Protein AF-A0A3M7MPQ2-F1 (afdb_monomer_lite)

Sequence (494 aa):
MGSVERPVRVAILECDTPLPNTQAKFGGYGGVFQALLRSGAEQLGRPDPEHGFTFSVHQIQVDPDNYPPLEGLDAILITGSKYDSFADIPWVNKLVEYTTKALDSGRVKVVGVCFGHQIVGRALGVKVGRNEAWEASAIHQMHRDIVFAYPEGVEALGSSPVCQVQGMYASGRLFTIQGHPEFNKEITTEILSSRHDAGTPGQKKGPLIVAAARFPPASISMRLTADLINASLSYLNPLKERELDLRANRLRHSIPLQWELGKRNWVTGHKIPIIENLGVAGACDAIDFTDNDLGLLTNFPLSPRLNTLLCARNRVQGVDRRLGDTLPNLTTLVLTSNLVKELGDLEGLRGCRRLTHLSLVENPVQKREHYRSYMIWLCPSLRFLDFQRIKDAERERAAELFGTHSEPTELAAKIGGVKTKTFDSSANPPINGTRVVGSSGKAIRTKLTDTETARLKELLNSKTLTLDDFARIEKDLAEGRIPRGIADADRSVT

Radius of gyration: 29.33 Å; chains: 1; bounding box: 66×72×74 Å

pLDDT: mean 76.42, std 21.71, range [24.02, 98.62]

Foldseek 3Di:
DPDPDAAAEEEEEAQAFADDVCCVVQVGVQSLVLVVVLVVCVVVVDDHSPRNHDYDYFDCNVPLVRDDDLVRHQEYAYDDDPDALPDPDDSSVSLLVVLLVQLVVLRYEYEAEQSGQQSNLVNLVFDKDFFPAWEQAPQGATDGIAGQDARPQWDAQWDWPGHGHQWIDHPSHYTYGNGDNSDDPVSSVVVVVVDVVVDDDDDPHDDHDHIHIPRCHVDPLQAPDLVVLVPFDWDQDPVRWTETELFQDPPPPDDDDDDDDDDDDPRRRNQHQDDEPCVNNPQTQEYAHHQHAHAEADHAAQHANHAEYHNANYAHQAYDLCCCVSHVRHAYDEHHQYAHAAPLRHLSCLSNQNHAYYEPHNYNLVPDPCSPLLVCQSHVNYQDYNNDGDDVVSPVVSCVQFPHPVDGDPVNVVRNVDGDPDDDPPDDDDDDDDDDDDDDDDPDLDDQDPQLVVVVVVVVPDPPDDPVNVVQCVVCNVSSHRPPPSDDPVPPPD

Structure (mmCIF, N/CA/C/O backbone):
data_AF-A0A3M7MPQ2-F1
#
_entry.id   AF-A0A3M7MPQ2-F1
#
loop_
_atom_site.group_PDB
_atom_site.id
_atom_site.type_symbol
_atom_site.label_atom_id
_atom_site.label_alt_id
_atom_site.label_comp_id
_atom_site.label_asym_id
_atom_site.label_entity_id
_atom_site.label_seq_id
_atom_site.pdbx_PDB_ins_code
_atom_site.Cartn_x
_atom_site.Cartn_y
_atom_site.Cartn_z
_atom_site.occupancy
_atom_site.B_iso_or_equiv
_atom_site.auth_seq_id
_atom_site.auth_comp_id
_atom_site.auth_asym_id
_atom_site.auth_atom_id
_atom_site.pdbx_PDB_model_num
ATOM 1 N N . MET A 1 1 ? -35.698 18.943 3.048 1.00 36.34 1 MET A N 1
ATOM 2 C CA . MET A 1 1 ? -34.824 19.254 4.198 1.00 36.34 1 MET A CA 1
ATOM 3 C C . MET A 1 1 ? -33.969 18.026 4.447 1.00 36.34 1 MET A C 1
ATOM 5 O O . MET A 1 1 ? -34.527 16.993 4.788 1.00 36.34 1 MET A O 1
ATOM 9 N N . GLY A 1 2 ? -32.670 18.081 4.138 1.00 42.97 2 GLY A N 1
ATOM 10 C CA . GLY A 1 2 ? -31.760 16.968 4.430 1.00 42.97 2 GLY A CA 1
ATOM 11 C C . GLY A 1 2 ? -31.648 16.795 5.943 1.00 42.97 2 GLY A C 1
ATOM 12 O O . GLY A 1 2 ? -31.521 17.790 6.652 1.00 42.97 2 GLY A O 1
ATOM 13 N N . SER A 1 3 ? -31.775 15.566 6.438 1.00 46.94 3 SER A N 1
ATOM 14 C CA . SER A 1 3 ? -31.642 15.253 7.861 1.00 46.94 3 SER A CA 1
ATOM 15 C C . SER A 1 3 ? -30.266 15.697 8.358 1.00 46.94 3 SER A C 1
ATOM 17 O O . SER A 1 3 ? -29.256 15.171 7.895 1.00 46.94 3 SER A O 1
ATOM 19 N N . VAL A 1 4 ? -30.223 16.661 9.279 1.00 55.41 4 VAL A N 1
ATOM 20 C CA . VAL A 1 4 ? -28.990 17.025 9.986 1.00 55.41 4 VAL A CA 1
ATOM 21 C C . VAL A 1 4 ? -28.578 15.807 10.813 1.00 55.41 4 VAL A C 1
ATOM 23 O O . VAL A 1 4 ? -29.318 15.370 11.694 1.00 55.41 4 VAL A O 1
ATOM 26 N N . GLU A 1 5 ? -27.453 15.193 10.458 1.00 67.69 5 GLU A N 1
ATOM 27 C CA . GLU A 1 5 ? -26.940 14.001 11.131 1.00 67.69 5 GLU A CA 1
ATOM 28 C C . GLU A 1 5 ? -26.542 14.384 12.567 1.00 67.69 5 GLU A C 1
ATOM 30 O O . GLU A 1 5 ? -25.842 15.375 12.779 1.00 67.69 5 GLU A O 1
ATOM 35 N N . ARG A 1 6 ? -27.045 13.655 13.573 1.00 87.94 6 ARG A N 1
ATOM 36 C CA . ARG A 1 6 ? -26.757 13.978 14.980 1.00 87.94 6 ARG A CA 1
ATOM 37 C C . ARG A 1 6 ? -25.256 13.792 15.276 1.00 87.94 6 ARG A C 1
ATOM 39 O O . ARG A 1 6 ? -24.689 12.809 14.791 1.00 87.94 6 ARG A O 1
ATOM 46 N N . PRO A 1 7 ? -24.629 14.646 16.107 1.00 91.25 7 PRO A N 1
ATOM 47 C CA . PRO A 1 7 ? -23.220 14.494 16.463 1.00 91.25 7 PRO A CA 1
ATOM 48 C C . PRO A 1 7 ? -22.927 13.142 17.126 1.00 91.25 7 PRO A C 1
ATOM 50 O O . PRO A 1 7 ? -23.743 12.615 17.892 1.00 91.25 7 PRO A O 1
ATOM 53 N N . VAL A 1 8 ? -21.745 12.589 16.856 1.00 92.94 8 VAL A N 1
ATOM 54 C CA . VAL A 1 8 ? -21.256 11.354 17.481 1.00 92.94 8 VAL A CA 1
ATOM 55 C C . VAL A 1 8 ? -20.748 11.674 18.885 1.00 92.94 8 VAL A C 1
ATOM 57 O O . VAL A 1 8 ? -19.822 12.468 19.048 1.00 92.94 8 VAL A O 1
ATOM 60 N N . ARG A 1 9 ? -21.333 11.045 19.907 1.00 96.12 9 ARG A N 1
ATOM 61 C CA . ARG A 1 9 ? -20.966 11.263 21.315 1.00 96.12 9 ARG A CA 1
ATOM 62 C C . ARG A 1 9 ? -19.817 10.338 21.703 1.00 96.12 9 ARG A C 1
ATOM 64 O O . ARG A 1 9 ? -20.006 9.121 21.772 1.00 96.12 9 ARG A O 1
ATOM 71 N N . VAL A 1 10 ? -18.639 10.909 21.933 1.00 96.94 10 VAL A N 1
ATOM 72 C CA . VAL A 1 10 ? -17.396 10.180 22.208 1.00 96.94 10 VAL A CA 1
ATOM 73 C C . VAL A 1 10 ? -16.873 10.555 23.592 1.00 96.94 10 VAL A C 1
ATOM 75 O O . VAL A 1 10 ? -16.545 11.715 23.831 1.00 96.94 10 VAL A O 1
ATOM 78 N N . ALA A 1 11 ? -16.747 9.573 24.484 1.00 97.62 11 ALA A N 1
ATOM 79 C CA . ALA A 1 11 ? -16.043 9.760 25.752 1.00 97.62 11 ALA A CA 1
ATOM 80 C C . ALA A 1 11 ? -14.570 9.365 25.607 1.00 97.62 11 ALA A C 1
ATOM 82 O O . ALA A 1 11 ? -14.263 8.247 25.196 1.00 97.62 11 ALA A O 1
ATOM 83 N N . ILE A 1 12 ? -13.659 10.268 25.961 1.00 97.25 12 ILE A N 1
ATOM 84 C CA . ILE A 1 12 ? -12.217 10.024 26.002 1.00 97.25 12 ILE A CA 1
ATOM 85 C C . ILE A 1 12 ? -11.824 9.744 27.453 1.00 97.25 12 ILE A C 1
ATOM 87 O O . ILE A 1 12 ? -11.975 10.605 28.319 1.00 97.25 12 ILE A O 1
ATOM 91 N N . LEU A 1 13 ? -11.334 8.533 27.707 1.00 97.12 13 LEU A N 1
ATOM 92 C CA . LEU A 1 13 ? -10.912 8.047 29.017 1.00 97.12 13 LEU A CA 1
ATOM 93 C C . LEU A 1 13 ? -9.388 8.169 29.131 1.00 97.12 13 LEU A C 1
ATOM 95 O O . LEU A 1 13 ? -8.643 7.348 28.586 1.00 97.12 13 LEU A O 1
ATOM 99 N N . GLU A 1 14 ? -8.926 9.214 29.811 1.00 94.44 14 GLU A N 1
ATOM 100 C CA . GLU A 1 14 ? -7.507 9.506 29.984 1.00 94.44 14 GLU A CA 1
ATOM 101 C C . GLU A 1 14 ? -6.893 8.621 31.074 1.00 94.44 14 GLU A C 1
ATOM 103 O O . GLU A 1 14 ? -7.280 8.654 32.243 1.00 94.44 14 GLU A O 1
ATOM 108 N N . CYS A 1 15 ? -5.918 7.818 30.658 1.00 92.12 15 CYS A N 1
ATOM 109 C CA . CYS A 1 15 ? -5.240 6.826 31.489 1.00 92.12 15 CYS A CA 1
ATOM 110 C C . CYS A 1 15 ? -3.859 7.295 31.990 1.00 92.12 15 CYS A C 1
ATOM 112 O O . CYS A 1 15 ? -3.142 6.515 32.620 1.00 92.12 15 CYS A O 1
ATOM 114 N N . ASP A 1 16 ? -3.450 8.525 31.670 1.00 87.44 16 ASP A N 1
ATOM 115 C CA . ASP A 1 16 ? -2.204 9.166 32.113 1.00 87.44 16 ASP A CA 1
ATOM 116 C C . ASP A 1 16 ? -2.272 10.678 31.827 1.00 87.44 16 ASP A C 1
ATOM 118 O O . ASP A 1 16 ? -3.228 11.170 31.218 1.00 87.44 16 ASP A O 1
ATOM 122 N N . THR A 1 17 ? -1.222 11.400 32.211 1.00 84.56 17 THR A N 1
ATOM 123 C CA . THR A 1 17 ? -1.051 12.832 31.934 1.00 84.56 17 THR A CA 1
ATOM 124 C C . THR A 1 17 ? 0.134 13.032 30.985 1.00 84.56 17 THR A C 1
ATOM 126 O O . THR A 1 17 ? 1.210 12.481 31.242 1.00 84.56 17 THR A O 1
ATOM 129 N N . PRO A 1 18 ? -0.014 13.802 29.890 1.00 80.69 18 PRO A N 1
ATOM 130 C CA . PRO A 1 18 ? 1.077 14.025 28.949 1.00 80.69 18 PRO A CA 1
ATOM 131 C C . PRO A 1 18 ? 2.187 14.911 29.542 1.00 80.69 18 PRO A C 1
ATOM 133 O O . PRO A 1 18 ? 2.021 15.564 30.573 1.00 80.69 18 PRO A O 1
ATOM 136 N N . LEU A 1 19 ? 3.338 14.948 28.862 1.00 76.12 19 LEU A N 1
ATOM 137 C CA . LEU A 1 19 ? 4.466 15.810 29.234 1.00 76.12 19 LEU A CA 1
ATOM 138 C C . LEU A 1 19 ? 4.104 17.308 29.138 1.00 76.12 19 LEU A C 1
ATOM 140 O O . LEU A 1 19 ? 3.176 17.662 28.404 1.00 76.12 19 LEU A O 1
ATOM 144 N N . PRO A 1 20 ? 4.823 18.203 29.847 1.00 79.25 20 PRO A N 1
ATOM 145 C CA . PRO A 1 20 ? 4.420 19.599 30.013 1.00 79.25 20 PRO A CA 1
ATOM 146 C C . PRO A 1 20 ? 4.157 20.379 28.720 1.00 79.25 20 PRO A C 1
ATOM 148 O O . PRO A 1 20 ? 3.192 21.140 28.680 1.00 79.25 20 PRO A O 1
ATOM 151 N N . ASN A 1 21 ? 4.947 20.202 27.652 1.00 75.06 21 ASN A N 1
ATOM 152 C CA . ASN A 1 21 ? 4.715 20.956 26.413 1.00 75.06 21 ASN A CA 1
ATOM 153 C C . ASN A 1 21 ? 3.495 20.420 25.659 1.00 75.06 21 ASN A C 1
ATOM 155 O O . ASN A 1 21 ? 2.688 21.197 25.146 1.00 75.06 21 ASN A O 1
ATOM 159 N N . THR A 1 22 ? 3.318 19.098 25.633 1.00 72.88 22 THR A N 1
ATOM 160 C CA . THR A 1 22 ? 2.113 18.462 25.086 1.00 72.88 22 THR A CA 1
ATOM 161 C C . THR A 1 22 ? 0.862 18.873 25.877 1.00 72.88 22 THR A C 1
ATOM 163 O O . THR A 1 22 ? -0.150 19.235 25.274 1.00 72.88 22 THR A O 1
ATOM 166 N N . GLN A 1 23 ? 0.943 18.914 27.212 1.00 83.62 23 GLN A N 1
ATOM 167 C CA . GLN A 1 23 ? -0.123 19.406 28.090 1.00 83.62 23 GLN A CA 1
ATOM 168 C C . GLN A 1 23 ? -0.444 20.880 27.817 1.00 83.62 23 GLN A C 1
ATOM 170 O O . GLN A 1 23 ? -1.612 21.233 27.694 1.00 83.62 23 GLN A O 1
ATOM 175 N N . ALA A 1 24 ? 0.567 21.741 27.681 1.00 81.31 24 ALA A N 1
ATOM 176 C CA . ALA A 1 24 ? 0.369 23.164 27.411 1.00 81.31 24 ALA A CA 1
ATOM 177 C C . ALA A 1 24 ? -0.293 23.419 26.047 1.00 81.31 24 ALA A C 1
ATOM 179 O O . ALA A 1 24 ? -1.100 24.336 25.914 1.00 81.31 24 ALA A O 1
ATOM 180 N N . LYS A 1 25 ? 0.029 22.603 25.036 1.00 79.00 25 LYS A N 1
ATOM 181 C CA . LYS A 1 25 ? -0.489 22.762 23.671 1.00 79.00 25 LYS A CA 1
ATOM 182 C C . LYS A 1 25 ? -1.894 22.193 23.484 1.00 79.00 25 LYS A C 1
ATOM 184 O O . LYS A 1 25 ? -2.696 22.795 22.777 1.00 79.00 25 LYS A O 1
ATOM 189 N N . PHE A 1 26 ? -2.176 21.029 24.062 1.00 80.88 26 PHE A N 1
ATOM 190 C CA . PHE A 1 26 ? -3.416 20.290 23.804 1.00 80.88 26 PHE A CA 1
ATOM 191 C C . PHE A 1 26 ? -4.342 20.191 25.021 1.00 80.88 26 PHE A C 1
ATOM 193 O O . PHE A 1 26 ? -5.457 19.704 24.891 1.00 80.88 26 PHE A O 1
ATOM 200 N N . GLY A 1 27 ? -3.921 20.640 26.204 1.00 84.44 27 GLY A N 1
ATOM 201 C CA . GLY A 1 27 ? -4.734 20.583 27.423 1.00 84.44 27 GLY A CA 1
ATOM 202 C C . GLY A 1 27 ? -4.935 19.175 27.998 1.00 84.44 27 GLY A C 1
ATOM 203 O O . GLY A 1 27 ? -5.757 19.011 28.892 1.00 84.44 27 GLY A O 1
ATOM 204 N N . GLY A 1 28 ? -4.210 18.168 27.501 1.00 87.56 28 GLY A N 1
ATOM 205 C CA . GLY A 1 28 ? -4.349 16.760 27.889 1.00 87.56 28 GLY A CA 1
ATOM 206 C C . GLY A 1 28 ? -4.344 15.823 26.683 1.00 87.56 28 GLY A C 1
ATOM 207 O O . GLY A 1 28 ? -4.361 16.269 25.531 1.00 87.56 28 GLY A O 1
ATOM 208 N N . TYR A 1 29 ? -4.368 14.513 26.930 1.00 86.38 29 TYR A N 1
ATOM 209 C CA . TYR A 1 29 ? -4.600 13.519 25.877 1.00 86.38 29 TYR A CA 1
ATOM 210 C C . TYR A 1 29 ? -5.986 13.682 25.240 1.00 86.38 29 TYR A C 1
ATOM 212 O O . TYR A 1 29 ? -6.144 13.435 24.047 1.00 86.38 29 TYR A O 1
ATOM 220 N N . GLY A 1 30 ? -6.973 14.171 25.990 1.00 89.38 30 GLY A N 1
ATOM 221 C CA . GLY A 1 30 ? -8.298 14.523 25.502 1.00 89.38 30 GLY A CA 1
ATOM 222 C C . GLY A 1 30 ? -8.229 15.473 24.312 1.00 89.38 30 GLY A C 1
ATOM 223 O O . GLY A 1 30 ? -8.804 15.181 23.266 1.00 89.38 30 GLY A O 1
ATOM 224 N N . GLY A 1 31 ? -7.479 16.572 24.418 1.00 88.56 31 GLY A N 1
ATOM 225 C CA . GLY A 1 31 ? -7.330 17.509 23.303 1.00 88.56 31 GLY A CA 1
ATOM 226 C C . GLY A 1 31 ? -6.492 16.958 22.149 1.00 88.56 31 GLY A C 1
ATOM 227 O O . GLY A 1 31 ? -6.803 17.236 20.991 1.00 88.56 31 GLY A O 1
ATOM 228 N N . VAL A 1 32 ? -5.496 16.111 22.436 1.00 87.62 32 VAL A N 1
ATOM 229 C CA . VAL A 1 32 ? -4.723 15.399 21.403 1.00 87.62 32 VAL A CA 1
ATOM 230 C C . VAL A 1 32 ? -5.648 14.519 20.549 1.00 87.62 32 VAL A C 1
ATOM 232 O O . VAL A 1 32 ? -5.644 14.617 19.321 1.00 87.62 32 VAL A O 1
ATOM 235 N N . PHE A 1 33 ? -6.489 13.695 21.180 1.00 91.69 33 PHE A N 1
ATOM 236 C CA . PHE A 1 33 ? -7.404 12.802 20.466 1.00 91.69 33 PHE A CA 1
ATOM 237 C C . PHE A 1 33 ? -8.565 13.538 19.798 1.00 91.69 33 PHE A C 1
ATOM 239 O O . PHE A 1 33 ? -8.989 13.133 18.718 1.00 91.69 33 PHE A O 1
ATOM 246 N N . GLN A 1 34 ? -9.044 14.645 20.371 1.00 92.81 34 GLN A N 1
ATOM 247 C CA . GLN A 1 34 ? -9.992 15.518 19.679 1.00 92.81 34 GLN A CA 1
ATOM 248 C C . GLN A 1 34 ? -9.389 16.063 18.381 1.00 92.81 34 GLN A C 1
ATOM 250 O O . GLN A 1 34 ? -10.016 15.950 17.331 1.00 92.81 34 GLN A O 1
ATOM 255 N N . ALA A 1 35 ? -8.165 16.600 18.422 1.00 88.31 35 ALA A N 1
ATOM 256 C CA . ALA A 1 35 ? -7.483 17.094 17.227 1.00 88.31 35 ALA A CA 1
ATOM 257 C C . ALA A 1 35 ? -7.286 15.984 16.179 1.00 88.31 35 ALA A C 1
ATOM 259 O O . ALA A 1 35 ? -7.548 16.203 14.995 1.00 88.31 35 ALA A O 1
ATOM 260 N N . LEU A 1 36 ? -6.903 14.779 16.617 1.00 87.38 36 LEU A N 1
ATOM 261 C CA . LEU A 1 36 ? -6.755 13.614 15.742 1.00 87.38 36 LEU A CA 1
ATOM 262 C C . LEU A 1 36 ? -8.076 13.240 15.052 1.00 87.38 36 LEU A C 1
ATOM 264 O O . LEU A 1 36 ? -8.108 13.061 13.835 1.00 87.38 36 LEU A O 1
ATOM 268 N N . LEU A 1 37 ? -9.172 13.144 15.809 1.00 89.75 37 LEU A N 1
ATOM 269 C CA . LEU A 1 37 ? -10.483 12.766 15.275 1.00 89.75 37 LEU A CA 1
ATOM 270 C C . LEU A 1 37 ? -11.054 13.834 14.337 1.00 89.75 37 LEU A C 1
ATOM 272 O O . LEU A 1 37 ? -11.596 13.480 13.290 1.00 89.75 37 LEU A O 1
ATOM 276 N N . ARG A 1 38 ? -10.881 15.123 14.658 1.00 89.88 38 ARG A N 1
ATOM 277 C CA . ARG A 1 38 ? -11.277 16.231 13.773 1.00 89.88 38 ARG A CA 1
ATOM 278 C C . ARG A 1 38 ? -10.491 16.219 12.466 1.00 89.88 38 ARG A C 1
ATOM 280 O O . ARG A 1 38 ? -11.095 16.293 11.402 1.00 89.88 38 ARG A O 1
ATOM 287 N N . SER A 1 39 ? -9.170 16.038 12.529 1.00 83.94 39 SER A N 1
ATOM 288 C CA . SER A 1 39 ? -8.336 15.934 11.325 1.00 83.94 39 SER A CA 1
ATOM 289 C C . SER A 1 39 ? -8.723 14.728 10.463 1.00 83.94 39 SER A C 1
ATOM 291 O O . SER A 1 39 ? -8.817 14.840 9.242 1.00 83.94 39 SER A O 1
ATOM 293 N N . GLY A 1 40 ? -9.013 13.580 11.085 1.00 78.44 40 GLY A N 1
ATOM 294 C CA . GLY A 1 40 ? -9.530 12.411 10.374 1.00 78.44 40 GLY A CA 1
ATOM 295 C C . GLY A 1 40 ? -10.875 12.689 9.697 1.00 78.44 40 GLY A C 1
ATOM 296 O O . GLY A 1 40 ? -11.073 12.320 8.543 1.00 78.44 40 GLY A O 1
ATOM 297 N N . ALA A 1 41 ? -11.783 13.383 10.380 1.00 81.62 41 ALA A N 1
ATOM 298 C CA . ALA A 1 41 ? -13.085 13.754 9.837 1.00 81.62 41 ALA A CA 1
ATOM 299 C C . ALA A 1 41 ? -12.980 14.735 8.659 1.00 81.62 41 ALA A C 1
ATOM 301 O O . ALA A 1 41 ? -13.678 14.560 7.658 1.00 81.62 41 ALA A O 1
ATOM 302 N N . GLU A 1 42 ? -12.060 15.701 8.733 1.00 82.06 42 GLU A N 1
ATOM 303 C CA . GLU A 1 42 ? -11.765 16.645 7.650 1.00 82.06 42 GLU A CA 1
ATOM 304 C C . GLU A 1 42 ? -11.274 15.902 6.404 1.00 82.06 42 GLU A C 1
ATOM 306 O O . GLU A 1 42 ? -11.811 16.085 5.311 1.00 82.06 42 GLU A O 1
ATOM 311 N N . GLN A 1 43 ? -10.325 14.979 6.578 1.00 71.12 43 GLN A N 1
ATOM 312 C CA . GLN A 1 43 ? -9.799 14.154 5.489 1.00 71.12 43 GLN A CA 1
ATOM 313 C C . GLN A 1 43 ? -10.865 13.239 4.872 1.00 71.12 43 GLN A C 1
ATOM 315 O O . GLN A 1 43 ? -10.879 13.026 3.660 1.00 71.12 43 GLN A O 1
ATOM 320 N N . LEU A 1 44 ? -11.769 12.696 5.691 1.00 72.44 44 LEU A N 1
ATOM 321 C CA . LEU A 1 44 ? -12.862 11.832 5.239 1.00 72.44 44 LEU A CA 1
ATOM 322 C C . LEU A 1 44 ? -14.043 12.615 4.641 1.00 72.44 44 LEU A C 1
ATOM 324 O O . LEU A 1 44 ? -14.907 12.005 4.002 1.00 72.44 44 LEU A O 1
ATOM 328 N N . GLY A 1 45 ? -14.102 13.933 4.857 1.00 78.88 45 GLY A N 1
ATOM 329 C CA . GLY A 1 45 ? -15.251 14.787 4.550 1.00 78.88 45 GLY A CA 1
ATOM 330 C C . GLY A 1 45 ? -16.511 14.446 5.356 1.00 78.88 45 GLY A C 1
ATOM 331 O O . GLY A 1 45 ? -17.605 14.843 4.956 1.00 78.88 45 GLY A O 1
ATOM 332 N N . ARG A 1 46 ? -16.377 13.647 6.426 1.00 79.88 46 ARG A N 1
ATOM 333 C CA . ARG A 1 46 ? -17.446 13.267 7.360 1.00 79.88 46 ARG A CA 1
ATOM 334 C C . ARG A 1 46 ? -16.882 12.623 8.645 1.00 79.88 46 ARG A C 1
ATOM 336 O O . ARG A 1 46 ? -15.884 11.903 8.567 1.00 79.88 46 ARG A O 1
ATOM 343 N N . PRO A 1 47 ? -17.582 12.743 9.787 1.00 83.25 47 PRO A N 1
ATOM 344 C CA . PRO A 1 47 ? -18.657 13.711 10.021 1.00 83.25 47 PRO A CA 1
ATOM 345 C C . PRO A 1 47 ? -18.100 15.149 9.945 1.00 83.25 47 PRO A C 1
ATOM 347 O O . PRO A 1 47 ? -16.923 15.331 9.648 1.00 83.25 47 PRO A O 1
ATOM 350 N N . ASP A 1 48 ? -18.928 16.176 10.131 1.00 88.50 48 ASP A N 1
ATOM 351 C CA . ASP A 1 48 ? -18.415 17.554 10.161 1.00 88.50 48 ASP A CA 1
ATOM 352 C C . ASP A 1 48 ? -17.305 17.680 11.232 1.00 88.50 48 ASP A C 1
ATOM 354 O O . ASP A 1 48 ? -17.530 17.261 12.370 1.00 88.50 48 ASP A O 1
ATOM 358 N N . PRO A 1 49 ? -16.104 18.196 10.919 1.00 86.44 49 PRO A N 1
ATOM 359 C CA . PRO A 1 49 ? -15.008 18.236 11.891 1.00 86.44 49 PRO A CA 1
ATOM 360 C C . PRO A 1 49 ? -15.322 19.077 13.134 1.00 86.44 49 PRO A C 1
ATOM 362 O O . PRO A 1 49 ? -14.841 18.769 14.223 1.00 86.44 49 PRO A O 1
ATOM 365 N N . GLU A 1 50 ? -16.151 20.111 12.998 1.00 86.69 50 GLU A N 1
ATOM 366 C CA . GLU A 1 50 ? -16.461 21.040 14.087 1.00 86.69 50 GLU A CA 1
ATOM 367 C C . GLU A 1 50 ? -17.692 20.598 14.887 1.00 86.69 50 GLU A C 1
ATOM 369 O O . GLU A 1 50 ? -17.663 20.569 16.118 1.00 86.69 50 GLU A O 1
ATOM 374 N N . HIS A 1 51 ? -18.758 20.189 14.199 1.00 89.88 51 HIS A N 1
ATOM 375 C CA . HIS A 1 51 ? -20.072 19.912 14.790 1.00 89.88 51 HIS A CA 1
ATOM 376 C C . HIS A 1 51 ? -20.461 18.432 14.752 1.00 89.88 51 HIS A C 1
ATOM 378 O O . HIS A 1 51 ? -21.480 18.041 15.316 1.00 89.88 51 HIS A O 1
ATOM 384 N N . GLY A 1 52 ? -19.674 17.587 14.090 1.00 89.69 52 GLY A N 1
ATOM 385 C CA . GLY A 1 52 ? -19.950 16.162 13.917 1.00 89.69 52 GLY A CA 1
ATOM 386 C C . GLY A 1 52 ? -19.642 15.307 15.142 1.00 89.69 52 GLY A C 1
ATOM 387 O O . GLY A 1 52 ? -20.005 14.130 15.170 1.00 89.69 52 GLY A O 1
ATOM 388 N N . PHE A 1 53 ? -19.015 15.887 16.166 1.00 93.19 53 PHE A N 1
ATOM 389 C CA . PHE A 1 53 ? -18.665 15.207 17.405 1.00 93.19 53 PHE A CA 1
ATOM 390 C C . PHE A 1 53 ? -19.138 15.979 18.632 1.00 93.19 53 PHE A C 1
ATOM 392 O O . PHE A 1 53 ? -19.127 17.206 18.677 1.00 93.19 53 PHE A O 1
ATOM 399 N N . THR A 1 54 ? -19.483 15.237 19.675 1.00 95.88 54 THR A N 1
ATOM 400 C CA . THR A 1 54 ? -19.615 15.751 21.037 1.00 95.88 54 THR A CA 1
ATOM 401 C C . THR A 1 54 ? -18.656 14.965 21.913 1.00 95.88 54 THR A C 1
ATOM 403 O O . THR A 1 54 ? -18.823 13.758 22.081 1.00 95.88 54 THR A O 1
ATOM 406 N N . PHE A 1 55 ? -17.640 15.642 22.442 1.00 95.81 55 PHE A N 1
ATOM 407 C CA . PHE A 1 55 ? -16.604 15.017 23.256 1.00 95.81 55 PHE A CA 1
ATOM 408 C C . PHE A 1 55 ? -16.854 15.247 24.745 1.00 95.81 55 PHE A C 1
ATOM 410 O O . PHE A 1 55 ? -17.151 16.367 25.157 1.00 95.81 55 PHE A O 1
ATOM 417 N N . SER A 1 56 ? -16.660 14.207 25.550 1.00 96.06 56 SER A N 1
ATOM 418 C CA . SER A 1 56 ? -16.439 14.327 26.993 1.00 96.06 56 SER A CA 1
ATOM 419 C C . SER A 1 56 ? -15.076 13.731 27.339 1.00 96.06 56 SER A C 1
ATOM 421 O O . SER A 1 56 ? -14.650 12.756 26.722 1.00 96.06 56 SER A O 1
ATOM 423 N N . VAL A 1 57 ? -14.353 14.336 28.280 1.00 95.50 57 VAL A N 1
ATOM 424 C CA . VAL A 1 57 ? -13.005 13.902 28.678 1.00 95.50 57 VAL A CA 1
ATOM 425 C C . VAL A 1 57 ? -13.029 13.554 30.159 1.00 95.50 57 VAL A C 1
ATOM 427 O O . VAL A 1 57 ? -13.539 14.331 30.964 1.00 95.50 57 VAL A O 1
ATOM 430 N N . HIS A 1 58 ? -12.497 12.386 30.502 1.00 95.12 58 HIS A N 1
ATOM 431 C CA . HIS A 1 58 ? -12.568 11.817 31.841 1.00 95.12 58 HIS A CA 1
ATOM 432 C C . HIS A 1 58 ? -11.189 11.323 32.286 1.00 95.12 58 HIS A C 1
ATOM 434 O O . HIS A 1 58 ? -10.646 10.382 31.707 1.00 95.12 58 HIS A O 1
ATOM 440 N N . GLN A 1 59 ? -10.632 11.948 33.326 1.00 91.62 59 GLN A N 1
ATOM 441 C CA . GLN A 1 59 ? -9.340 11.593 33.925 1.00 91.62 59 GLN A CA 1
ATOM 442 C C . GLN A 1 59 ? -9.479 10.408 34.883 1.00 91.62 59 GLN A C 1
ATOM 444 O O . GLN A 1 59 ? -9.454 10.564 36.100 1.00 91.62 59 GLN A O 1
ATOM 449 N N . ILE A 1 60 ? -9.640 9.209 34.326 1.00 91.94 60 ILE A N 1
ATOM 450 C CA . ILE A 1 60 ? -9.937 7.995 35.100 1.00 91.94 60 ILE A CA 1
ATOM 451 C C . ILE A 1 60 ? -8.744 7.474 35.910 1.00 91.94 60 ILE A C 1
ATOM 453 O O . ILE A 1 60 ? -8.923 6.718 36.862 1.00 91.94 60 ILE A O 1
ATOM 457 N N . GLN A 1 61 ? -7.520 7.864 35.540 1.00 90.25 61 GLN A N 1
ATOM 458 C CA . GLN A 1 61 ? -6.324 7.523 36.310 1.00 90.25 61 GLN A CA 1
ATOM 459 C C . GLN A 1 61 ? -6.241 8.334 37.614 1.00 90.25 61 GLN A C 1
ATOM 461 O O . GLN A 1 61 ? -5.801 7.799 38.632 1.00 90.25 61 GLN A O 1
ATOM 466 N N . VAL A 1 62 ? -6.684 9.597 37.589 1.00 89.00 62 VAL A N 1
ATOM 467 C CA . VAL A 1 62 ? -6.692 10.500 38.753 1.00 89.00 62 VAL A CA 1
ATOM 468 C C . VAL A 1 62 ? -7.970 10.335 39.576 1.00 89.00 62 VAL A C 1
ATOM 470 O O . VAL A 1 62 ? -7.909 10.326 40.803 1.00 89.00 62 VAL A O 1
ATOM 473 N N . ASP A 1 63 ? -9.112 10.177 38.905 1.00 90.94 63 ASP A N 1
ATOM 474 C CA . ASP A 1 63 ? -10.431 9.969 39.502 1.00 90.94 63 ASP A CA 1
ATOM 475 C C . ASP A 1 63 ? -11.060 8.664 38.968 1.00 90.94 63 ASP A C 1
ATOM 477 O O . ASP A 1 63 ? -11.776 8.674 37.960 1.00 90.94 63 ASP A O 1
ATOM 481 N N . PRO A 1 64 ? -10.798 7.518 39.630 1.00 88.56 64 PRO A N 1
ATOM 482 C CA . PRO A 1 64 ? -11.256 6.197 39.198 1.00 88.56 64 PRO A CA 1
ATOM 483 C C . PRO A 1 64 ? -12.769 5.970 39.224 1.00 88.56 64 PRO A C 1
ATOM 485 O O . PRO A 1 64 ? -13.196 4.849 38.950 1.00 88.56 64 PRO A O 1
ATOM 488 N N . ASP A 1 65 ? -13.571 6.964 39.598 1.00 90.81 65 ASP A N 1
ATOM 489 C CA . ASP A 1 65 ? -15.035 6.899 39.585 1.00 90.81 65 ASP A CA 1
ATOM 490 C C . ASP A 1 65 ? -15.655 7.834 38.530 1.00 90.81 65 ASP A C 1
ATOM 492 O O . ASP A 1 65 ? -16.865 7.802 38.300 1.00 90.81 65 ASP A O 1
ATOM 496 N N . ASN A 1 66 ? -14.833 8.602 37.809 1.00 92.25 66 ASN A N 1
ATOM 497 C CA . ASN A 1 66 ? -15.254 9.543 36.773 1.00 92.25 66 ASN A CA 1
ATOM 498 C C . ASN A 1 66 ? -15.591 8.851 35.440 1.00 92.25 66 ASN A C 1
ATOM 500 O O . ASN A 1 66 ? -14.981 9.122 34.408 1.00 92.25 66 ASN A O 1
ATOM 504 N N . TYR A 1 67 ? -16.567 7.944 35.445 1.00 94.00 67 TYR A N 1
ATOM 505 C CA . TYR A 1 67 ? -17.052 7.284 34.233 1.00 94.00 67 TYR A CA 1
ATOM 506 C C . TYR A 1 67 ? -18.411 7.845 33.798 1.00 94.00 67 TYR A C 1
ATOM 508 O O . TYR A 1 67 ? -19.346 7.891 34.601 1.00 94.00 67 TYR A O 1
ATOM 516 N N . PRO A 1 68 ? -18.579 8.228 32.521 1.00 94.19 68 PRO A N 1
ATOM 517 C CA . PRO A 1 68 ? -19.883 8.616 32.001 1.00 94.19 68 PRO A CA 1
ATOM 518 C C . PRO A 1 68 ? -20.818 7.397 31.873 1.00 94.19 68 PRO A C 1
ATOM 520 O O . PRO A 1 68 ? -20.354 6.284 31.602 1.00 94.19 68 PRO A O 1
ATOM 523 N N . PRO A 1 69 ? -22.144 7.578 31.998 1.00 94.12 69 PRO A N 1
ATOM 524 C CA . PRO A 1 69 ? -23.107 6.513 31.733 1.00 94.12 69 PRO A CA 1
ATOM 525 C C . PRO A 1 69 ? -23.055 6.095 30.258 1.00 94.12 69 PRO A C 1
ATOM 527 O O . PRO A 1 69 ? -23.034 6.942 29.359 1.00 94.12 69 PRO A O 1
ATOM 530 N N . LEU A 1 70 ? -23.042 4.784 29.995 1.00 93.81 70 LEU A N 1
ATOM 531 C CA . LEU A 1 70 ? -22.856 4.252 28.644 1.00 93.81 70 LEU A CA 1
ATOM 532 C C . LEU A 1 70 ? -23.994 4.663 27.708 1.00 93.81 70 LEU A C 1
ATOM 534 O O . LEU A 1 70 ? -23.743 4.928 26.535 1.00 93.81 70 LEU A O 1
ATOM 538 N N . GLU A 1 71 ? -25.232 4.756 28.199 1.00 91.00 71 GLU A N 1
ATOM 539 C CA . GLU A 1 71 ? -26.458 5.063 27.444 1.00 91.00 71 GLU A CA 1
ATOM 540 C C . GLU A 1 71 ? -26.313 6.348 26.615 1.00 91.00 71 GLU A C 1
ATOM 542 O O . GLU A 1 71 ? -26.759 6.422 25.460 1.00 91.00 71 GLU A O 1
ATOM 547 N N . GLY A 1 72 ? -25.607 7.330 27.181 1.00 90.69 72 GLY A N 1
ATOM 548 C CA . GLY A 1 72 ? -25.327 8.632 26.586 1.00 90.69 72 GLY A CA 1
ATOM 549 C C . GLY A 1 72 ? -24.249 8.638 25.501 1.00 90.69 72 GLY A C 1
ATOM 550 O O . GLY A 1 72 ? -24.021 9.689 24.911 1.00 90.69 72 GLY A O 1
ATOM 551 N N . LEU A 1 73 ? -23.600 7.510 25.209 1.00 95.38 73 LEU A N 1
ATOM 552 C CA . LEU A 1 73 ? -22.398 7.455 24.370 1.00 95.38 73 LEU A CA 1
ATOM 553 C C . LEU A 1 73 ? -22.609 6.634 23.105 1.00 95.38 73 LEU A C 1
ATOM 555 O O . LEU A 1 73 ? -23.283 5.606 23.121 1.00 95.38 73 LEU A O 1
ATOM 559 N N . ASP A 1 74 ? -21.994 7.066 22.009 1.00 95.06 74 ASP A N 1
ATOM 560 C CA . ASP A 1 74 ? -21.906 6.291 20.770 1.00 95.06 74 ASP A CA 1
ATOM 561 C C . ASP A 1 74 ? -20.547 5.572 20.663 1.00 95.06 74 ASP A C 1
ATOM 563 O O . ASP A 1 74 ? -20.458 4.499 20.061 1.00 95.06 74 ASP A O 1
ATOM 567 N N . ALA A 1 75 ? -19.497 6.130 21.278 1.00 95.44 75 ALA A N 1
ATOM 568 C CA . ALA A 1 75 ? -18.183 5.505 21.368 1.00 95.44 75 ALA A CA 1
ATOM 569 C C . ALA A 1 75 ? -17.419 5.891 22.647 1.00 95.44 75 ALA A C 1
ATOM 571 O O . ALA A 1 75 ? -17.643 6.957 23.223 1.00 95.44 75 ALA A O 1
ATOM 572 N N . ILE A 1 76 ? -16.468 5.042 23.038 1.00 97.69 76 ILE A N 1
ATOM 573 C CA . ILE A 1 76 ? -15.431 5.339 24.032 1.00 97.69 76 ILE A CA 1
ATOM 574 C C . ILE A 1 76 ? -14.046 5.238 23.385 1.00 97.69 76 ILE A C 1
ATOM 576 O O . ILE A 1 76 ? -13.820 4.383 22.526 1.00 97.69 76 ILE A O 1
ATOM 580 N N . LEU A 1 77 ? -13.119 6.098 23.800 1.00 97.44 77 LEU A N 1
ATOM 581 C CA . LEU A 1 77 ? -11.714 6.085 23.403 1.00 97.44 77 LEU A CA 1
ATOM 582 C C . LEU A 1 77 ? -10.842 5.978 24.653 1.00 97.44 77 LEU A C 1
ATOM 584 O O . LEU A 1 77 ? -10.881 6.856 25.509 1.00 97.44 77 LEU A O 1
ATOM 588 N N . ILE A 1 78 ? -10.044 4.919 24.740 1.00 96.94 78 ILE A N 1
ATOM 589 C CA . ILE A 1 78 ? -9.147 4.637 25.863 1.00 96.94 78 ILE A CA 1
ATOM 590 C C . ILE A 1 78 ? -7.718 4.992 25.446 1.00 96.94 78 ILE A C 1
ATOM 592 O O . ILE A 1 78 ? -7.189 4.418 24.486 1.00 96.94 78 ILE A O 1
ATOM 596 N N . THR A 1 79 ? -7.106 5.949 26.146 1.00 92.06 79 THR A N 1
ATOM 597 C CA . THR A 1 79 ? -5.782 6.478 25.789 1.00 92.06 79 THR A CA 1
ATOM 598 C C . THR A 1 79 ? -4.645 5.518 26.153 1.00 92.06 79 THR A C 1
ATOM 600 O O . THR A 1 79 ? -4.821 4.533 26.874 1.00 92.06 79 THR A O 1
ATOM 603 N N . GLY A 1 80 ? -3.438 5.844 25.683 1.00 86.38 80 GLY A N 1
ATOM 604 C CA . GLY A 1 80 ? -2.207 5.236 26.181 1.00 86.38 80 GLY A CA 1
ATOM 605 C C . GLY A 1 80 ? -1.920 5.590 27.645 1.00 86.38 80 GLY A C 1
ATOM 606 O O . GLY A 1 80 ? -2.525 6.505 28.207 1.00 86.38 80 GLY A O 1
ATOM 607 N N . SER A 1 81 ? -0.986 4.854 28.251 1.00 85.94 81 SER A N 1
ATOM 608 C CA . SER A 1 81 ? -0.536 5.055 29.629 1.00 85.94 81 SER A CA 1
ATOM 609 C C . SER A 1 81 ? 0.841 4.435 29.862 1.00 85.94 81 SER A C 1
ATOM 611 O O . SER A 1 81 ? 1.205 3.475 29.182 1.00 85.94 81 SER A O 1
ATOM 613 N N . LYS A 1 82 ? 1.599 4.955 30.835 1.00 75.88 82 LYS A N 1
ATOM 614 C CA . LYS A 1 82 ? 2.843 4.336 31.331 1.00 75.88 82 LYS A CA 1
ATOM 615 C C . LYS A 1 82 ? 2.620 3.182 32.319 1.00 75.88 82 LYS A C 1
ATOM 617 O O . LYS A 1 82 ? 3.590 2.524 32.686 1.00 75.88 82 LYS A O 1
ATOM 622 N N . TYR A 1 83 ? 1.393 2.996 32.809 1.00 82.00 83 TYR A N 1
ATOM 623 C CA . TYR A 1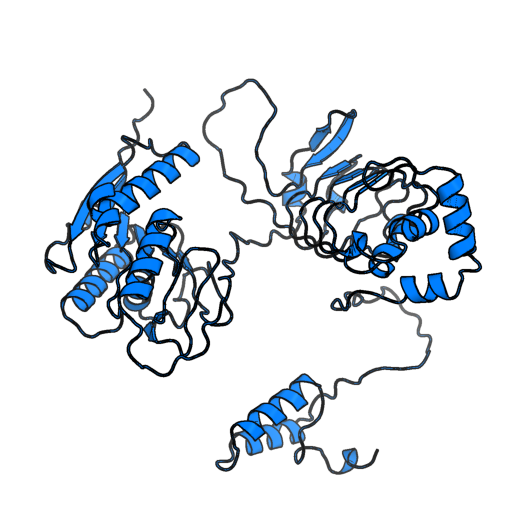 83 ? 1.053 1.951 33.777 1.00 82.00 83 TYR A CA 1
ATOM 624 C C . TYR A 1 83 ? 0.941 0.569 33.114 1.00 82.00 83 TYR A C 1
ATOM 626 O O . TYR A 1 83 ? 0.576 0.463 31.946 1.00 82.00 83 TYR A O 1
ATOM 634 N N . ASP A 1 84 ? 1.205 -0.492 33.883 1.00 81.19 84 ASP A N 1
ATOM 635 C CA . ASP A 1 84 ? 1.029 -1.878 33.431 1.00 81.19 84 ASP A CA 1
ATOM 636 C C . ASP A 1 84 ? -0.485 -2.220 33.382 1.00 81.19 84 ASP A C 1
ATOM 638 O O . ASP A 1 84 ? -1.174 -2.207 34.406 1.00 81.19 84 ASP A O 1
ATOM 642 N N . SER A 1 85 ? -1.026 -2.566 32.211 1.00 87.31 85 SER A N 1
ATOM 643 C CA . SER A 1 85 ? -2.468 -2.859 32.002 1.00 87.31 85 SER A CA 1
ATOM 644 C C . SER A 1 85 ? -2.951 -4.188 32.603 1.00 87.31 85 SER A C 1
ATOM 646 O O . SER A 1 85 ? -4.149 -4.409 32.815 1.00 87.31 85 SER A O 1
ATOM 648 N N . PHE A 1 86 ? -2.013 -5.083 32.904 1.00 84.69 86 PHE A N 1
ATOM 649 C CA . PHE A 1 86 ? -2.254 -6.369 33.558 1.00 84.69 86 PHE A CA 1
ATOM 650 C C . PHE A 1 86 ? -2.063 -6.307 35.079 1.00 84.69 86 PHE A C 1
ATOM 652 O O . PHE A 1 86 ? -2.238 -7.324 35.750 1.00 84.69 86 PHE A O 1
ATOM 659 N N . ALA A 1 87 ? -1.698 -5.144 35.631 1.00 83.19 87 ALA A N 1
ATOM 660 C CA . ALA A 1 87 ? -1.594 -4.978 37.071 1.00 83.19 87 ALA A CA 1
ATOM 661 C C . ALA A 1 87 ? -2.968 -5.138 37.735 1.00 83.19 87 ALA A C 1
ATOM 663 O O . ALA A 1 87 ? -3.992 -4.653 37.238 1.00 83.19 87 ALA A O 1
ATOM 664 N N . ASP A 1 88 ? -2.969 -5.805 38.886 1.00 88.88 88 ASP A N 1
ATOM 665 C CA . ASP A 1 88 ? -4.143 -5.938 39.740 1.00 88.88 88 ASP A CA 1
ATOM 666 C C . ASP A 1 88 ? -4.258 -4.710 40.651 1.00 88.88 88 ASP A C 1
ATOM 668 O O . ASP A 1 88 ? -3.930 -4.745 41.836 1.00 88.88 88 ASP A O 1
ATOM 672 N N . ILE A 1 89 ? -4.629 -3.574 40.054 1.00 90.69 89 ILE A N 1
ATOM 673 C CA . ILE A 1 89 ? -4.821 -2.307 40.767 1.00 90.69 89 ILE A CA 1
ATOM 674 C C . ILE A 1 89 ? -6.243 -1.773 40.551 1.00 90.69 89 ILE A C 1
ATOM 676 O O . ILE A 1 89 ? -6.784 -1.906 39.448 1.00 90.69 89 ILE A O 1
ATOM 680 N N . PRO A 1 90 ? -6.864 -1.142 41.571 1.00 91.31 90 PRO A N 1
ATOM 681 C CA . PRO A 1 90 ? -8.306 -0.885 41.573 1.00 91.31 90 PRO A CA 1
ATOM 682 C C . PRO A 1 90 ? -8.828 -0.118 40.355 1.00 91.31 90 PRO A C 1
ATOM 684 O O . PRO A 1 90 ? -9.832 -0.511 39.769 1.00 91.31 90 PRO A O 1
ATOM 687 N N . TRP A 1 91 ? -8.142 0.949 39.940 1.00 93.44 91 TRP A N 1
ATOM 688 C CA . TRP A 1 91 ? -8.596 1.776 38.818 1.00 93.44 91 TRP A CA 1
ATOM 689 C C . TRP A 1 91 ? -8.493 1.049 37.468 1.00 93.44 91 TRP A C 1
ATOM 691 O O . TRP A 1 91 ? -9.376 1.202 36.627 1.00 93.44 91 TRP A O 1
ATOM 701 N N . VAL A 1 92 ? -7.470 0.202 37.281 1.00 92.69 92 VAL A N 1
ATOM 702 C CA . VAL A 1 92 ? -7.316 -0.625 36.072 1.00 92.69 92 VAL A CA 1
ATOM 703 C C . VAL A 1 92 ? -8.415 -1.677 36.019 1.00 92.69 92 VAL A C 1
ATOM 705 O O . VAL A 1 92 ? -9.029 -1.869 34.975 1.00 92.69 92 VAL A O 1
ATOM 708 N N . ASN A 1 93 ? -8.716 -2.326 37.145 1.00 93.06 93 ASN A N 1
ATOM 709 C CA . ASN A 1 93 ? -9.795 -3.310 37.215 1.00 93.06 93 ASN A CA 1
ATOM 710 C C . ASN A 1 93 ? -11.161 -2.675 36.919 1.00 93.06 93 ASN A C 1
ATOM 712 O O . ASN A 1 93 ? -11.929 -3.234 36.137 1.00 93.06 93 ASN A O 1
ATOM 716 N N . LYS A 1 94 ? -11.433 -1.480 37.463 1.00 95.25 94 LYS A N 1
ATOM 717 C CA . LYS A 1 94 ? -12.642 -0.705 37.140 1.00 95.25 94 LYS A CA 1
ATOM 718 C C . LYS A 1 94 ? -12.721 -0.359 35.652 1.00 95.25 94 LYS A C 1
ATOM 720 O O . LYS A 1 94 ? -13.782 -0.500 35.049 1.00 95.25 94 LYS A O 1
ATOM 725 N N . LEU A 1 95 ? -11.605 0.047 35.044 1.00 97.00 95 LEU A N 1
ATOM 726 C CA . LEU A 1 95 ? -11.546 0.338 33.613 1.00 97.00 95 LEU A CA 1
ATOM 727 C C . LEU A 1 95 ? -11.839 -0.907 32.764 1.00 97.00 95 LEU A C 1
ATOM 729 O O . LEU A 1 95 ? -12.592 -0.822 31.793 1.00 97.00 95 LEU A O 1
ATOM 733 N N . VAL A 1 96 ? -11.279 -2.064 33.128 1.00 96.25 96 VAL A N 1
ATOM 734 C CA . VAL A 1 96 ? -11.568 -3.343 32.459 1.00 96.25 96 VAL A CA 1
ATOM 735 C C . VAL A 1 96 ? -13.055 -3.673 32.575 1.00 96.25 96 VAL A C 1
ATOM 737 O O . VAL A 1 96 ? -13.683 -3.940 31.557 1.00 96.25 96 VAL A O 1
ATOM 740 N N . GLU A 1 97 ? -13.642 -3.567 33.770 1.00 96.06 97 GLU A N 1
ATOM 741 C CA . GLU A 1 97 ? -15.070 -3.825 33.994 1.00 96.06 97 GLU A CA 1
ATOM 742 C C . GLU A 1 97 ? -15.967 -2.893 33.162 1.00 96.06 97 GLU A C 1
ATOM 744 O O . GLU A 1 97 ? -16.904 -3.346 32.500 1.00 96.06 97 GLU A O 1
ATOM 749 N N . TYR A 1 98 ? -15.671 -1.591 33.148 1.00 97.06 98 TYR A N 1
ATOM 750 C CA . TYR A 1 98 ? -16.399 -0.613 32.339 1.00 97.06 98 TYR A CA 1
ATOM 751 C C . TYR A 1 98 ? -16.270 -0.907 30.835 1.00 97.06 98 TYR A C 1
ATOM 753 O O . TYR A 1 98 ? -17.252 -0.831 30.094 1.00 97.06 98 TYR A O 1
ATOM 761 N N . THR A 1 99 ? -15.077 -1.304 30.387 1.00 96.69 99 THR A N 1
ATOM 762 C CA . THR A 1 99 ? -14.811 -1.678 28.990 1.00 96.69 99 THR A CA 1
ATOM 763 C C . THR A 1 99 ? -15.576 -2.941 28.595 1.00 96.69 99 THR A C 1
ATOM 765 O O . THR A 1 99 ? -16.175 -2.971 27.521 1.00 96.69 99 THR A O 1
ATOM 768 N N . THR A 1 100 ? -15.629 -3.953 29.466 1.00 95.69 100 THR A N 1
ATOM 769 C CA . THR A 1 100 ? -16.448 -5.157 29.265 1.00 95.69 100 THR A CA 1
ATOM 770 C C . THR A 1 100 ? -17.924 -4.784 29.115 1.00 95.69 100 THR A C 1
ATOM 772 O O . THR A 1 100 ? -18.534 -5.146 28.114 1.00 95.69 100 THR A O 1
ATOM 775 N N . LYS A 1 101 ? -18.476 -3.943 30.005 1.00 95.69 101 LYS A N 1
ATOM 776 C CA . LYS A 1 101 ? -19.867 -3.452 29.892 1.00 95.69 101 LYS A CA 1
ATOM 777 C C . LYS A 1 101 ? -20.131 -2.728 28.566 1.00 95.69 101 LYS A C 1
ATOM 779 O O . LYS A 1 101 ? -21.178 -2.931 27.950 1.00 95.69 101 LYS A O 1
ATOM 784 N N . ALA A 1 102 ? -19.193 -1.900 28.101 1.00 94.75 102 ALA A N 1
ATOM 785 C CA . ALA A 1 102 ? -19.310 -1.218 26.813 1.00 94.75 102 ALA A CA 1
ATOM 786 C C . ALA A 1 102 ? -19.342 -2.214 25.640 1.00 94.75 102 ALA A C 1
ATOM 788 O O . ALA A 1 102 ? -20.224 -2.120 24.782 1.00 94.75 102 ALA A O 1
ATOM 789 N N . LEU A 1 103 ? -18.430 -3.191 25.632 1.00 91.31 103 LEU A N 1
ATOM 790 C CA . LEU A 1 103 ? -18.324 -4.226 24.597 1.00 91.31 103 LEU A CA 1
ATOM 791 C C . LEU A 1 103 ? -19.523 -5.179 24.571 1.00 91.31 103 LEU A C 1
ATOM 793 O O . LEU A 1 103 ? -19.912 -5.616 23.483 1.00 91.31 103 LEU A O 1
ATOM 797 N N . ASP A 1 104 ? -20.087 -5.494 25.736 1.00 91.56 104 ASP A N 1
ATOM 798 C CA . ASP A 1 104 ? -21.249 -6.374 25.896 1.00 91.56 104 ASP A CA 1
ATOM 799 C C . ASP A 1 104 ? -22.551 -5.677 25.502 1.00 91.56 104 ASP A C 1
ATOM 801 O O . ASP A 1 104 ? -23.479 -6.320 25.017 1.00 91.56 104 ASP A O 1
ATOM 805 N N . SER A 1 105 ? -22.612 -4.345 25.625 1.00 90.19 105 SER A N 1
ATOM 806 C CA . SER A 1 105 ? -23.779 -3.569 25.188 1.00 90.19 105 SER A CA 1
ATOM 807 C C . SER A 1 105 ? -24.068 -3.700 23.688 1.00 90.19 105 SER A C 1
ATOM 809 O O . SER A 1 105 ? -25.183 -3.414 23.254 1.00 90.19 105 SER A O 1
ATOM 811 N N . GLY A 1 106 ? -23.052 -4.027 22.875 1.00 83.50 106 GLY A N 1
ATOM 812 C CA . GLY A 1 106 ? -23.118 -4.090 21.408 1.00 83.50 106 GLY A CA 1
ATOM 813 C C . GLY A 1 106 ? -23.394 -2.752 20.701 1.00 83.50 106 GLY A C 1
ATOM 814 O O . GLY A 1 106 ? -23.285 -2.671 19.479 1.00 83.50 106 GLY A O 1
ATOM 815 N N . ARG A 1 107 ? -23.739 -1.697 21.449 1.00 90.75 107 ARG A N 1
ATOM 816 C CA . ARG A 1 107 ? -24.105 -0.369 20.937 1.00 90.75 107 ARG A CA 1
ATOM 817 C C . ARG A 1 107 ? -22.936 0.608 20.982 1.00 90.75 107 ARG A C 1
ATOM 819 O O . ARG A 1 107 ? -22.784 1.417 20.068 1.00 90.75 107 ARG A O 1
ATOM 826 N N . VAL A 1 108 ? -22.149 0.570 22.057 1.00 94.50 108 VAL A N 1
ATOM 827 C CA . VAL A 1 108 ? -21.022 1.488 22.255 1.00 94.50 108 VAL A CA 1
ATOM 828 C C . VAL A 1 108 ? -19.799 0.950 21.526 1.00 94.50 108 VAL A C 1
ATOM 830 O O . VAL A 1 108 ? -19.345 -0.161 21.787 1.00 94.50 108 VAL A O 1
ATOM 833 N N . LYS A 1 109 ? -19.248 1.756 20.619 1.00 93.62 109 LYS A N 1
ATOM 834 C CA . LYS A 1 109 ? -18.015 1.417 19.901 1.00 93.62 109 LYS A CA 1
ATOM 835 C C . LYS A 1 109 ? -16.804 1.685 20.784 1.00 93.62 109 LYS A C 1
ATOM 837 O O . LYS A 1 109 ? -16.741 2.726 21.432 1.00 93.62 109 LYS A O 1
ATOM 842 N N . VAL A 1 110 ? -15.824 0.790 20.776 1.00 95.88 110 VAL A N 1
ATOM 843 C CA . VAL A 1 110 ? -14.630 0.923 21.623 1.00 95.88 110 VAL A CA 1
ATOM 844 C C . VAL A 1 110 ? -13.386 1.168 20.779 1.00 95.88 110 VAL A C 1
ATOM 846 O O . VAL A 1 110 ? -13.060 0.380 19.891 1.00 95.88 110 VAL A O 1
ATOM 849 N N . VAL A 1 111 ? -12.676 2.254 21.079 1.00 94.94 111 VAL A N 1
ATOM 850 C CA . VAL A 1 111 ? -11.360 2.572 20.523 1.00 94.94 111 VAL A CA 1
ATOM 851 C C . VAL A 1 111 ? -10.308 2.465 21.621 1.00 94.94 111 VAL A C 1
ATOM 853 O O . VAL A 1 111 ? -10.483 3.031 22.695 1.00 94.94 111 VAL A O 1
ATOM 856 N N . GLY A 1 112 ? -9.212 1.749 21.370 1.00 91.94 112 GLY A N 1
ATOM 857 C CA . GLY A 1 112 ? -8.139 1.553 22.352 1.00 91.94 112 GLY A CA 1
ATOM 858 C C . GLY A 1 112 ? -6.754 1.774 21.754 1.00 91.94 112 GLY A C 1
ATOM 859 O O . GLY A 1 112 ? -6.441 1.199 20.711 1.00 91.94 112 GLY A O 1
ATOM 860 N N . VAL A 1 113 ? -5.926 2.579 22.424 1.00 88.50 113 VAL A N 1
ATOM 861 C CA . VAL A 1 113 ? -4.572 2.937 21.970 1.00 88.50 113 VAL A CA 1
ATOM 862 C C . VAL A 1 113 ? -3.527 2.507 22.995 1.00 88.50 113 VAL A C 1
ATOM 864 O O . VAL A 1 113 ? -3.615 2.893 24.158 1.00 88.50 113 VAL A O 1
ATOM 867 N N . CYS A 1 114 ? -2.526 1.727 22.574 1.00 87.56 114 CYS A N 1
ATOM 868 C CA . CYS A 1 114 ? -1.429 1.231 23.415 1.00 87.56 114 CYS A CA 1
ATOM 869 C C . CYS A 1 114 ? -1.927 0.540 24.703 1.00 87.56 114 CYS A C 1
ATOM 871 O O . CYS A 1 114 ? -2.387 -0.599 24.644 1.00 87.56 114 CYS A O 1
ATOM 873 N N . PHE A 1 115 ? -1.914 1.224 25.852 1.00 89.19 115 PHE A N 1
ATOM 874 C CA . PHE A 1 115 ? -2.544 0.749 27.089 1.00 89.19 115 PHE A CA 1
ATOM 875 C C . PHE A 1 115 ? -4.033 0.428 26.885 1.00 89.19 115 PHE A C 1
ATOM 877 O O . PHE A 1 115 ? -4.491 -0.649 27.255 1.00 89.19 115 PHE A O 1
ATOM 884 N N . GLY A 1 116 ? -4.784 1.298 26.205 1.00 91.25 116 GLY A N 1
ATOM 885 C CA . GLY A 1 116 ? -6.188 1.056 25.879 1.00 91.25 116 GLY A CA 1
ATOM 886 C C . GLY A 1 116 ? -6.410 -0.173 24.991 1.00 91.25 116 GLY A C 1
ATOM 887 O O . GLY A 1 116 ? -7.393 -0.888 25.167 1.00 91.25 116 GLY A O 1
ATOM 888 N N . HIS A 1 117 ? -5.483 -0.479 24.076 1.00 88.31 117 HIS A N 1
ATOM 889 C CA . HIS A 1 117 ? -5.530 -1.712 23.278 1.00 88.31 117 HIS A CA 1
ATOM 890 C C . HIS A 1 117 ? -5.418 -2.957 24.169 1.00 88.31 117 HIS A C 1
ATOM 892 O O . HIS A 1 117 ? -6.174 -3.917 24.006 1.00 88.31 117 HIS A O 1
ATOM 898 N N . GLN A 1 118 ? -4.521 -2.909 25.152 1.00 87.50 118 GLN A N 1
ATOM 899 C CA . GLN A 1 118 ? -4.306 -3.994 26.105 1.00 87.50 118 GLN A CA 1
ATOM 900 C C . GLN A 1 118 ? -5.494 -4.168 27.057 1.00 87.50 118 GLN A C 1
ATOM 902 O O . GLN A 1 118 ? -5.915 -5.295 27.307 1.00 87.50 118 GLN A O 1
ATOM 907 N N . ILE A 1 119 ? -6.091 -3.070 27.529 1.00 95.38 119 ILE A N 1
ATOM 908 C CA . ILE A 1 119 ? -7.327 -3.100 28.323 1.00 95.38 119 ILE A CA 1
ATOM 909 C C . ILE A 1 119 ? -8.451 -3.800 27.562 1.00 95.38 119 ILE A C 1
ATOM 911 O O . ILE A 1 119 ? -9.123 -4.653 28.133 1.00 95.38 119 ILE A O 1
ATOM 915 N N . VAL A 1 120 ? -8.626 -3.501 26.270 1.00 92.62 120 VAL A N 1
ATOM 916 C CA . VAL A 1 120 ? -9.626 -4.185 25.435 1.00 92.62 120 VAL A CA 1
ATOM 917 C C . VAL A 1 120 ? -9.311 -5.676 25.302 1.00 92.62 120 VAL A C 1
ATOM 919 O O . VAL A 1 120 ? -10.219 -6.494 25.422 1.00 92.62 120 VAL A O 1
ATOM 922 N N . GLY A 1 121 ? -8.040 -6.051 25.123 1.00 82.69 121 GLY A N 1
ATOM 923 C CA . GLY A 1 121 ? -7.624 -7.459 25.126 1.00 82.69 121 GLY A CA 1
ATOM 924 C C . GLY A 1 121 ? -7.992 -8.171 26.432 1.00 82.69 121 GLY A C 1
ATOM 925 O O . GLY A 1 121 ? -8.596 -9.243 26.409 1.00 82.69 121 GLY A O 1
ATOM 926 N N . ARG A 1 122 ? -7.713 -7.533 27.574 1.00 90.50 122 ARG A N 1
ATOM 927 C CA . ARG A 1 122 ? -8.051 -8.047 28.908 1.00 90.50 122 ARG A CA 1
ATOM 928 C C . ARG A 1 122 ? -9.565 -8.147 29.129 1.00 90.50 122 ARG A C 1
ATOM 930 O O . ARG A 1 122 ? -10.028 -9.154 29.655 1.00 90.50 122 ARG A O 1
ATOM 937 N N . ALA A 1 123 ? -10.332 -7.149 28.692 1.00 92.38 123 ALA A N 1
ATOM 938 C CA . ALA A 1 123 ? -11.795 -7.127 28.773 1.00 92.38 123 ALA A CA 1
ATOM 939 C C . ALA A 1 123 ? -12.459 -8.233 27.933 1.00 92.38 123 ALA A C 1
ATOM 941 O O . ALA A 1 123 ? -13.534 -8.707 28.289 1.00 92.38 123 ALA A O 1
ATOM 942 N N . LEU A 1 124 ? -11.802 -8.671 26.852 1.00 88.56 124 LEU A N 1
ATOM 943 C CA . LEU A 1 124 ? -12.210 -9.801 26.008 1.00 88.56 124 LEU A CA 1
ATOM 944 C C . LEU A 1 124 ? -11.679 -11.160 26.504 1.00 88.56 124 LEU A C 1
ATOM 946 O O . LEU A 1 124 ? -11.803 -12.162 25.803 1.00 88.56 124 LEU A O 1
ATOM 950 N N . GLY A 1 125 ? -11.074 -11.211 27.694 1.00 86.56 125 GLY A N 1
ATOM 951 C CA . GLY A 1 125 ? -10.591 -12.450 28.308 1.00 86.56 125 GLY A CA 1
ATOM 952 C C . GLY A 1 125 ? -9.237 -12.940 27.791 1.00 86.56 125 GLY A C 1
ATOM 953 O O . GLY A 1 125 ? -8.835 -14.061 28.103 1.00 86.56 125 GLY A O 1
ATOM 954 N N . VAL A 1 126 ? -8.504 -12.128 27.023 1.00 86.81 126 VAL A N 1
ATOM 955 C CA . VAL A 1 126 ? -7.166 -12.488 26.540 1.00 86.81 126 VAL A CA 1
ATOM 956 C C . VAL A 1 126 ? -6.099 -12.111 27.564 1.00 86.81 126 VAL A C 1
ATOM 958 O O . VAL A 1 126 ? -6.148 -11.058 28.203 1.00 86.81 126 VAL A O 1
ATOM 961 N N . LYS A 1 127 ? -5.083 -12.972 27.694 1.00 80.56 127 LYS A N 1
ATOM 962 C CA . LYS A 1 127 ? -3.904 -12.697 28.518 1.00 80.56 127 LYS A CA 1
ATOM 963 C C . LYS A 1 127 ? -3.155 -11.466 27.997 1.00 80.56 127 LYS A C 1
ATOM 965 O O . LYS A 1 127 ? -2.835 -11.370 26.812 1.00 80.56 127 LYS A O 1
ATOM 970 N N . VAL A 1 128 ? -2.790 -10.589 28.925 1.00 81.88 128 VAL A N 1
ATOM 971 C CA . VAL A 1 128 ? -1.937 -9.418 28.702 1.00 81.88 128 VAL A CA 1
ATOM 972 C C . VAL A 1 128 ? -0.717 -9.525 29.611 1.00 81.88 128 VAL A C 1
ATOM 974 O O . VAL A 1 128 ? -0.822 -10.024 30.732 1.00 81.88 128 VAL A O 1
ATOM 977 N N . GLY A 1 129 ? 0.454 -9.110 29.137 1.00 82.38 129 GLY A N 1
ATOM 978 C CA . GLY A 1 129 ? 1.676 -9.146 29.940 1.00 82.38 129 GLY A CA 1
ATOM 979 C C . GLY A 1 129 ? 2.891 -8.583 29.216 1.00 82.38 129 GLY A C 1
ATOM 980 O O . GLY A 1 129 ? 2.783 -8.081 28.101 1.00 82.38 129 GLY A O 1
ATOM 981 N N . ARG A 1 130 ? 4.059 -8.685 29.859 1.00 77.31 130 ARG A N 1
ATOM 982 C CA . ARG A 1 130 ? 5.330 -8.180 29.324 1.00 77.31 130 ARG A CA 1
ATOM 983 C C . ARG A 1 130 ? 5.932 -9.096 28.266 1.00 77.31 130 ARG A C 1
ATOM 985 O O . ARG A 1 130 ? 5.994 -10.309 28.441 1.00 77.31 130 ARG A O 1
ATOM 992 N N . ASN A 1 131 ? 6.464 -8.470 27.229 1.00 64.38 131 ASN A N 1
ATOM 993 C CA . ASN A 1 131 ? 7.299 -9.058 26.200 1.00 64.38 131 ASN A CA 1
ATOM 994 C C . ASN A 1 131 ? 8.777 -9.107 26.630 1.00 64.38 131 ASN A C 1
ATOM 996 O O . ASN A 1 131 ? 9.247 -8.307 27.454 1.00 64.38 131 ASN A O 1
ATOM 1000 N N . GLU A 1 132 ? 9.533 -10.033 26.041 1.00 59.88 132 GLU A N 1
ATOM 1001 C CA . GLU A 1 132 ? 10.954 -10.237 26.337 1.00 59.88 132 GLU A CA 1
ATOM 1002 C C . GLU A 1 132 ? 11.814 -9.054 25.860 1.00 59.88 132 GLU A C 1
ATOM 1004 O O . GLU A 1 132 ? 12.734 -8.636 26.573 1.00 59.88 132 GLU A O 1
ATOM 1009 N N . ALA A 1 133 ? 11.454 -8.448 24.721 1.00 50.91 133 ALA A N 1
ATOM 1010 C CA . ALA A 1 133 ? 12.163 -7.333 24.090 1.00 50.91 133 ALA A CA 1
ATOM 1011 C C . ALA A 1 133 ? 11.313 -6.052 23.976 1.00 50.91 133 ALA A C 1
ATOM 1013 O O . ALA A 1 133 ? 10.086 -6.081 24.056 1.00 50.91 133 ALA A O 1
ATOM 1014 N N . TRP A 1 134 ? 11.995 -4.918 23.780 1.00 42.44 134 TRP A N 1
ATOM 1015 C CA . TRP A 1 134 ? 11.366 -3.636 23.447 1.00 42.44 134 TRP A CA 1
ATOM 1016 C C . TRP A 1 134 ? 11.074 -3.551 21.953 1.00 42.44 134 TRP A C 1
ATOM 1018 O O . TRP A 1 134 ? 11.908 -3.958 21.141 1.00 42.44 134 TRP A O 1
ATOM 1028 N N . GLU A 1 135 ? 9.941 -2.943 21.607 1.00 37.75 135 GLU A N 1
ATOM 1029 C CA . GLU A 1 135 ? 9.504 -2.775 20.225 1.00 37.75 135 GLU A CA 1
ATOM 1030 C C . GLU A 1 135 ? 9.326 -1.302 19.828 1.00 37.75 135 GLU A C 1
ATOM 1032 O O . GLU A 1 135 ? 8.766 -0.505 20.585 1.00 37.75 135 GLU A O 1
ATOM 1037 N N . ALA A 1 136 ? 9.764 -0.962 18.608 1.00 37.25 136 ALA A N 1
ATOM 1038 C CA . ALA A 1 136 ? 9.531 0.325 17.948 1.00 37.25 136 ALA A CA 1
ATOM 1039 C C . ALA A 1 136 ? 9.193 0.133 16.455 1.00 37.25 136 ALA A C 1
ATOM 1041 O O . ALA A 1 136 ? 9.868 -0.643 15.781 1.00 37.25 136 ALA A O 1
ATOM 1042 N N . SER A 1 137 ? 8.192 0.864 15.941 1.00 44.53 137 SER A N 1
ATOM 1043 C CA . SER A 1 137 ? 7.585 0.701 14.602 1.00 44.53 137 SER A CA 1
ATOM 1044 C C . SER A 1 137 ? 7.431 2.027 13.832 1.00 44.53 137 SER A C 1
ATOM 1046 O O . SER A 1 137 ? 7.726 3.098 14.355 1.00 44.53 137 SER A O 1
ATOM 1048 N N . ALA A 1 138 ? 6.978 1.939 12.572 1.00 38.94 138 ALA A N 1
ATOM 1049 C CA . ALA A 1 138 ? 6.678 3.047 11.662 1.00 38.94 138 ALA A CA 1
ATOM 1050 C C . ALA A 1 138 ? 5.456 3.893 12.079 1.00 38.94 138 ALA A C 1
ATOM 1052 O O . ALA A 1 138 ? 5.400 5.070 11.734 1.00 38.94 138 ALA A O 1
ATOM 1053 N N . ILE A 1 139 ? 4.508 3.325 12.837 1.00 51.59 139 ILE A N 1
ATOM 1054 C CA . ILE A 1 139 ? 3.624 4.122 13.702 1.00 51.59 139 ILE A CA 1
ATOM 1055 C C . ILE A 1 139 ? 4.377 4.316 15.012 1.00 51.59 139 ILE A C 1
ATOM 1057 O O . ILE A 1 139 ? 4.893 3.342 15.565 1.00 51.59 139 ILE A O 1
ATOM 1061 N N . HIS A 1 140 ? 4.457 5.563 15.482 1.00 60.56 140 HIS A N 1
ATOM 1062 C CA . HIS A 1 140 ? 5.174 5.917 16.702 1.00 60.56 140 HIS A CA 1
ATOM 1063 C C . HIS A 1 140 ? 4.736 5.007 17.854 1.00 60.56 140 HIS A C 1
ATOM 1065 O O . HIS A 1 140 ? 3.585 5.032 18.275 1.00 60.56 140 HIS A O 1
ATOM 1071 N N . GLN A 1 141 ? 5.640 4.164 18.350 1.00 64.81 141 GLN A N 1
ATOM 1072 C CA . GLN A 1 141 ? 5.338 3.256 19.451 1.00 64.81 141 GLN A CA 1
ATOM 1073 C C . GLN A 1 141 ? 6.590 2.903 20.232 1.00 64.81 141 GLN A C 1
ATOM 1075 O O . GLN A 1 141 ? 7.672 2.780 19.659 1.00 64.81 141 GLN A O 1
ATOM 1080 N N . MET A 1 142 ? 6.423 2.741 21.542 1.00 62.28 142 MET A N 1
ATOM 1081 C CA . MET A 1 142 ? 7.435 2.215 22.450 1.00 62.28 142 MET A CA 1
ATOM 1082 C C . MET A 1 142 ? 6.711 1.509 23.593 1.00 62.28 142 MET A C 1
ATOM 1084 O O . MET A 1 142 ? 6.246 2.165 24.523 1.00 62.28 142 MET A O 1
ATOM 1088 N N . HIS A 1 143 ? 6.606 0.187 23.526 1.00 63.91 143 HIS A N 1
ATOM 1089 C CA . HIS A 1 143 ? 5.931 -0.610 24.548 1.00 63.91 143 HIS A CA 1
ATOM 1090 C C . HIS A 1 143 ? 6.718 -1.886 24.844 1.00 63.91 143 HIS A C 1
ATOM 1092 O O . HIS A 1 143 ? 7.581 -2.316 24.074 1.00 63.91 143 HIS A O 1
ATOM 1098 N N . ARG A 1 144 ? 6.410 -2.471 25.999 1.00 63.78 144 ARG A N 1
ATOM 1099 C CA . ARG A 1 144 ? 6.846 -3.815 26.379 1.00 63.78 144 ARG A CA 1
ATOM 1100 C C . ARG A 1 144 ? 5.658 -4.727 26.644 1.00 63.78 144 ARG A C 1
ATOM 1102 O O . ARG A 1 144 ? 5.784 -5.932 26.502 1.00 63.78 144 ARG A O 1
ATOM 1109 N N . ASP A 1 145 ? 4.511 -4.161 26.981 1.00 70.75 145 ASP A N 1
ATOM 1110 C CA . ASP A 1 145 ? 3.298 -4.921 27.244 1.00 70.75 145 ASP A CA 1
ATOM 1111 C C . ASP A 1 145 ? 2.592 -5.271 25.932 1.00 70.75 145 ASP A C 1
ATOM 1113 O O . ASP A 1 145 ? 2.561 -4.458 25.000 1.00 70.75 145 ASP A O 1
ATOM 1117 N N . ILE A 1 146 ? 2.057 -6.489 25.853 1.00 78.88 146 ILE A N 1
ATOM 1118 C CA . ILE A 1 146 ? 1.440 -7.056 24.651 1.00 78.88 146 ILE A CA 1
ATOM 1119 C C . ILE A 1 146 ? 0.159 -7.824 24.981 1.00 78.88 146 ILE A C 1
ATOM 1121 O O . ILE A 1 146 ? -0.010 -8.360 26.082 1.00 78.88 146 ILE A O 1
ATOM 1125 N N . VAL A 1 147 ? -0.717 -7.920 23.983 1.00 74.75 147 VAL A N 1
ATOM 1126 C CA . VAL A 1 147 ? -1.822 -8.882 23.943 1.00 74.75 147 VAL A CA 1
ATOM 1127 C C . VAL A 1 147 ? -1.299 -10.176 23.312 1.00 74.75 147 VAL A C 1
ATOM 1129 O O . VAL A 1 147 ? -0.708 -10.150 22.234 1.00 74.75 147 VAL A O 1
ATOM 1132 N N . PHE A 1 148 ? -1.473 -11.316 23.989 1.00 73.44 148 PHE A N 1
ATOM 1133 C CA . PHE A 1 148 ? -0.833 -12.572 23.565 1.00 73.44 148 PHE A CA 1
ATOM 1134 C C . PHE A 1 148 ? -1.519 -13.274 22.382 1.00 73.44 148 PHE A C 1
ATOM 1136 O O . PHE A 1 148 ? -0.873 -14.071 21.705 1.00 73.44 148 PHE A O 1
ATOM 1143 N N . ALA A 1 149 ? -2.808 -13.023 22.138 1.00 76.62 149 ALA A N 1
ATOM 1144 C CA . ALA A 1 149 ? -3.571 -13.691 21.085 1.00 76.62 149 ALA A CA 1
ATOM 1145 C C . ALA A 1 149 ? -4.760 -12.847 20.607 1.00 76.62 149 ALA A C 1
ATOM 1147 O O . ALA A 1 149 ? -5.214 -11.941 21.300 1.00 76.62 149 ALA A O 1
ATOM 1148 N N . TYR A 1 150 ? -5.290 -13.168 19.430 1.00 74.31 150 TYR A N 1
ATOM 1149 C CA . TYR A 1 150 ? -6.534 -12.575 18.949 1.00 74.31 150 TYR A CA 1
ATOM 1150 C C . TYR A 1 150 ? -7.748 -13.203 19.656 1.00 74.31 150 TYR A C 1
ATOM 1152 O O . TYR A 1 150 ? -7.848 -14.432 19.671 1.00 74.31 150 TYR A O 1
ATOM 1160 N N . PRO A 1 151 ? -8.666 -12.401 20.231 1.00 77.94 151 PRO A N 1
ATOM 1161 C CA . PRO A 1 151 ? -9.945 -12.900 20.733 1.00 77.94 151 PRO A CA 1
ATOM 1162 C C . PRO A 1 151 ? -10.814 -13.487 19.609 1.00 77.94 151 PRO A C 1
ATOM 1164 O O . PRO A 1 151 ? -10.675 -13.121 18.441 1.00 77.94 151 PRO A O 1
ATOM 1167 N N . GLU A 1 152 ? -11.757 -14.364 19.957 1.00 73.19 152 GLU A N 1
ATOM 1168 C CA . GLU A 1 152 ? -12.723 -14.894 18.989 1.00 73.19 152 GLU A CA 1
ATOM 1169 C C . GLU A 1 152 ? -13.612 -13.774 18.414 1.00 73.19 152 GLU A C 1
ATOM 1171 O O . GLU A 1 152 ? -14.035 -12.860 19.125 1.00 73.19 152 GLU A O 1
ATOM 1176 N N . GLY A 1 153 ? -13.885 -13.827 17.106 1.00 72.75 153 GLY A N 1
ATOM 1177 C CA . GLY A 1 153 ? -14.697 -12.819 16.413 1.00 72.75 153 GLY A CA 1
ATOM 1178 C C . GLY A 1 153 ? -13.994 -11.475 16.179 1.00 72.75 153 GLY A C 1
ATOM 1179 O O . GLY A 1 153 ? -14.657 -10.503 15.816 1.00 72.75 153 GLY A O 1
ATOM 1180 N N . VAL A 1 154 ? -12.674 -11.411 16.380 1.00 75.56 154 VAL A N 1
ATOM 1181 C CA . VAL A 1 154 ? -11.846 -10.221 16.157 1.00 75.56 154 VAL A CA 1
ATOM 1182 C C . VAL A 1 154 ? -10.877 -10.453 14.998 1.00 75.56 154 VAL A C 1
ATOM 1184 O O . VAL A 1 154 ? -10.131 -11.429 14.959 1.00 75.56 154 VAL A O 1
ATOM 1187 N N . GLU A 1 155 ? -10.872 -9.520 14.053 1.00 73.50 155 GLU A N 1
ATOM 1188 C CA . GLU A 1 155 ? -9.984 -9.489 12.899 1.00 73.50 155 GLU A CA 1
ATOM 1189 C C . GLU A 1 155 ? -8.593 -8.958 13.265 1.00 73.50 155 GLU A C 1
ATOM 1191 O O . GLU A 1 155 ? -8.433 -7.994 14.028 1.00 73.50 155 GLU A O 1
ATOM 1196 N N . ALA A 1 156 ? -7.576 -9.571 12.661 1.00 71.38 156 ALA A N 1
ATOM 1197 C CA . ALA A 1 156 ? -6.191 -9.170 12.826 1.00 71.38 156 ALA A CA 1
ATOM 1198 C C . ALA A 1 156 ? -5.845 -7.945 11.974 1.00 71.38 156 ALA A C 1
ATOM 1200 O O . ALA A 1 156 ? -5.836 -8.018 10.747 1.00 71.38 156 ALA A O 1
ATOM 1201 N N . LEU A 1 157 ? -5.503 -6.830 12.632 1.00 69.81 157 LEU A N 1
ATOM 1202 C CA . LEU A 1 157 ? -5.027 -5.607 11.977 1.00 69.81 157 LEU A CA 1
ATOM 1203 C C . LEU A 1 157 ? -3.510 -5.433 12.025 1.00 69.81 157 LEU A C 1
ATOM 1205 O O . LEU A 1 157 ? -3.026 -4.432 11.501 1.00 69.81 157 LEU A O 1
ATOM 1209 N N . GLY A 1 158 ? -2.748 -6.332 12.664 1.00 64.62 158 GLY A N 1
ATOM 1210 C CA . GLY A 1 158 ? -1.343 -6.058 12.987 1.00 64.62 158 GLY A CA 1
ATOM 1211 C C . GLY A 1 158 ? -0.535 -7.223 13.534 1.00 64.62 158 GLY A C 1
ATOM 1212 O O . GLY A 1 158 ? -0.934 -7.778 14.541 1.00 64.62 158 GLY A O 1
ATOM 1213 N N . SER A 1 159 ? 0.667 -7.485 13.015 1.00 70.38 159 SER A N 1
ATOM 1214 C CA . SER A 1 159 ? 1.687 -8.271 13.723 1.00 70.38 159 SER A CA 1
ATOM 1215 C C . SER A 1 159 ? 3.121 -7.811 13.429 1.00 70.38 159 SER A C 1
ATOM 1217 O O . SER A 1 159 ? 3.415 -7.109 12.461 1.00 70.38 159 SER A O 1
ATOM 1219 N N . SER A 1 160 ? 4.056 -8.198 14.283 1.00 61.94 160 SER A N 1
ATOM 1220 C CA . SER A 1 160 ? 5.493 -8.047 14.093 1.00 61.94 160 SER A CA 1
ATOM 1221 C C . SER A 1 160 ? 6.213 -9.294 14.622 1.00 61.94 160 SER A C 1
ATOM 1223 O O . SER A 1 160 ? 5.605 -10.104 15.324 1.00 61.94 160 SER A O 1
ATOM 1225 N N . PRO A 1 161 ? 7.516 -9.471 14.331 1.00 63.69 161 PRO A N 1
ATOM 1226 C CA . PRO A 1 161 ? 8.289 -10.574 14.899 1.00 63.69 161 PRO A CA 1
ATOM 1227 C C . PRO A 1 161 ? 8.297 -10.609 16.433 1.00 63.69 161 PRO A C 1
ATOM 1229 O O . PRO A 1 161 ? 8.517 -11.670 17.004 1.00 63.69 161 PRO A O 1
ATOM 1232 N N . VAL A 1 162 ? 8.065 -9.468 17.090 1.00 64.06 162 VAL A N 1
ATOM 1233 C CA . VAL A 1 162 ? 8.125 -9.343 18.551 1.00 64.06 162 VAL A CA 1
ATOM 1234 C C . VAL A 1 162 ? 6.744 -9.191 19.198 1.00 64.06 162 VAL A C 1
ATOM 1236 O O . VAL A 1 162 ? 6.595 -9.575 20.349 1.00 64.06 162 VAL A O 1
ATOM 1239 N N . CYS A 1 163 ? 5.715 -8.718 18.492 1.00 67.56 163 CYS A N 1
ATOM 1240 C CA . CYS A 1 163 ? 4.343 -8.634 19.000 1.00 67.56 163 CYS A CA 1
ATOM 1241 C C . CYS A 1 163 ? 3.352 -9.111 17.936 1.00 67.56 163 CYS A C 1
ATOM 1243 O O . CYS A 1 163 ? 3.182 -8.484 16.891 1.00 67.56 163 CYS A O 1
ATOM 1245 N N . GLN A 1 164 ? 2.676 -10.226 18.211 1.00 74.88 164 GLN A N 1
ATOM 1246 C CA . GLN A 1 164 ? 1.779 -10.868 17.245 1.00 74.88 164 GLN A CA 1
ATOM 1247 C C . GLN A 1 164 ? 0.431 -10.152 17.078 1.00 74.88 164 GLN A C 1
ATOM 1249 O O . GLN A 1 164 ? -0.261 -10.412 16.100 1.00 74.88 164 GLN A O 1
ATOM 1254 N N . VAL A 1 165 ? 0.070 -9.256 18.003 1.00 76.38 165 VAL A N 1
ATOM 1255 C CA . VAL A 1 165 ? -1.212 -8.539 18.027 1.00 76.38 165 VAL A CA 1
ATOM 1256 C C . VAL A 1 165 ? -0.938 -7.033 18.099 1.00 76.38 165 VAL A C 1
ATOM 1258 O O . VAL A 1 165 ? -0.899 -6.438 19.167 1.00 76.38 165 VAL A O 1
ATOM 1261 N N . GLN A 1 166 ? -0.712 -6.403 16.947 1.00 78.19 166 GLN A N 1
ATOM 1262 C CA . GLN A 1 166 ? -0.464 -4.954 16.826 1.00 78.19 166 GLN A CA 1
ATOM 1263 C C . GLN A 1 166 ? -1.753 -4.138 16.643 1.00 78.19 166 GLN A C 1
ATOM 1265 O O . GLN A 1 166 ? -1.755 -2.918 16.805 1.00 78.19 166 GLN A O 1
ATOM 1270 N N . GLY A 1 167 ? -2.864 -4.793 16.311 1.00 80.50 167 GLY A N 1
ATOM 1271 C CA . GLY A 1 167 ? -4.170 -4.152 16.246 1.00 80.50 167 GLY A CA 1
ATOM 1272 C C . GLY A 1 167 ? -5.299 -5.160 16.091 1.00 80.50 167 GLY A C 1
ATOM 1273 O O . GLY A 1 167 ? -5.093 -6.239 15.528 1.00 80.50 167 GLY A O 1
ATOM 1274 N N . MET A 1 168 ? -6.477 -4.795 16.590 1.00 81.56 168 MET A N 1
ATOM 1275 C CA . MET A 1 168 ? -7.689 -5.614 16.611 1.00 81.56 168 MET A CA 1
ATOM 1276 C C . MET A 1 168 ? -8.861 -4.836 16.018 1.00 81.56 168 MET A C 1
ATOM 1278 O O . MET A 1 168 ? -9.038 -3.653 16.314 1.00 81.56 168 MET A O 1
ATOM 1282 N N . TYR A 1 169 ? -9.691 -5.504 15.223 1.00 80.69 169 TYR A N 1
ATOM 1283 C CA . TYR A 1 169 ? -10.906 -4.921 14.663 1.00 80.69 169 TYR A CA 1
ATOM 1284 C C . TYR A 1 169 ? -12.082 -5.873 14.792 1.00 80.69 169 TYR A C 1
ATOM 1286 O O . TYR A 1 169 ? -11.953 -7.062 14.538 1.00 80.69 169 TYR A O 1
ATOM 1294 N N . ALA A 1 170 ? -13.248 -5.353 15.144 1.00 74.56 170 ALA A N 1
ATOM 1295 C CA . ALA A 1 170 ? -14.502 -6.055 14.924 1.00 74.56 170 ALA A CA 1
ATOM 1296 C C . ALA A 1 170 ? -15.517 -5.048 14.398 1.00 74.56 170 ALA A C 1
ATOM 1298 O O . ALA A 1 170 ? -15.766 -4.014 15.032 1.00 74.56 170 ALA A O 1
ATOM 1299 N N . SER A 1 171 ? -16.079 -5.339 13.224 1.00 79.12 171 SER A N 1
ATOM 1300 C CA . SER A 1 171 ? -16.944 -4.405 12.506 1.00 79.12 171 SER A CA 1
ATOM 1301 C C . SER A 1 171 ? -18.092 -3.908 13.382 1.00 79.12 171 SER A C 1
ATOM 1303 O O . SER A 1 171 ? -18.804 -4.684 14.013 1.00 79.12 171 SER A O 1
ATOM 1305 N N . GLY A 1 172 ? -18.230 -2.582 13.464 1.00 79.12 172 GLY A N 1
ATOM 1306 C CA . GLY A 1 172 ? -19.260 -1.925 14.269 1.00 79.12 172 GLY A CA 1
ATOM 1307 C C . GLY A 1 172 ? -19.090 -2.029 15.790 1.00 79.12 172 GLY A C 1
ATOM 1308 O O . GLY A 1 172 ? -19.906 -1.444 16.494 1.00 79.12 172 GLY A O 1
ATOM 1309 N N . ARG A 1 173 ? -18.046 -2.702 16.295 1.00 82.81 173 ARG A N 1
ATOM 1310 C CA . ARG A 1 173 ? -17.861 -2.995 17.725 1.00 82.81 173 ARG A CA 1
ATOM 1311 C C . ARG A 1 173 ? -16.580 -2.397 18.302 1.00 82.81 173 ARG A C 1
ATOM 1313 O O . ARG A 1 173 ? -16.653 -1.651 19.275 1.00 82.81 173 ARG A O 1
ATOM 1320 N N . LEU A 1 174 ? -15.416 -2.685 17.714 1.00 83.56 174 LEU A N 1
ATOM 1321 C CA . LEU A 1 174 ? -14.136 -2.195 18.236 1.00 83.56 174 LEU A CA 1
ATOM 1322 C C . LEU A 1 174 ? -13.082 -1.950 17.157 1.00 83.56 174 LEU A C 1
ATOM 1324 O O . LEU A 1 174 ? -13.065 -2.606 16.116 1.00 83.56 174 LEU A O 1
ATOM 1328 N N . PHE A 1 175 ? -12.172 -1.029 17.456 1.00 89.56 175 PHE A N 1
ATOM 1329 C CA . PHE A 1 175 ? -10.932 -0.803 16.722 1.00 89.56 175 PHE A CA 1
ATOM 1330 C C . PHE A 1 175 ? -9.823 -0.462 17.718 1.00 89.56 175 PHE A C 1
ATOM 1332 O O . PHE A 1 175 ? -9.936 0.510 18.459 1.00 89.56 175 PHE A O 1
ATOM 1339 N N . THR A 1 176 ? -8.738 -1.227 17.753 1.00 85.38 176 THR A N 1
ATOM 1340 C CA . THR A 1 176 ? -7.627 -0.949 18.667 1.00 85.38 176 THR A CA 1
ATOM 1341 C C . THR A 1 176 ? -6.279 -1.112 17.988 1.00 85.38 176 THR A C 1
ATOM 1343 O O . THR A 1 176 ? -6.126 -1.898 17.052 1.00 85.38 176 THR A O 1
ATOM 1346 N N . ILE A 1 177 ? -5.287 -0.378 18.483 1.00 85.62 177 ILE A N 1
ATOM 1347 C CA . ILE A 1 177 ? -3.941 -0.340 17.922 1.00 85.62 177 ILE A CA 1
ATOM 1348 C C . ILE A 1 177 ? -2.895 -0.226 19.032 1.00 85.62 177 ILE A C 1
ATOM 1350 O O . ILE A 1 177 ? -3.079 0.501 20.008 1.00 85.62 177 ILE A O 1
ATOM 1354 N N . GLN A 1 178 ? -1.800 -0.965 18.890 1.00 81.50 178 GLN A N 1
ATOM 1355 C CA . GLN A 1 178 ? -0.712 -0.990 19.864 1.00 81.50 178 GLN A CA 1
ATOM 1356 C C . GLN A 1 178 ? 0.197 0.246 19.748 1.00 81.50 178 GLN A C 1
ATOM 1358 O O . GLN A 1 178 ? 0.750 0.695 20.754 1.00 81.50 178 GLN A O 1
ATOM 1363 N N . GLY A 1 179 ? 0.318 0.813 18.544 1.00 77.81 179 GLY A N 1
ATOM 1364 C CA . GLY A 1 179 ? 1.019 2.073 18.303 1.00 77.81 179 GLY A CA 1
ATOM 1365 C C . GLY A 1 179 ? 0.197 3.316 18.648 1.00 77.81 179 GLY A C 1
ATOM 1366 O O . GLY A 1 179 ? -1.005 3.226 18.876 1.00 77.81 179 GLY A O 1
ATOM 1367 N N . HIS A 1 180 ? 0.856 4.475 18.664 1.00 73.88 180 HIS A N 1
ATOM 1368 C CA . HIS A 1 180 ? 0.284 5.776 19.010 1.00 73.88 180 HIS A CA 1
ATOM 1369 C C . HIS A 1 180 ? 0.057 6.633 17.751 1.00 73.88 180 HIS A C 1
ATOM 1371 O O . HIS A 1 180 ? 0.939 7.417 17.378 1.00 73.88 180 HIS A O 1
ATOM 1377 N N . PRO A 1 181 ? -1.090 6.499 17.052 1.00 72.44 181 PRO A N 1
ATOM 1378 C CA . PRO A 1 181 ? -1.410 7.340 15.891 1.00 72.44 181 PRO A CA 1
ATOM 1379 C C . PRO A 1 181 ? -1.508 8.832 16.243 1.00 72.44 181 PRO A C 1
ATOM 1381 O O . PRO A 1 181 ? -1.469 9.684 15.360 1.00 72.44 181 PRO A O 1
ATOM 1384 N N . GLU A 1 182 ? -1.647 9.149 17.525 1.00 71.56 182 GLU A N 1
ATOM 1385 C CA . GLU A 1 182 ? -1.733 10.498 18.056 1.00 71.56 182 GLU A CA 1
ATOM 1386 C C . GLU A 1 182 ? -0.374 11.190 18.230 1.00 71.56 182 GLU A C 1
ATOM 1388 O O . GLU A 1 182 ? -0.321 12.406 18.420 1.00 71.56 182 GLU A O 1
ATOM 1393 N N . PHE A 1 183 ? 0.735 10.449 18.167 1.00 73.94 183 PHE A N 1
ATOM 1394 C CA . PHE A 1 183 ? 2.065 11.042 18.281 1.00 73.94 183 PHE A CA 1
ATOM 1395 C C . PHE A 1 183 ? 2.490 11.666 16.951 1.00 73.94 183 PHE A C 1
ATOM 1397 O O . PHE A 1 183 ? 2.413 11.051 15.891 1.00 73.94 183 PHE A O 1
ATOM 1404 N N . ASN A 1 184 ? 2.993 12.895 17.023 1.00 66.06 184 ASN A N 1
ATOM 1405 C CA . ASN A 1 184 ? 3.645 13.597 15.921 1.00 66.06 184 ASN A CA 1
ATOM 1406 C C . ASN A 1 184 ? 5.135 13.805 16.232 1.00 66.06 184 ASN A C 1
ATOM 1408 O O . ASN A 1 184 ? 5.640 13.383 17.281 1.00 66.06 184 ASN A O 1
ATOM 1412 N N . LYS A 1 185 ? 5.856 14.453 15.310 1.00 64.56 185 LYS A N 1
ATOM 1413 C CA . LYS A 1 185 ? 7.292 14.718 15.448 1.00 64.56 185 LYS A CA 1
ATOM 1414 C C . LYS A 1 185 ? 7.600 15.475 16.740 1.00 64.56 185 LYS A C 1
ATOM 1416 O O . LYS A 1 185 ? 8.577 15.149 17.410 1.00 64.56 185 LYS A O 1
ATOM 1421 N N . GLU A 1 186 ? 6.770 16.445 17.104 1.00 61.34 186 GLU A N 1
ATOM 1422 C CA . GLU A 1 186 ? 6.956 17.303 18.272 1.00 61.34 186 GLU A CA 1
ATOM 1423 C C . GLU A 1 186 ? 6.791 16.512 19.577 1.00 61.34 186 GLU A C 1
ATOM 1425 O O . GLU A 1 186 ? 7.704 16.512 20.400 1.00 61.34 186 GLU A O 1
ATOM 1430 N N . ILE A 1 187 ? 5.690 15.763 19.722 1.00 65.69 187 ILE A N 1
ATOM 1431 C CA . ILE A 1 187 ? 5.424 14.894 20.883 1.00 65.69 187 ILE A CA 1
ATOM 1432 C C . ILE A 1 187 ? 6.526 13.835 21.015 1.00 65.69 187 ILE A C 1
ATOM 1434 O O . ILE A 1 187 ? 7.057 13.599 22.098 1.00 65.69 187 ILE A O 1
ATOM 1438 N N . THR A 1 188 ? 6.922 13.223 19.897 1.00 64.06 188 THR A N 1
ATOM 1439 C CA . THR A 1 188 ? 7.976 12.199 19.885 1.00 64.06 188 THR A CA 1
ATOM 1440 C C . THR A 1 188 ? 9.322 12.779 20.309 1.00 64.06 188 THR A C 1
ATOM 1442 O O . THR A 1 188 ? 10.035 12.161 21.097 1.00 64.06 188 THR A O 1
ATOM 1445 N N . THR A 1 189 ? 9.667 13.973 19.820 1.00 63.44 189 THR A N 1
ATOM 1446 C CA . THR A 1 189 ? 10.902 14.669 20.208 1.00 63.44 189 THR A CA 1
ATOM 1447 C C . THR A 1 189 ? 10.910 14.959 21.705 1.00 63.44 189 THR A C 1
ATOM 1449 O O . THR A 1 189 ? 11.903 14.680 22.368 1.00 63.44 189 THR A O 1
ATOM 1452 N N . GLU A 1 190 ? 9.794 15.440 22.257 1.00 68.44 190 GLU A N 1
ATOM 1453 C CA . GLU A 1 190 ? 9.668 15.729 23.688 1.00 68.44 190 GLU A CA 1
ATOM 1454 C C . GLU A 1 190 ? 9.865 14.473 24.555 1.00 68.44 190 GLU A C 1
ATOM 1456 O O . GLU A 1 190 ? 10.634 14.495 25.518 1.00 68.44 190 GLU A O 1
ATOM 1461 N N . ILE A 1 191 ? 9.232 13.355 24.183 1.00 64.81 191 ILE A N 1
ATOM 1462 C CA . ILE A 1 191 ? 9.368 12.075 24.893 1.00 64.81 191 ILE A CA 1
ATOM 1463 C C . ILE A 1 191 ? 10.815 11.566 24.846 1.00 64.81 191 ILE A C 1
ATOM 1465 O O . ILE A 1 191 ? 11.330 11.074 25.853 1.00 64.81 191 ILE A O 1
ATOM 1469 N N . LEU A 1 192 ? 11.478 11.670 23.690 1.00 62.06 192 LEU A N 1
ATOM 1470 C CA . LEU A 1 192 ? 12.867 11.236 23.526 1.00 62.06 192 LEU A CA 1
ATOM 1471 C C . LEU A 1 192 ? 13.833 12.096 24.347 1.00 62.06 192 LEU A C 1
ATOM 1473 O O . LEU A 1 192 ? 14.685 11.532 25.033 1.00 62.06 192 LEU A O 1
ATOM 1477 N N . SER A 1 193 ? 13.672 13.422 24.328 1.00 59.50 193 SER A N 1
ATOM 1478 C CA . SER A 1 193 ? 14.484 14.343 25.132 1.00 59.50 193 SER A CA 1
ATOM 1479 C C . SER A 1 193 ? 14.296 14.091 26.627 1.00 59.50 193 SER A C 1
ATOM 1481 O O . SER A 1 193 ? 15.271 13.862 27.332 1.00 59.50 193 SER A O 1
ATOM 1483 N N . SER A 1 194 ? 13.049 13.982 27.102 1.00 62.03 194 SER A N 1
ATOM 1484 C CA . SER A 1 194 ? 12.767 13.695 28.516 1.00 62.03 194 SER A CA 1
ATOM 1485 C C . SER A 1 194 ? 13.393 12.373 28.988 1.00 62.03 194 SER A C 1
ATOM 1487 O O . SER A 1 194 ? 13.913 12.293 30.100 1.00 62.03 194 SER A O 1
ATOM 1489 N N . ARG A 1 195 ? 13.404 11.334 28.141 1.00 60.91 195 ARG A N 1
ATOM 1490 C CA . ARG A 1 195 ? 14.055 10.048 28.454 1.00 60.91 195 ARG A CA 1
ATOM 1491 C C . ARG A 1 195 ? 15.579 10.104 28.405 1.00 60.91 195 ARG A C 1
ATOM 1493 O O . ARG A 1 195 ? 16.222 9.341 29.125 1.00 60.91 195 ARG A O 1
ATOM 1500 N N . HIS A 1 196 ? 16.146 10.949 27.548 1.00 51.59 196 HIS A N 1
ATOM 1501 C CA . HIS A 1 196 ? 17.582 11.206 27.522 1.00 51.59 196 HIS A CA 1
ATOM 1502 C C . HIS A 1 196 ? 18.023 11.891 28.822 1.00 51.59 196 HIS A C 1
ATOM 1504 O O . HIS A 1 196 ? 18.948 11.413 29.480 1.00 51.59 196 HIS A O 1
ATOM 1510 N N . ASP A 1 197 ? 17.287 12.924 29.233 1.00 53.88 197 ASP A N 1
ATOM 1511 C CA . ASP A 1 197 ? 17.586 13.748 30.407 1.00 53.88 197 ASP A CA 1
ATOM 1512 C C . ASP A 1 197 ? 17.388 12.996 31.730 1.00 53.88 197 ASP A C 1
ATOM 1514 O O . ASP A 1 197 ? 18.128 13.210 32.688 1.00 53.88 197 ASP A O 1
ATOM 1518 N N . ALA A 1 198 ? 16.425 12.068 31.789 1.00 55.34 198 ALA A N 1
ATOM 1519 C CA . ALA A 1 198 ? 16.150 11.280 32.991 1.00 55.34 198 ALA A CA 1
ATOM 1520 C C . ALA A 1 198 ? 17.263 10.276 33.358 1.00 55.34 198 ALA A C 1
ATOM 1522 O O . ALA A 1 198 ? 17.260 9.769 34.480 1.00 55.34 198 ALA A O 1
ATOM 1523 N N . GLY A 1 199 ? 18.204 9.982 32.446 1.00 40.09 199 GLY A N 1
ATOM 1524 C CA . GLY A 1 199 ? 19.213 8.931 32.611 1.00 40.09 199 GLY A CA 1
ATOM 1525 C C . GLY A 1 199 ? 18.579 7.532 32.672 1.00 40.09 199 GLY A C 1
ATOM 1526 O O . GLY A 1 199 ? 17.538 7.321 33.278 1.00 40.09 199 GLY A O 1
ATOM 1527 N N . THR A 1 200 ? 19.156 6.516 32.025 1.00 39.66 200 THR A N 1
ATOM 1528 C CA . THR A 1 200 ? 18.566 5.162 32.089 1.00 39.66 200 THR A CA 1
ATOM 1529 C C . THR A 1 200 ? 18.925 4.484 33.423 1.00 39.66 200 THR A C 1
ATOM 1531 O O . THR A 1 200 ? 20.112 4.216 33.624 1.00 39.66 200 THR A O 1
ATOM 1534 N N . PRO A 1 201 ? 17.979 4.117 34.315 1.00 35.28 201 PRO A N 1
ATOM 1535 C CA . PRO A 1 201 ? 18.298 3.268 35.459 1.00 35.28 201 PRO A CA 1
ATOM 1536 C C . PRO A 1 201 ? 18.683 1.866 34.971 1.00 35.28 201 PRO A C 1
ATOM 1538 O O . PRO A 1 201 ? 18.060 1.318 34.057 1.00 35.28 201 PRO A O 1
ATOM 1541 N N . GLY A 1 202 ? 19.732 1.297 35.564 1.00 35.00 202 GLY A N 1
ATOM 1542 C CA . GLY A 1 202 ? 20.374 0.044 35.165 1.00 35.00 202 GLY A CA 1
ATOM 1543 C C . GLY A 1 202 ? 19.506 -1.211 35.286 1.00 35.00 202 GLY A C 1
ATOM 1544 O O . GLY A 1 202 ? 19.715 -2.035 36.171 1.00 35.00 202 GLY A O 1
ATOM 1545 N N . GLN A 1 203 ? 18.589 -1.421 34.345 1.00 35.16 203 GLN A N 1
ATOM 1546 C CA . GLN A 1 203 ? 18.002 -2.731 34.073 1.00 35.16 203 GLN A CA 1
ATOM 1547 C C . GLN A 1 203 ? 18.615 -3.297 32.793 1.00 35.16 203 GLN A C 1
ATOM 1549 O O . GLN A 1 203 ? 18.701 -2.597 31.785 1.00 35.16 203 GLN A O 1
ATOM 1554 N N . LYS A 1 204 ? 19.076 -4.556 32.853 1.00 32.44 204 LYS A N 1
ATOM 1555 C CA . LYS A 1 204 ? 19.693 -5.301 31.743 1.00 32.44 204 LYS A CA 1
ATOM 1556 C C . LYS A 1 204 ? 18.918 -5.044 30.443 1.00 32.44 204 LYS A C 1
ATOM 1558 O O . LYS A 1 204 ? 17.797 -5.525 30.281 1.00 32.44 204 LYS A O 1
ATOM 1563 N N . LYS A 1 205 ? 19.502 -4.241 29.548 1.00 37.41 205 LYS A N 1
ATOM 1564 C CA . LYS A 1 205 ? 18.911 -3.886 28.257 1.00 37.41 205 LYS A CA 1
ATOM 1565 C C . LYS A 1 205 ? 18.888 -5.145 27.390 1.00 37.41 205 LYS A C 1
ATOM 1567 O O . LYS A 1 205 ? 19.924 -5.546 26.869 1.00 37.41 205 LYS A O 1
ATOM 1572 N N . GLY A 1 206 ? 17.719 -5.772 27.257 1.00 38.09 206 GLY A N 1
ATOM 1573 C CA . GLY A 1 206 ? 17.450 -6.635 26.106 1.00 38.09 206 GLY A CA 1
ATOM 1574 C C . GLY A 1 206 ? 17.606 -5.821 24.812 1.00 38.09 206 GLY A C 1
ATOM 1575 O O . GLY A 1 206 ? 17.513 -4.588 24.866 1.00 38.09 206 GLY A O 1
ATOM 1576 N N . PRO A 1 207 ? 17.882 -6.458 23.663 1.00 30.17 207 PRO A N 1
ATOM 1577 C CA . PRO A 1 207 ? 18.079 -5.737 22.411 1.00 30.17 207 PRO A CA 1
ATOM 1578 C C . PRO A 1 207 ? 16.850 -4.871 22.097 1.00 30.17 207 PRO A C 1
ATOM 1580 O O . PRO A 1 207 ? 15.712 -5.331 22.199 1.00 30.17 207 PRO A O 1
ATOM 1583 N N . LEU A 1 208 ? 17.079 -3.602 21.744 1.00 33.34 208 LEU A N 1
ATOM 1584 C CA . LEU A 1 208 ? 16.038 -2.738 21.194 1.00 33.34 208 LEU A CA 1
ATOM 1585 C C . LEU A 1 208 ? 15.769 -3.232 19.770 1.00 33.34 208 LEU A C 1
ATOM 1587 O O . LEU A 1 208 ? 16.607 -3.047 18.887 1.00 33.34 208 LEU A O 1
ATOM 1591 N N . ILE A 1 209 ? 14.645 -3.911 19.554 1.00 33.97 209 ILE A N 1
ATOM 1592 C CA . ILE A 1 209 ? 14.301 -4.428 18.233 1.00 33.97 209 ILE A CA 1
ATOM 1593 C C . ILE A 1 209 ? 13.451 -3.366 17.539 1.00 33.97 209 ILE A C 1
ATOM 1595 O O . ILE A 1 209 ? 12.297 -3.124 17.894 1.00 33.97 209 ILE A O 1
ATOM 1599 N N . VAL A 1 210 ? 14.035 -2.721 16.528 1.00 32.81 210 VAL A N 1
ATOM 1600 C CA . VAL A 1 210 ? 13.273 -1.916 15.569 1.00 32.81 210 VAL A CA 1
ATOM 1601 C C . VAL A 1 210 ? 12.529 -2.896 14.667 1.00 32.81 210 VAL A C 1
ATOM 1603 O O . VAL A 1 210 ? 13.063 -3.387 13.673 1.00 32.81 210 VAL A O 1
ATOM 1606 N N . ALA A 1 211 ? 11.307 -3.233 15.059 1.00 32.50 211 ALA A N 1
ATOM 1607 C CA . ALA A 1 211 ? 10.397 -4.046 14.278 1.00 32.50 211 ALA A CA 1
ATOM 1608 C C . ALA A 1 211 ? 9.294 -3.133 13.749 1.00 32.50 211 ALA A C 1
ATOM 1610 O O . ALA A 1 211 ? 8.431 -2.677 14.493 1.00 32.50 211 ALA A O 1
ATOM 1611 N N . ALA A 1 212 ? 9.298 -2.875 12.440 1.00 32.09 212 ALA A N 1
ATOM 1612 C CA . ALA A 1 212 ? 8.128 -2.286 11.810 1.00 32.09 212 ALA A CA 1
ATOM 1613 C C . ALA A 1 212 ? 6.940 -3.223 12.066 1.00 32.09 212 ALA A C 1
ATOM 1615 O O . ALA A 1 212 ? 6.945 -4.366 11.598 1.00 32.09 212 ALA A O 1
ATOM 1616 N N . ALA A 1 213 ? 5.946 -2.744 12.817 1.00 32.88 213 ALA A N 1
ATOM 1617 C CA . ALA A 1 213 ? 4.652 -3.389 12.901 1.00 32.88 213 ALA A CA 1
ATOM 1618 C C . ALA A 1 213 ? 4.160 -3.524 11.466 1.00 32.88 213 ALA A C 1
ATOM 1620 O O . ALA A 1 213 ? 3.909 -2.536 10.768 1.00 32.88 213 ALA A O 1
ATOM 1621 N N . ARG A 1 214 ? 4.067 -4.768 11.008 1.00 34.62 214 ARG A N 1
ATOM 1622 C CA . ARG A 1 214 ? 3.291 -5.080 9.829 1.00 34.62 214 ARG A CA 1
ATOM 1623 C C . ARG A 1 214 ? 1.869 -5.038 10.326 1.00 34.62 214 ARG A C 1
ATOM 1625 O O . ARG A 1 214 ? 1.291 -6.054 10.685 1.00 34.62 214 ARG A O 1
ATOM 1632 N N . PHE A 1 215 ? 1.287 -3.848 10.332 1.00 31.52 215 PHE A N 1
ATOM 1633 C CA . PHE A 1 215 ? -0.126 -3.793 10.029 1.00 31.52 215 PHE A CA 1
ATOM 1634 C C . PHE A 1 215 ? -0.252 -4.650 8.753 1.00 31.52 215 PHE A C 1
ATOM 1636 O O . PHE A 1 215 ? 0.377 -4.262 7.757 1.00 31.52 215 PHE A O 1
ATOM 1643 N N . PRO A 1 216 ? -0.961 -5.815 8.703 1.00 29.06 216 PRO A N 1
ATOM 1644 C CA . PRO A 1 216 ? -1.703 -6.106 7.513 1.00 29.06 216 PRO A CA 1
ATOM 1645 C C . PRO A 1 216 ? -2.252 -4.737 7.168 1.00 29.06 216 PRO A C 1
ATOM 1647 O O . PRO A 1 216 ? -2.810 -4.026 8.022 1.00 29.06 216 PRO A O 1
ATOM 1650 N N . PRO A 1 217 ? -1.990 -4.273 5.954 1.00 28.98 217 PRO A N 1
ATOM 1651 C CA . PRO A 1 217 ? -2.762 -3.161 5.489 1.00 28.98 217 PRO A CA 1
ATOM 1652 C C . PRO A 1 217 ? -4.257 -3.458 5.808 1.00 28.98 217 PRO A C 1
ATOM 1654 O O . PRO A 1 217 ? -4.627 -4.564 6.211 1.00 28.98 217 PRO A O 1
ATOM 1657 N N . ALA A 1 218 ? -5.202 -2.566 5.554 1.00 31.61 218 ALA A N 1
ATOM 1658 C CA . ALA A 1 218 ? -6.441 -3.155 5.047 1.00 31.61 218 ALA A CA 1
ATOM 1659 C C . ALA A 1 218 ? -6.002 -4.015 3.832 1.00 31.61 218 ALA A C 1
ATOM 1661 O O . ALA A 1 218 ? -5.649 -3.474 2.782 1.00 31.61 218 ALA A O 1
ATOM 1662 N N . SER A 1 219 ? -5.761 -5.300 4.084 1.00 34.72 219 SER A N 1
ATOM 1663 C CA . SER A 1 219 ? -5.159 -6.313 3.240 1.00 34.72 219 SER A CA 1
ATOM 1664 C C . SER A 1 219 ? -6.065 -7.507 3.400 1.00 34.72 219 SER A C 1
ATOM 1666 O O . SER A 1 219 ? -5.672 -8.623 3.723 1.00 34.72 219 SER A O 1
ATOM 1668 N N . ILE A 1 220 ? -7.294 -7.269 2.980 1.00 38.12 220 ILE A N 1
ATOM 1669 C CA . ILE A 1 220 ? -7.692 -8.040 1.826 1.00 38.12 220 ILE A CA 1
ATOM 1670 C C . ILE A 1 220 ? -6.569 -7.814 0.803 1.00 38.12 220 ILE A C 1
ATOM 1672 O O . ILE A 1 220 ? -6.510 -6.777 0.146 1.00 38.12 220 ILE A O 1
ATOM 1676 N N . SER A 1 221 ? -5.572 -8.703 0.785 1.00 41.66 221 SER A N 1
ATOM 1677 C CA . SER A 1 221 ? -4.802 -8.894 -0.429 1.00 41.66 221 SER A CA 1
ATOM 1678 C C . SER A 1 221 ? -5.873 -9.242 -1.446 1.00 41.66 221 SER A C 1
ATOM 1680 O O . SER A 1 221 ? -6.440 -10.336 -1.394 1.00 41.66 221 SER A O 1
ATOM 1682 N N . MET A 1 222 ? -6.311 -8.247 -2.221 1.00 53.38 222 MET A N 1
ATOM 1683 C CA . MET A 1 222 ? -7.392 -8.482 -3.153 1.00 53.38 222 MET A CA 1
ATOM 1684 C C . MET A 1 222 ? -6.753 -9.293 -4.250 1.00 53.38 222 MET A C 1
ATOM 1686 O O . MET A 1 222 ? -5.948 -8.810 -5.049 1.00 53.38 222 MET A O 1
ATOM 1690 N N . ARG A 1 223 ? -7.088 -10.577 -4.226 1.00 63.09 223 ARG A N 1
ATOM 1691 C CA . ARG A 1 223 ? -6.896 -11.443 -5.364 1.00 63.09 223 ARG A CA 1
ATOM 1692 C C . ARG A 1 223 ? -7.440 -10.699 -6.583 1.00 63.09 223 ARG A C 1
ATOM 1694 O O . ARG A 1 223 ? -8.522 -10.116 -6.495 1.00 63.09 223 ARG A O 1
ATOM 1701 N N . LEU A 1 224 ? -6.704 -10.677 -7.691 1.00 75.69 224 LEU A N 1
ATOM 1702 C CA . LEU A 1 224 ? -7.202 -10.046 -8.909 1.00 75.69 224 LEU A CA 1
ATOM 1703 C C . LEU A 1 224 ? -8.330 -10.923 -9.468 1.00 75.69 224 LEU A C 1
ATOM 1705 O O . LEU A 1 224 ? -8.091 -11.842 -10.243 1.00 75.69 224 LEU A O 1
ATOM 1709 N N . THR A 1 225 ? -9.556 -10.729 -8.984 1.00 77.44 225 THR A N 1
ATOM 1710 C CA . THR A 1 225 ? -10.723 -11.523 -9.380 1.00 77.44 225 THR A CA 1
ATOM 1711 C C . THR A 1 225 ? -11.345 -10.977 -10.658 1.00 77.44 225 THR A C 1
ATOM 1713 O O . THR A 1 225 ? -11.154 -9.816 -11.023 1.00 77.44 225 THR A O 1
ATOM 1716 N N . ALA A 1 226 ? -12.136 -11.815 -11.330 1.00 73.81 226 ALA A N 1
ATOM 1717 C CA . ALA A 1 226 ? -12.898 -11.385 -12.496 1.00 73.81 226 ALA A CA 1
ATOM 1718 C C . ALA A 1 226 ? -13.867 -10.236 -12.163 1.00 73.81 226 ALA A C 1
ATOM 1720 O O . ALA A 1 226 ? -13.956 -9.267 -12.914 1.00 73.81 226 ALA A O 1
ATOM 1721 N N . ASP A 1 227 ? -14.529 -10.304 -11.005 1.00 69.50 227 ASP A N 1
ATOM 1722 C CA . ASP A 1 227 ? -15.443 -9.256 -10.541 1.00 69.50 227 ASP A CA 1
ATOM 1723 C C . ASP A 1 227 ? -14.722 -7.930 -10.319 1.00 69.50 227 ASP A C 1
ATOM 1725 O O . ASP A 1 227 ? -15.239 -6.875 -10.683 1.00 69.50 227 ASP A O 1
ATOM 1729 N N . LEU A 1 228 ? -13.500 -7.979 -9.775 1.00 77.38 228 LEU A N 1
ATOM 1730 C CA . LEU A 1 228 ? -12.704 -6.779 -9.571 1.00 77.38 228 LEU A CA 1
ATOM 1731 C C . LEU A 1 228 ? -12.343 -6.115 -10.902 1.00 77.38 228 LEU A C 1
ATOM 1733 O O . LEU A 1 228 ? -12.463 -4.898 -11.040 1.00 77.38 228 LEU A O 1
ATOM 1737 N N . ILE A 1 229 ? -11.925 -6.911 -11.885 1.00 82.19 229 ILE A N 1
ATOM 1738 C CA . ILE A 1 229 ? -11.590 -6.425 -13.226 1.00 82.19 229 ILE A CA 1
ATOM 1739 C C . ILE A 1 229 ? -12.823 -5.801 -13.891 1.00 82.19 229 ILE A C 1
ATOM 1741 O O . ILE A 1 229 ? -12.743 -4.684 -14.393 1.00 82.19 229 ILE A O 1
ATOM 1745 N N . ASN A 1 230 ? -13.973 -6.473 -13.833 1.00 79.88 230 ASN A N 1
ATOM 1746 C CA . ASN A 1 230 ? -15.219 -5.983 -14.427 1.00 79.88 230 ASN A CA 1
ATOM 1747 C C . ASN A 1 230 ? -15.750 -4.712 -13.744 1.00 79.88 230 ASN A C 1
ATOM 1749 O O . ASN A 1 230 ? -16.366 -3.872 -14.395 1.00 79.88 230 ASN A O 1
ATOM 1753 N N . ALA A 1 231 ? -15.507 -4.553 -12.441 1.00 74.56 231 ALA A N 1
ATOM 1754 C CA . ALA A 1 231 ? -15.868 -3.354 -11.685 1.00 74.56 231 ALA A CA 1
ATOM 1755 C C . ALA A 1 231 ? -14.843 -2.210 -11.820 1.00 74.56 231 ALA A C 1
ATOM 1757 O O . ALA A 1 231 ? -15.054 -1.115 -11.282 1.00 74.56 231 ALA A O 1
ATOM 1758 N N . SER A 1 232 ? -13.711 -2.452 -12.484 1.00 81.69 232 SER A N 1
ATOM 1759 C CA . SER A 1 232 ? -12.645 -1.466 -12.634 1.00 81.69 232 SER A CA 1
ATOM 1760 C C . SER A 1 232 ? -12.937 -0.474 -13.755 1.00 81.69 232 SER A C 1
ATOM 1762 O O . SER A 1 232 ? -13.645 -0.764 -14.717 1.00 81.69 232 SER A O 1
ATOM 1764 N N . LEU A 1 233 ? -12.423 0.748 -13.599 1.00 82.88 233 LEU A N 1
ATOM 1765 C CA . LEU A 1 233 ? -12.637 1.801 -14.583 1.00 82.88 233 LEU A CA 1
ATOM 1766 C C . LEU A 1 233 ? -11.899 1.439 -15.871 1.00 82.88 233 LEU A C 1
ATOM 1768 O O . LEU A 1 233 ? -10.711 1.123 -15.845 1.00 82.88 233 LEU A O 1
ATOM 1772 N N . SER A 1 234 ? -12.603 1.540 -16.993 1.00 87.00 234 SER A N 1
ATOM 1773 C CA . SER A 1 234 ? -11.993 1.512 -18.314 1.00 87.00 234 SER A CA 1
ATOM 1774 C C . SER A 1 234 ? -12.358 2.784 -19.063 1.00 87.00 234 SER A C 1
ATOM 1776 O O . SER A 1 234 ? -13.532 3.154 -19.140 1.00 87.00 234 SER A O 1
ATOM 1778 N N . TYR A 1 235 ? -11.350 3.482 -19.577 1.00 89.00 235 TYR A N 1
ATOM 1779 C CA . TYR A 1 235 ? -11.504 4.772 -20.246 1.00 89.00 235 TYR A CA 1
ATOM 1780 C C . TYR A 1 235 ? -10.457 4.947 -21.350 1.00 89.00 235 TYR A C 1
ATOM 1782 O O . TYR A 1 235 ? -9.539 4.144 -21.492 1.00 89.00 235 TYR A O 1
ATOM 1790 N N . LEU A 1 236 ? -10.610 5.992 -22.166 1.00 91.19 236 LEU A N 1
ATOM 1791 C CA . LEU A 1 236 ? -9.565 6.412 -23.099 1.00 91.19 236 LEU A CA 1
ATOM 1792 C C . LEU A 1 236 ? -8.596 7.342 -22.372 1.00 91.19 236 LEU A C 1
ATOM 1794 O O . LEU A 1 236 ? -9.004 8.405 -21.902 1.00 91.19 236 LEU A O 1
ATOM 1798 N N . ASN A 1 237 ? -7.335 6.937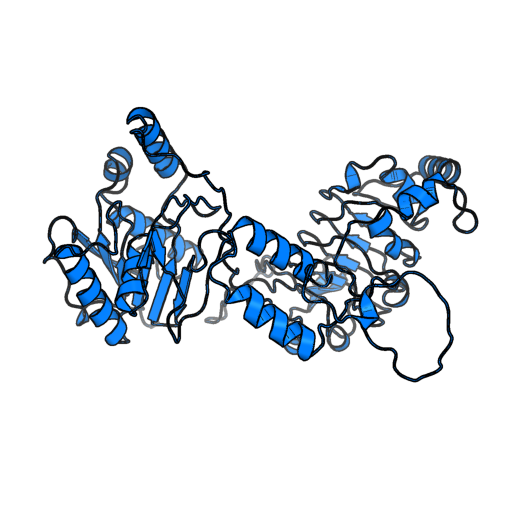 -22.257 1.00 89.75 237 ASN A N 1
ATOM 1799 C CA . ASN A 1 237 ? -6.304 7.753 -21.625 1.00 89.75 237 ASN A CA 1
ATOM 1800 C C . ASN A 1 237 ? -5.892 8.939 -22.538 1.00 89.75 237 ASN A C 1
ATOM 1802 O O . ASN A 1 237 ? -6.334 9.021 -23.691 1.00 89.75 237 ASN A O 1
ATOM 1806 N N . PRO A 1 238 ? -5.042 9.877 -22.074 1.00 94.44 238 PRO A N 1
ATOM 1807 C CA . PRO A 1 238 ? -4.610 11.032 -22.874 1.00 94.44 238 PRO A CA 1
ATOM 1808 C C . PRO A 1 238 ? -3.899 10.690 -24.195 1.00 94.44 238 PRO A C 1
ATOM 1810 O O . PRO A 1 238 ? -3.831 11.534 -25.087 1.00 94.44 238 PRO A O 1
ATOM 1813 N N . LEU A 1 239 ? -3.397 9.460 -24.343 1.00 91.94 239 LEU A N 1
ATOM 1814 C CA . LEU A 1 239 ? -2.789 8.949 -25.575 1.00 91.94 239 LEU A CA 1
ATOM 1815 C C . LEU A 1 239 ? -3.807 8.266 -26.504 1.00 91.94 239 LEU A C 1
ATOM 1817 O O . LEU A 1 239 ? -3.429 7.752 -27.553 1.00 91.94 239 LEU A O 1
ATOM 1821 N N . LYS A 1 240 ? -5.102 8.319 -26.161 1.00 93.69 240 LYS A N 1
ATOM 1822 C CA . LYS A 1 240 ? -6.220 7.670 -26.868 1.00 93.69 240 LYS A CA 1
ATOM 1823 C C . LYS A 1 240 ? -6.146 6.140 -26.854 1.00 93.69 240 LYS A C 1
ATOM 1825 O O . LYS A 1 240 ? -6.754 5.489 -27.702 1.00 93.69 240 LYS A O 1
ATOM 1830 N N . GLU A 1 241 ? -5.449 5.568 -25.881 1.00 93.88 241 GLU A N 1
ATOM 1831 C CA . GLU A 1 241 ? -5.422 4.130 -25.633 1.00 93.88 241 GLU A CA 1
ATOM 1832 C C . GLU A 1 241 ? -6.570 3.758 -24.693 1.00 93.88 241 GLU A C 1
ATOM 1834 O O . GLU A 1 241 ? -6.877 4.491 -23.748 1.00 93.88 241 GLU A O 1
ATOM 1839 N N . ARG A 1 242 ? -7.218 2.614 -24.931 1.00 94.19 242 ARG A N 1
ATOM 1840 C CA . ARG A 1 242 ? -8.177 2.059 -23.975 1.00 94.19 242 ARG A CA 1
ATOM 1841 C C . ARG A 1 242 ? -7.421 1.496 -22.776 1.00 94.19 242 ARG A C 1
ATOM 1843 O O . ARG A 1 242 ? -6.844 0.412 -22.860 1.00 94.19 242 ARG A O 1
ATOM 1850 N N . GLU A 1 243 ? -7.453 2.230 -21.676 1.00 94.38 243 GLU A N 1
ATOM 1851 C CA . GLU A 1 243 ? -6.774 1.899 -20.430 1.00 94.38 243 GLU A CA 1
ATOM 1852 C C . GLU A 1 243 ? -7.732 1.205 -19.461 1.00 94.38 243 GLU A C 1
ATOM 1854 O O . GLU A 1 243 ? -8.895 1.598 -19.324 1.00 94.38 243 GLU A O 1
ATOM 1859 N N . LEU A 1 244 ? -7.243 0.155 -18.805 1.00 93.06 244 LEU A N 1
ATOM 1860 C CA . LEU A 1 244 ? -7.874 -0.451 -17.638 1.00 93.06 244 LEU A CA 1
ATOM 1861 C C . LEU A 1 244 ? -7.136 0.017 -16.378 1.00 93.06 244 LEU A C 1
ATOM 1863 O O . LEU A 1 244 ? -5.949 -0.271 -16.205 1.00 93.06 244 LEU A O 1
ATOM 1867 N N . ASP A 1 245 ? -7.850 0.714 -15.496 1.00 88.56 245 ASP A N 1
ATOM 1868 C CA . ASP A 1 245 ? -7.310 1.269 -14.254 1.00 88.56 245 ASP A CA 1
ATOM 1869 C C . ASP A 1 245 ? -7.473 0.283 -13.088 1.00 88.56 245 ASP A C 1
ATOM 1871 O O . ASP A 1 245 ? -8.552 0.144 -12.493 1.00 88.56 245 ASP A O 1
ATOM 1875 N N . LEU A 1 246 ? -6.362 -0.380 -12.756 1.00 88.62 246 LEU A N 1
ATOM 1876 C CA . LEU A 1 246 ? -6.196 -1.267 -11.604 1.00 88.62 246 LEU A CA 1
ATOM 1877 C C . LEU A 1 246 ? -5.295 -0.637 -10.532 1.00 88.62 246 LEU A C 1
ATOM 1879 O O . LEU A 1 246 ? -4.769 -1.351 -9.667 1.00 88.62 246 LEU A O 1
ATOM 1883 N N . ARG A 1 247 ? -5.125 0.693 -10.537 1.00 82.50 247 ARG A N 1
ATOM 1884 C CA . ARG A 1 247 ? -4.304 1.384 -9.540 1.00 82.50 247 ARG A CA 1
ATOM 1885 C C . ARG A 1 247 ? -4.835 1.123 -8.145 1.00 82.50 247 ARG A C 1
ATOM 1887 O O . ARG A 1 247 ? -6.046 1.118 -7.905 1.00 82.50 247 ARG A O 1
ATOM 1894 N N . ALA A 1 248 ? -3.925 0.932 -7.201 1.00 65.88 248 ALA A N 1
ATOM 1895 C CA . ALA A 1 248 ? -4.320 0.835 -5.809 1.00 65.88 248 ALA A CA 1
ATOM 1896 C C . ALA A 1 248 ? -4.688 2.230 -5.267 1.00 65.88 248 ALA A C 1
ATOM 1898 O O . ALA A 1 248 ? -5.697 2.414 -4.595 1.00 65.88 248 ALA A O 1
ATOM 1899 N N . ASN A 1 249 ? -3.931 3.268 -5.601 1.00 51.50 249 ASN A N 1
ATOM 1900 C CA . ASN A 1 249 ? -4.221 4.595 -5.079 1.00 51.50 249 ASN A CA 1
ATOM 1901 C C . ASN A 1 249 ? -5.244 5.322 -5.967 1.00 51.50 249 ASN A C 1
ATOM 1903 O O . ASN A 1 249 ? -4.889 6.139 -6.817 1.00 51.50 249 ASN A O 1
ATOM 1907 N N . ARG A 1 250 ? -6.539 5.014 -5.807 1.00 48.66 250 ARG A N 1
ATOM 1908 C CA . ARG A 1 250 ? -7.610 5.792 -6.450 1.00 48.66 250 ARG A CA 1
ATOM 1909 C C . ARG A 1 250 ? -7.772 7.144 -5.754 1.00 48.66 250 ARG A C 1
ATOM 1911 O O . ARG A 1 250 ? -8.713 7.357 -4.995 1.00 48.66 250 ARG A O 1
ATOM 1918 N N . LEU A 1 251 ? -6.921 8.105 -6.094 1.00 40.50 251 LEU A N 1
ATOM 1919 C CA . LEU A 1 251 ? -7.351 9.499 -6.102 1.00 40.50 251 LEU A CA 1
ATOM 1920 C C . LEU A 1 251 ? -8.082 9.715 -7.428 1.00 40.50 251 LEU A C 1
ATOM 1922 O O . LEU A 1 251 ? -7.454 9.775 -8.482 1.00 40.50 251 LEU A O 1
ATOM 1926 N N . ARG A 1 252 ? -9.419 9.803 -7.404 1.00 35.75 252 ARG A N 1
ATOM 1927 C CA . ARG A 1 252 ? -10.200 10.290 -8.556 1.00 35.75 252 ARG A CA 1
ATOM 1928 C C . ARG A 1 252 ? -9.843 11.764 -8.800 1.00 35.75 252 ARG A C 1
ATOM 1930 O O . ARG A 1 252 ? -10.596 12.662 -8.440 1.00 35.75 252 ARG A O 1
ATOM 1937 N N . HIS A 1 253 ? -8.705 12.023 -9.425 1.00 33.16 253 HIS A N 1
ATOM 1938 C CA . HIS A 1 253 ? -8.389 13.314 -10.013 1.00 33.16 253 HIS A CA 1
ATOM 1939 C C . HIS A 1 253 ? -8.497 13.187 -11.524 1.00 33.16 253 HIS A C 1
ATOM 1941 O O . HIS A 1 253 ? -7.523 12.831 -12.177 1.00 33.16 253 HIS A O 1
ATOM 1947 N N . SER A 1 254 ? -9.707 13.433 -12.045 1.00 34.19 254 SER A N 1
ATOM 1948 C CA . SER A 1 254 ? -9.988 14.112 -13.330 1.00 34.19 254 SER A CA 1
ATOM 1949 C C . SER A 1 254 ? -11.336 13.702 -13.947 1.00 34.19 254 SER A C 1
ATOM 1951 O O . SER A 1 254 ? -11.370 12.994 -14.940 1.00 34.19 254 SER A O 1
ATOM 1953 N N . ILE A 1 255 ? -12.460 14.201 -13.414 1.00 28.70 255 ILE A N 1
ATOM 1954 C CA . ILE A 1 255 ? -13.633 14.565 -14.241 1.00 28.70 255 ILE A CA 1
ATOM 1955 C C . ILE A 1 255 ? -14.329 15.762 -13.560 1.00 28.70 255 ILE A C 1
ATOM 1957 O O . ILE A 1 255 ? -14.682 15.643 -12.383 1.00 28.70 255 ILE A O 1
ATOM 1961 N N . PRO A 1 256 ? -14.525 16.912 -14.232 1.00 36.69 256 PRO A N 1
ATOM 1962 C CA . PRO A 1 256 ? -15.393 17.973 -13.737 1.00 36.69 256 PRO A CA 1
ATOM 1963 C C . PRO A 1 256 ? -16.868 17.662 -14.060 1.00 36.69 256 PRO A C 1
ATOM 1965 O O . PRO A 1 256 ? -17.170 17.180 -15.144 1.00 36.69 256 PRO A O 1
ATOM 1968 N N . LEU A 1 257 ? -17.764 18.011 -13.124 1.00 31.61 257 LEU A N 1
ATOM 1969 C CA . LEU A 1 257 ? -19.239 18.015 -13.220 1.00 31.61 257 LEU A CA 1
ATOM 1970 C C . LEU A 1 257 ? -19.963 16.652 -13.270 1.00 31.61 257 LEU A C 1
ATOM 1972 O O . LEU A 1 257 ? -20.252 16.122 -14.332 1.00 31.61 257 LEU A O 1
ATOM 1976 N N . GLN A 1 258 ? -20.397 16.152 -12.111 1.00 27.81 258 GLN A N 1
ATOM 1977 C CA . GLN A 1 258 ? -21.791 16.278 -11.646 1.00 27.81 258 GLN A CA 1
ATOM 1978 C C . GLN A 1 258 ? -21.960 15.570 -10.296 1.00 27.81 258 GLN A C 1
ATOM 1980 O O . GLN A 1 258 ? -21.431 14.492 -10.035 1.00 27.81 258 GLN A O 1
ATOM 1985 N N . TRP A 1 259 ? -22.656 16.266 -9.408 1.00 32.59 259 TRP A N 1
ATOM 1986 C CA . TRP A 1 259 ? -22.989 15.859 -8.055 1.00 32.59 259 TRP A CA 1
ATOM 1987 C C . TRP A 1 259 ? -24.067 14.773 -8.092 1.00 32.59 259 TRP A C 1
ATOM 1989 O O . TRP A 1 259 ? -25.245 15.084 -8.240 1.00 32.59 259 TRP A O 1
ATOM 1999 N N . GLU A 1 260 ? -23.672 13.512 -7.915 1.00 30.33 260 GLU A N 1
ATOM 2000 C CA . GLU A 1 260 ? -24.588 12.484 -7.423 1.00 30.33 260 GLU A CA 1
ATOM 2001 C C . GLU A 1 260 ? -24.131 11.963 -6.060 1.00 30.33 260 GLU A C 1
ATOM 2003 O O . GLU A 1 260 ? -22.993 11.536 -5.840 1.00 30.33 260 GLU A O 1
ATOM 2008 N N . LEU A 1 261 ? -25.068 12.092 -5.128 1.00 32.03 261 LEU A N 1
ATOM 2009 C CA . LEU A 1 261 ? -24.981 11.809 -3.710 1.00 32.03 261 LEU A CA 1
ATOM 2010 C C . LEU A 1 261 ? -24.695 10.328 -3.421 1.00 32.03 261 LEU A C 1
ATOM 2012 O O . LEU A 1 261 ? -25.330 9.429 -3.965 1.00 32.03 261 LEU A O 1
ATOM 2016 N N . GLY A 1 262 ? -23.836 10.088 -2.428 1.00 31.83 262 GLY A N 1
ATOM 2017 C CA . GLY A 1 262 ? -24.123 9.031 -1.453 1.00 31.83 262 GLY A CA 1
ATOM 2018 C C . GLY A 1 262 ? -23.328 7.726 -1.499 1.00 31.83 262 GLY A C 1
ATOM 2019 O O . GLY A 1 262 ? -23.654 6.844 -0.712 1.00 31.83 262 GLY A O 1
ATOM 2020 N N . LYS A 1 263 ? -22.288 7.558 -2.330 1.00 30.88 263 LYS A N 1
ATOM 2021 C CA . LYS A 1 263 ? -21.423 6.351 -2.283 1.00 30.88 263 LYS A CA 1
ATOM 2022 C C . LYS A 1 263 ? -19.955 6.646 -2.615 1.00 30.88 263 LYS A C 1
ATOM 2024 O O . LYS A 1 263 ? -19.440 6.217 -3.642 1.00 30.88 263 LYS A O 1
ATOM 2029 N N . ARG A 1 264 ? -19.246 7.368 -1.742 1.00 35.47 264 ARG A N 1
ATOM 2030 C CA . ARG A 1 264 ? -17.772 7.417 -1.777 1.00 35.47 264 ARG A CA 1
ATOM 2031 C C . ARG A 1 264 ? -17.221 6.384 -0.796 1.00 35.47 264 ARG A C 1
ATOM 2033 O O . ARG A 1 264 ? -16.892 6.707 0.339 1.00 35.47 264 ARG A O 1
ATOM 2040 N N . ASN A 1 265 ? -17.157 5.127 -1.235 1.00 30.36 265 ASN A N 1
ATOM 2041 C CA . ASN A 1 265 ? -16.276 4.157 -0.596 1.00 30.36 265 ASN A CA 1
ATOM 2042 C C . ASN A 1 265 ? -14.844 4.570 -0.930 1.00 30.36 265 ASN A C 1
ATOM 2044 O O . ASN A 1 265 ? -14.480 4.646 -2.105 1.00 30.36 265 ASN A O 1
ATOM 2048 N N . TRP A 1 266 ? -14.042 4.827 0.097 1.00 30.23 266 TRP A N 1
ATOM 2049 C CA . TRP A 1 266 ? -12.596 4.726 -0.012 1.00 30.23 266 TRP A CA 1
ATOM 2050 C C . TRP A 1 266 ? -12.301 3.301 -0.476 1.00 30.23 266 TRP A C 1
ATOM 2052 O O . TRP A 1 266 ? -12.400 2.358 0.306 1.00 30.23 266 TRP A O 1
ATOM 2062 N N . VAL A 1 267 ? -12.034 3.111 -1.767 1.00 35.97 267 VAL A N 1
ATOM 2063 C CA . VAL A 1 267 ? -11.489 1.840 -2.236 1.00 35.97 267 VAL A CA 1
ATOM 2064 C C . VAL A 1 267 ? -10.043 1.856 -1.772 1.00 35.97 267 VAL A C 1
ATOM 2066 O O . VAL A 1 267 ? -9.189 2.488 -2.389 1.00 35.97 267 VAL A O 1
ATOM 2069 N N . THR A 1 268 ? -9.799 1.227 -0.620 1.00 42.56 268 THR A N 1
ATOM 2070 C CA . THR A 1 268 ? -8.477 0.739 -0.234 1.00 42.56 268 THR A CA 1
ATOM 2071 C C . THR A 1 268 ? -7.855 0.121 -1.468 1.00 42.56 268 THR A C 1
ATOM 2073 O O . THR A 1 268 ? -8.458 -0.767 -2.071 1.00 42.56 268 THR A O 1
ATOM 2076 N N . GLY A 1 269 ? -6.702 0.627 -1.876 1.00 50.69 269 GLY A N 1
ATOM 2077 C CA . GLY A 1 269 ? -6.102 0.174 -3.107 1.00 50.69 269 GLY A CA 1
ATOM 2078 C C . GLY A 1 269 ? -5.980 -1.328 -3.229 1.00 50.69 269 GLY A C 1
ATOM 2079 O O . GLY A 1 269 ? -5.773 -2.007 -2.227 1.00 50.69 269 GLY A O 1
ATOM 2080 N N . HIS A 1 270 ? -6.128 -1.821 -4.458 1.00 54.41 270 HIS A N 1
ATOM 2081 C CA . HIS A 1 270 ? -6.285 -3.238 -4.755 1.00 54.41 270 HIS A CA 1
ATOM 2082 C C . HIS A 1 270 ? -5.154 -4.115 -4.186 1.00 54.41 270 HIS A C 1
ATOM 2084 O O . HIS A 1 270 ? -5.395 -5.292 -3.944 1.00 54.41 270 HIS A O 1
ATOM 2090 N N . LYS A 1 271 ? -3.958 -3.567 -3.895 1.00 70.88 271 LYS A N 1
ATOM 2091 C CA . LYS A 1 271 ? -2.826 -4.286 -3.261 1.00 70.88 271 LYS A CA 1
ATOM 2092 C C . LYS A 1 271 ? -2.629 -5.672 -3.873 1.00 70.88 271 LYS A C 1
ATOM 2094 O O . LYS A 1 271 ? -2.451 -6.669 -3.173 1.00 70.88 271 LYS A O 1
ATOM 2099 N N . ILE A 1 272 ? -2.725 -5.719 -5.200 1.00 77.25 272 ILE A N 1
ATOM 2100 C CA . ILE A 1 272 ? -2.716 -6.955 -5.972 1.00 77.25 272 ILE A CA 1
ATOM 2101 C C . ILE A 1 272 ? -1.314 -7.556 -5.838 1.00 77.25 272 ILE A C 1
ATOM 2103 O O . ILE A 1 272 ? -0.354 -6.897 -6.242 1.00 77.25 272 ILE A O 1
ATOM 2107 N N . PRO A 1 273 ? -1.157 -8.768 -5.275 1.00 76.38 273 PRO A N 1
ATOM 2108 C CA . PRO A 1 273 ? 0.160 -9.384 -5.118 1.00 76.38 273 PRO A CA 1
ATOM 2109 C C . PRO A 1 273 ? 0.596 -10.147 -6.379 1.00 76.38 273 PRO A C 1
ATOM 2111 O O . PRO A 1 273 ? 1.788 -10.335 -6.627 1.00 76.38 273 PRO A O 1
ATOM 2114 N N . ILE A 1 274 ? -0.383 -10.632 -7.151 1.00 78.75 274 ILE A N 1
ATOM 2115 C CA . ILE A 1 274 ? -0.222 -11.575 -8.256 1.00 78.75 274 ILE A CA 1
ATOM 2116 C C . ILE A 1 274 ? -1.210 -11.192 -9.358 1.00 78.75 274 ILE A C 1
ATOM 2118 O O . ILE A 1 274 ? -2.385 -10.942 -9.094 1.00 78.75 274 ILE A O 1
ATOM 2122 N N . ILE A 1 275 ? -0.729 -11.177 -10.599 1.00 87.38 275 ILE A N 1
ATOM 2123 C CA . ILE A 1 275 ? -1.572 -11.025 -11.785 1.00 87.38 275 ILE A CA 1
ATOM 2124 C C . ILE A 1 275 ? -2.270 -12.358 -12.051 1.00 87.38 275 ILE A C 1
ATOM 2126 O O . ILE A 1 275 ? -1.628 -13.403 -12.119 1.00 87.38 275 ILE A O 1
ATOM 2130 N N . GLU A 1 276 ? -3.588 -12.334 -12.193 1.00 84.38 276 GLU A N 1
ATOM 2131 C CA . GLU A 1 276 ? -4.402 -13.488 -12.565 1.00 84.38 276 GLU A CA 1
ATOM 2132 C C . GLU A 1 276 ? -5.757 -13.019 -13.108 1.00 84.38 276 GLU A C 1
ATOM 2134 O O . GLU A 1 276 ? -6.089 -11.839 -13.033 1.00 84.38 276 GLU A O 1
ATOM 2139 N N . ASN A 1 277 ? -6.525 -13.930 -13.710 1.00 82.50 277 ASN A N 1
ATOM 2140 C CA . ASN A 1 277 ? -7.872 -13.676 -14.244 1.00 82.50 277 ASN A CA 1
ATOM 2141 C C . ASN A 1 277 ? -7.994 -12.540 -15.279 1.00 82.50 277 ASN A C 1
ATOM 2143 O O . ASN A 1 277 ? -9.105 -12.182 -15.659 1.00 82.50 277 ASN A O 1
ATOM 2147 N N . LEU A 1 278 ? -6.888 -12.031 -15.832 1.00 86.94 278 LEU A N 1
ATOM 2148 C CA . LEU A 1 278 ? -6.906 -10.995 -16.873 1.00 86.94 278 LEU A CA 1
ATOM 2149 C C . LEU A 1 278 ? -7.617 -11.414 -18.171 1.00 86.94 278 LEU A C 1
ATOM 2151 O O . LEU A 1 278 ? -7.868 -10.566 -19.019 1.00 86.94 278 LEU A O 1
ATOM 2155 N N . GLY A 1 279 ? -7.989 -12.689 -18.332 1.00 83.06 279 GLY A N 1
ATOM 2156 C CA . GLY A 1 279 ? -8.806 -13.140 -19.463 1.00 83.06 279 GLY A CA 1
ATOM 2157 C C . GLY A 1 279 ? -10.164 -12.433 -19.559 1.00 83.06 279 GLY A C 1
ATOM 2158 O O . GLY A 1 279 ? -10.717 -12.342 -20.650 1.00 83.06 279 GLY A O 1
ATOM 2159 N N . VAL A 1 280 ? -10.682 -11.886 -18.450 1.00 83.38 280 VAL A N 1
ATOM 2160 C CA . VAL A 1 280 ? -11.949 -11.133 -18.442 1.00 83.38 280 VAL A CA 1
ATOM 2161 C C . VAL A 1 280 ? -11.788 -9.631 -18.700 1.00 83.38 280 VAL A C 1
ATOM 2163 O O . VAL A 1 280 ? -12.786 -8.948 -18.888 1.00 83.38 280 VAL A O 1
ATOM 2166 N N . ALA A 1 281 ? -10.556 -9.106 -18.758 1.00 80.50 281 ALA A N 1
ATOM 2167 C CA . ALA A 1 281 ? -10.275 -7.671 -18.920 1.00 80.50 281 ALA A CA 1
ATOM 2168 C C . ALA A 1 281 ? -10.744 -7.081 -20.263 1.00 80.50 281 ALA A C 1
ATOM 2170 O O . ALA A 1 281 ? -10.704 -5.866 -20.464 1.00 80.50 281 ALA A O 1
ATOM 2171 N N . GLY A 1 282 ? -11.198 -7.932 -21.187 1.00 80.00 282 GLY A N 1
ATOM 2172 C CA . GLY A 1 282 ? -11.590 -7.532 -22.528 1.00 80.00 282 GLY A CA 1
ATOM 2173 C C . GLY A 1 282 ? -10.416 -6.962 -23.326 1.00 80.00 282 GLY A C 1
ATOM 2174 O O . GLY A 1 282 ? -9.245 -7.073 -22.963 1.00 80.00 282 GLY A O 1
ATOM 2175 N N . ALA A 1 283 ? -10.731 -6.351 -24.464 1.00 85.19 283 ALA A N 1
ATOM 2176 C CA . ALA A 1 283 ? -9.727 -5.732 -25.317 1.00 85.19 283 ALA A CA 1
ATOM 2177 C C . ALA A 1 283 ? -9.288 -4.381 -24.723 1.00 85.19 283 ALA A C 1
ATOM 2179 O O . ALA A 1 283 ? -10.026 -3.405 -24.841 1.00 85.19 283 ALA A O 1
ATOM 2180 N N . CYS A 1 284 ? -8.097 -4.318 -24.128 1.00 92.25 284 CYS A N 1
ATOM 2181 C CA . CYS A 1 284 ? -7.450 -3.090 -23.653 1.00 92.25 284 CYS A CA 1
ATOM 2182 C C . CYS A 1 284 ? -6.103 -2.865 -24.360 1.00 92.25 284 CYS A C 1
ATOM 2184 O O . CYS A 1 284 ? -5.450 -3.812 -24.804 1.00 92.25 284 CYS A O 1
ATOM 2186 N N . ASP A 1 285 ? -5.729 -1.596 -24.502 1.00 96.50 285 ASP A N 1
ATOM 2187 C CA . ASP A 1 285 ? -4.468 -1.141 -25.099 1.00 96.50 285 ASP A CA 1
ATOM 2188 C C . ASP A 1 285 ? -3.408 -0.895 -24.008 1.00 96.50 285 ASP A C 1
ATOM 2190 O O . ASP A 1 285 ? -2.227 -1.178 -24.219 1.00 96.50 285 ASP A O 1
ATOM 2194 N N . ALA A 1 286 ? -3.849 -0.444 -22.827 1.00 96.69 286 ALA A N 1
ATOM 2195 C CA . ALA A 1 286 ? -3.017 -0.186 -21.658 1.00 96.69 286 ALA A CA 1
ATOM 2196 C C . ALA A 1 286 ? -3.634 -0.779 -20.379 1.00 96.69 286 ALA A C 1
ATOM 2198 O O . ALA A 1 286 ? -4.857 -0.796 -20.220 1.00 96.69 286 ALA A O 1
ATOM 2199 N N . ILE A 1 287 ? -2.795 -1.237 -19.448 1.00 95.94 287 ILE A N 1
ATOM 2200 C CA . ILE A 1 287 ? -3.222 -1.585 -18.085 1.00 95.94 287 ILE A CA 1
ATOM 2201 C C . ILE A 1 287 ? -2.332 -0.857 -17.087 1.00 95.94 287 ILE A C 1
ATOM 2203 O O . ILE A 1 287 ? -1.100 -0.901 -17.187 1.00 95.94 287 ILE A O 1
ATOM 2207 N N . ASP A 1 288 ? -2.970 -0.229 -16.104 1.00 94.81 288 ASP A N 1
ATOM 2208 C CA . ASP A 1 288 ? -2.285 0.456 -15.022 1.00 94.81 288 ASP A CA 1
ATOM 2209 C C . ASP A 1 288 ? -2.403 -0.299 -13.694 1.00 94.81 288 ASP A C 1
ATOM 2211 O O . ASP A 1 288 ? -3.461 -0.353 -13.072 1.00 94.81 288 ASP A O 1
ATOM 2215 N N . PHE A 1 289 ? -1.281 -0.867 -13.262 1.00 93.56 289 PHE A N 1
ATOM 2216 C CA . PHE A 1 289 ? -1.074 -1.571 -12.000 1.00 93.56 289 PHE A CA 1
ATOM 2217 C C . PHE A 1 289 ? -0.333 -0.728 -10.953 1.00 93.56 289 PHE A C 1
ATOM 2219 O O . PHE A 1 289 ? 0.175 -1.279 -9.972 1.00 93.56 289 PHE A O 1
ATOM 2226 N N . THR A 1 290 ? -0.230 0.588 -11.121 1.00 87.56 290 THR A N 1
ATOM 2227 C CA . THR A 1 290 ? 0.534 1.448 -10.208 1.00 87.56 290 THR A CA 1
ATOM 2228 C C . THR A 1 290 ? 0.022 1.346 -8.762 1.00 87.56 290 THR A C 1
ATOM 2230 O O . THR A 1 290 ? -1.181 1.218 -8.520 1.00 87.56 290 THR A O 1
ATOM 2233 N N . ASP A 1 291 ? 0.941 1.405 -7.793 1.00 83.56 291 ASP A N 1
ATOM 2234 C CA . ASP A 1 291 ? 0.675 1.335 -6.343 1.00 83.56 291 ASP A CA 1
ATOM 2235 C C . ASP A 1 291 ? 0.216 -0.037 -5.800 1.00 83.56 291 ASP A C 1
ATOM 2237 O O . ASP A 1 291 ? -0.346 -0.111 -4.709 1.00 83.56 291 ASP A O 1
ATOM 2241 N N . ASN A 1 292 ? 0.444 -1.137 -6.521 1.00 84.88 292 ASN A N 1
ATOM 2242 C CA . ASN A 1 292 ? 0.101 -2.489 -6.055 1.00 84.88 292 ASN A CA 1
ATOM 2243 C C . ASN A 1 292 ? 1.281 -3.203 -5.355 1.00 84.88 292 ASN A C 1
ATOM 2245 O O . ASN A 1 292 ? 2.332 -2.621 -5.104 1.00 84.88 292 ASN A O 1
ATOM 2249 N N . ASP A 1 293 ? 1.102 -4.483 -5.009 1.00 83.94 293 ASP A N 1
ATOM 2250 C CA . ASP A 1 293 ? 2.099 -5.309 -4.314 1.00 83.94 293 ASP A CA 1
ATOM 2251 C C . ASP A 1 293 ? 2.687 -6.406 -5.229 1.00 83.94 293 ASP A C 1
ATOM 2253 O O . ASP A 1 293 ? 3.141 -7.447 -4.748 1.00 83.94 293 ASP A O 1
ATOM 2257 N N . LEU A 1 294 ? 2.697 -6.186 -6.553 1.00 86.75 294 LEU A N 1
ATOM 2258 C CA . LEU A 1 294 ? 3.134 -7.185 -7.533 1.00 86.75 294 LEU A CA 1
ATOM 2259 C C . LEU A 1 294 ? 4.590 -7.590 -7.297 1.00 86.75 294 LEU A C 1
ATOM 2261 O O . LEU A 1 294 ? 5.475 -6.740 -7.329 1.00 86.75 294 LEU A O 1
ATOM 2265 N N . GLY A 1 295 ? 4.844 -8.885 -7.094 1.00 86.12 295 GLY A N 1
ATOM 2266 C CA . GLY A 1 295 ? 6.196 -9.414 -6.862 1.00 86.12 295 GLY A CA 1
ATOM 2267 C C . GLY A 1 295 ? 6.958 -9.811 -8.132 1.00 86.12 295 GLY A C 1
ATOM 2268 O O . GLY A 1 295 ? 8.186 -9.724 -8.181 1.00 86.12 295 GLY A O 1
ATOM 2269 N N . LEU A 1 296 ? 6.240 -10.237 -9.171 1.00 90.75 296 LEU A N 1
ATOM 2270 C CA . LEU A 1 296 ? 6.799 -10.723 -10.434 1.00 90.75 296 LEU A CA 1
ATOM 2271 C C . LEU A 1 296 ? 5.849 -10.363 -11.582 1.00 90.75 296 LEU A C 1
ATOM 2273 O O . LEU A 1 296 ? 4.634 -10.509 -11.441 1.00 90.75 296 LEU A O 1
ATOM 2277 N N . LEU A 1 297 ? 6.388 -9.943 -12.729 1.00 93.25 297 LEU A N 1
ATOM 2278 C CA . LEU A 1 297 ? 5.588 -9.787 -13.948 1.00 93.25 297 LEU A CA 1
ATOM 2279 C C . LEU A 1 297 ? 5.421 -11.138 -14.646 1.00 93.25 297 LEU A C 1
ATOM 2281 O O . LEU A 1 297 ? 6.270 -11.547 -15.437 1.00 93.25 297 LEU A O 1
ATOM 2285 N N . THR A 1 298 ? 4.329 -11.831 -14.334 1.00 91.69 298 THR A N 1
ATOM 2286 C CA . THR A 1 298 ? 3.967 -13.140 -14.896 1.00 91.69 298 THR A CA 1
ATOM 2287 C C . THR A 1 298 ? 2.442 -13.273 -15.033 1.00 91.69 298 THR A C 1
ATOM 2289 O O . THR A 1 298 ? 1.715 -12.329 -14.737 1.00 91.69 298 THR A O 1
ATOM 2292 N N . ASN A 1 299 ? 1.954 -14.440 -15.469 1.00 87.81 299 ASN A N 1
ATOM 2293 C CA . ASN A 1 299 ? 0.530 -14.814 -15.515 1.00 87.81 299 ASN A CA 1
ATOM 2294 C C . ASN A 1 299 ? -0.375 -13.933 -16.398 1.00 87.81 299 ASN A C 1
ATOM 2296 O O . ASN A 1 299 ? -1.585 -13.845 -16.179 1.00 87.81 299 ASN A O 1
ATOM 2300 N N . PHE A 1 300 ? 0.183 -13.315 -17.436 1.00 91.94 300 PHE A N 1
ATOM 2301 C CA . PHE A 1 300 ? -0.622 -12.652 -18.458 1.00 91.94 300 PHE A CA 1
ATOM 2302 C C . PHE A 1 300 ? -1.243 -13.685 -19.414 1.00 91.94 300 PHE A C 1
ATOM 2304 O O . PHE A 1 300 ? -0.536 -14.593 -19.859 1.00 91.94 300 PHE A O 1
ATOM 2311 N N . PRO A 1 301 ? -2.536 -13.565 -19.768 1.00 92.19 301 PRO A N 1
ATOM 2312 C CA . PRO A 1 301 ? -3.099 -14.290 -20.900 1.00 92.19 301 PRO A CA 1
ATOM 2313 C C . PRO A 1 301 ? -2.513 -13.751 -22.212 1.00 92.19 301 PRO A C 1
ATOM 2315 O O . PRO A 1 301 ? -1.897 -12.685 -22.238 1.00 92.19 301 PRO A O 1
ATOM 2318 N N . LEU A 1 302 ? -2.729 -14.477 -23.311 1.00 94.12 302 LEU A N 1
ATOM 2319 C CA . LEU A 1 302 ? -2.376 -13.985 -24.640 1.00 94.12 302 LEU A CA 1
ATOM 2320 C C . LEU A 1 302 ? -3.205 -12.732 -24.967 1.00 94.12 302 LEU A C 1
ATOM 2322 O O . LEU A 1 302 ? -4.399 -12.829 -25.253 1.00 94.12 302 LEU A O 1
ATOM 2326 N N . SER A 1 303 ? -2.555 -11.571 -24.958 1.00 93.12 303 SER A N 1
ATOM 2327 C CA . SER A 1 303 ? -3.184 -10.258 -25.121 1.00 93.12 303 SER A CA 1
ATOM 2328 C C . SER A 1 303 ? -2.484 -9.471 -26.230 1.00 93.12 303 SER A C 1
ATOM 2330 O O . SER A 1 303 ? -1.674 -8.587 -25.955 1.00 93.12 303 SER A O 1
ATOM 2332 N N . PRO A 1 304 ? -2.795 -9.743 -27.511 1.00 93.25 304 PRO A N 1
ATOM 2333 C CA . PRO A 1 304 ? -2.098 -9.131 -28.642 1.00 93.25 304 PRO A CA 1
ATOM 2334 C C . PRO A 1 304 ? -2.376 -7.630 -28.795 1.00 93.25 304 PRO A C 1
ATOM 2336 O O . PRO A 1 304 ? -1.655 -6.956 -29.523 1.00 93.25 304 PRO A O 1
ATOM 2339 N N . ARG A 1 305 ? -3.418 -7.099 -28.151 1.00 95.00 305 ARG A N 1
ATOM 2340 C CA . ARG A 1 305 ? -3.759 -5.672 -28.199 1.00 95.00 305 ARG A CA 1
ATOM 2341 C C . ARG A 1 305 ? -3.007 -4.839 -27.153 1.00 95.00 305 ARG A C 1
ATOM 2343 O O . ARG A 1 305 ? -2.734 -3.666 -27.399 1.00 95.00 305 ARG A O 1
ATOM 2350 N N . LEU A 1 306 ? -2.650 -5.460 -26.028 1.00 96.25 306 LEU A N 1
ATOM 2351 C CA . LEU A 1 306 ? -1.997 -4.789 -24.914 1.00 96.25 306 LEU A CA 1
ATOM 2352 C C . LEU A 1 306 ? -0.583 -4.363 -25.321 1.00 96.25 306 LEU A C 1
ATOM 2354 O O . LEU A 1 306 ? 0.251 -5.201 -25.671 1.00 96.25 306 LEU A O 1
ATOM 2358 N N . ASN A 1 307 ? -0.329 -3.059 -25.280 1.00 96.94 307 ASN A N 1
ATOM 2359 C CA . ASN A 1 307 ? 0.928 -2.458 -25.717 1.00 96.94 307 ASN A CA 1
ATOM 2360 C C . ASN A 1 307 ? 1.599 -1.597 -24.630 1.00 96.94 307 ASN A C 1
ATOM 2362 O O . ASN A 1 307 ? 2.820 -1.421 -24.675 1.00 96.94 307 ASN A O 1
ATOM 2366 N N . THR A 1 308 ? 0.852 -1.167 -23.609 1.00 98.12 308 THR A N 1
ATOM 2367 C CA . THR A 1 308 ? 1.375 -0.366 -22.496 1.00 98.12 308 THR A CA 1
ATOM 2368 C C . THR A 1 308 ? 1.088 -1.024 -21.143 1.00 98.12 308 THR A C 1
ATOM 2370 O O . THR A 1 308 ? -0.053 -1.346 -20.812 1.00 98.12 308 THR A O 1
ATOM 2373 N N . LEU A 1 309 ? 2.136 -1.207 -20.336 1.00 97.81 309 LEU A N 1
ATOM 2374 C CA . LEU A 1 309 ? 2.048 -1.659 -18.946 1.00 97.81 309 LEU A CA 1
ATOM 2375 C C . LEU A 1 309 ? 2.651 -0.622 -18.000 1.00 97.81 309 LEU A C 1
ATOM 2377 O O . LEU A 1 309 ? 3.845 -0.313 -18.077 1.00 97.81 309 LEU A O 1
ATOM 2381 N N . LEU A 1 310 ? 1.829 -0.128 -17.076 1.00 97.12 310 LEU A N 1
ATOM 2382 C CA . LEU A 1 310 ? 2.245 0.801 -16.030 1.00 97.12 310 LEU A CA 1
ATOM 2383 C C . LEU A 1 310 ? 2.281 0.057 -14.694 1.00 97.12 310 LEU A C 1
ATOM 2385 O O . LEU A 1 310 ? 1.248 -0.253 -14.119 1.00 97.12 310 LEU A O 1
ATOM 2389 N N . CYS A 1 311 ? 3.476 -0.256 -14.202 1.00 95.44 311 CYS A N 1
ATOM 2390 C CA . CYS A 1 311 ? 3.696 -1.070 -13.003 1.00 95.44 311 CYS A CA 1
ATOM 2391 C C . CYS A 1 311 ? 4.563 -0.324 -11.976 1.00 95.44 311 CYS A C 1
ATOM 2393 O O . CYS A 1 311 ? 5.388 -0.926 -11.286 1.00 95.44 311 CYS A O 1
ATOM 2395 N N . ALA A 1 312 ? 4.419 1.001 -11.890 1.00 89.50 312 ALA A N 1
ATOM 2396 C CA . ALA A 1 312 ? 5.205 1.811 -10.965 1.00 89.50 312 ALA A CA 1
ATOM 2397 C C . ALA A 1 312 ? 4.815 1.546 -9.499 1.00 89.50 312 ALA A C 1
ATOM 2399 O O . ALA A 1 312 ? 3.684 1.146 -9.218 1.00 89.50 312 ALA A O 1
ATOM 2400 N N . ARG A 1 313 ? 5.741 1.783 -8.561 1.00 84.38 313 ARG A N 1
ATOM 2401 C CA . ARG A 1 313 ? 5.516 1.649 -7.107 1.00 84.38 313 ARG A CA 1
ATOM 2402 C C . ARG A 1 313 ? 4.899 0.296 -6.733 1.00 84.38 313 ARG A C 1
ATOM 2404 O O . ARG A 1 313 ? 3.835 0.227 -6.130 1.00 84.38 313 ARG A O 1
ATOM 2411 N N . ASN A 1 314 ? 5.571 -0.771 -7.155 1.00 88.75 314 ASN A N 1
ATOM 2412 C CA . ASN A 1 314 ? 5.231 -2.160 -6.853 1.00 88.75 314 ASN A CA 1
ATOM 2413 C C . ASN A 1 314 ? 6.422 -2.853 -6.157 1.00 88.75 314 ASN A C 1
ATOM 2415 O O . ASN A 1 314 ? 7.389 -2.209 -5.743 1.00 88.75 314 ASN A O 1
ATOM 2419 N N . ARG A 1 315 ? 6.368 -4.181 -6.000 1.00 87.94 315 ARG A N 1
ATOM 2420 C CA . ARG A 1 315 ? 7.443 -4.997 -5.406 1.00 87.94 315 ARG A CA 1
ATOM 2421 C C . ARG A 1 315 ? 8.107 -5.915 -6.431 1.00 87.94 315 ARG A C 1
ATOM 2423 O O . ARG A 1 315 ? 8.621 -6.971 -6.055 1.00 87.94 315 ARG A O 1
ATOM 2430 N N . VAL A 1 316 ? 8.087 -5.533 -7.712 1.00 94.00 316 VAL A N 1
ATOM 2431 C CA . VAL A 1 316 ? 8.537 -6.393 -8.807 1.00 94.00 316 VAL A CA 1
ATOM 2432 C C . VAL A 1 316 ? 10.028 -6.639 -8.653 1.00 94.00 316 VAL A C 1
ATOM 2434 O O . VAL A 1 316 ? 10.817 -5.699 -8.606 1.00 94.00 316 VAL A O 1
ATOM 2437 N N . GLN A 1 317 ? 10.403 -7.911 -8.570 1.00 91.31 317 GLN A N 1
ATOM 2438 C CA . GLN A 1 317 ? 11.796 -8.344 -8.470 1.00 91.31 317 GLN A CA 1
ATOM 2439 C C . GLN A 1 317 ? 12.337 -8.879 -9.795 1.00 91.31 317 GLN A C 1
ATOM 2441 O O . GLN A 1 317 ? 13.548 -8.893 -9.969 1.00 91.31 317 GLN A O 1
ATOM 2446 N N . GLY A 1 318 ? 11.469 -9.271 -10.735 1.00 93.81 318 GLY A N 1
ATOM 2447 C CA . GLY A 1 318 ? 11.875 -9.790 -12.040 1.00 93.81 318 GLY A CA 1
ATOM 2448 C C . GLY A 1 318 ? 10.726 -9.946 -13.038 1.00 93.81 318 GLY A C 1
ATOM 2449 O O . GLY A 1 318 ? 9.569 -9.612 -12.753 1.00 93.81 318 GLY A O 1
ATOM 2450 N N . VAL A 1 319 ? 11.061 -10.470 -14.217 1.00 95.12 319 VAL A N 1
ATOM 2451 C CA . VAL A 1 319 ? 10.145 -10.633 -15.355 1.00 95.12 319 VAL A CA 1
ATOM 2452 C C . VAL A 1 319 ? 10.153 -12.076 -15.865 1.00 95.12 319 VAL A C 1
ATOM 2454 O O . VAL A 1 319 ? 11.216 -12.669 -16.061 1.00 95.12 319 VAL A O 1
ATOM 2457 N N . ASP A 1 320 ? 8.967 -12.644 -16.099 1.00 92.69 320 ASP A N 1
ATOM 2458 C CA . ASP A 1 320 ? 8.807 -13.994 -16.649 1.00 92.69 320 ASP A CA 1
ATOM 2459 C C . ASP A 1 320 ? 9.352 -14.100 -18.081 1.00 92.69 320 ASP A C 1
ATOM 2461 O O . ASP A 1 320 ? 9.184 -13.196 -18.900 1.00 92.69 320 ASP A O 1
ATOM 2465 N N . ARG A 1 321 ? 9.974 -15.238 -18.415 1.00 91.62 321 ARG A N 1
ATOM 2466 C CA . ARG A 1 321 ? 10.556 -15.472 -19.748 1.00 91.62 321 ARG A CA 1
ATOM 2467 C C . ARG A 1 321 ? 9.524 -15.523 -20.872 1.00 91.62 321 ARG A C 1
ATOM 2469 O O . ARG A 1 321 ? 9.878 -15.250 -22.013 1.00 91.62 321 ARG A O 1
ATOM 2476 N N . ARG A 1 322 ? 8.271 -15.852 -20.556 1.00 90.75 322 ARG A N 1
ATOM 2477 C CA . ARG A 1 322 ? 7.167 -15.959 -21.518 1.00 90.75 322 ARG A CA 1
ATOM 2478 C C . ARG A 1 322 ? 6.413 -14.647 -21.709 1.00 90.75 322 ARG A C 1
ATOM 2480 O O . ARG A 1 322 ? 5.431 -14.634 -22.443 1.00 90.75 322 ARG A O 1
ATOM 2487 N N . LEU A 1 323 ? 6.837 -13.544 -21.077 1.00 93.81 323 LEU A N 1
ATOM 2488 C CA . LEU A 1 323 ? 6.132 -12.263 -21.194 1.00 93.81 323 LEU A CA 1
ATOM 2489 C C . LEU A 1 323 ? 6.000 -11.810 -22.658 1.00 93.81 323 LEU A C 1
ATOM 2491 O O . LEU A 1 323 ? 4.950 -11.317 -23.055 1.00 93.81 323 LEU A O 1
ATOM 2495 N N . GLY A 1 324 ? 7.039 -12.019 -23.471 1.00 93.25 324 GLY A N 1
ATOM 2496 C CA . GLY A 1 324 ? 6.998 -11.700 -24.900 1.00 93.25 324 GLY A CA 1
ATOM 2497 C C . GLY A 1 324 ? 6.038 -12.576 -25.712 1.00 93.25 324 GLY A C 1
ATOM 2498 O O . GLY A 1 324 ? 5.483 -12.106 -26.701 1.00 93.25 324 GLY A O 1
ATOM 2499 N N . ASP A 1 325 ? 5.805 -13.818 -25.282 1.00 93.88 325 ASP A N 1
ATOM 2500 C CA . ASP A 1 325 ? 4.884 -14.743 -25.952 1.00 93.88 325 ASP A CA 1
ATOM 2501 C C . ASP A 1 325 ? 3.424 -14.389 -25.643 1.00 93.88 325 ASP A C 1
ATOM 2503 O O . ASP A 1 325 ? 2.547 -14.515 -26.497 1.00 93.88 325 ASP A O 1
ATOM 2507 N N . THR A 1 326 ? 3.152 -13.928 -24.418 1.00 94.38 326 THR A N 1
ATOM 2508 C CA . THR A 1 326 ? 1.804 -13.547 -23.975 1.00 94.38 326 THR A CA 1
ATOM 2509 C C . THR A 1 326 ? 1.443 -12.119 -24.379 1.00 94.38 326 THR A C 1
ATOM 2511 O O . THR A 1 326 ? 0.289 -11.859 -24.720 1.00 94.38 326 THR A O 1
ATOM 2514 N N . LEU A 1 327 ? 2.417 -11.205 -24.418 1.00 96.19 327 LEU A N 1
ATOM 2515 C CA . LEU A 1 327 ? 2.252 -9.797 -24.792 1.00 96.19 327 LEU A CA 1
ATOM 2516 C C . LEU A 1 327 ? 3.105 -9.442 -26.030 1.00 96.19 327 LEU A C 1
ATOM 2518 O O . LEU A 1 327 ? 4.033 -8.631 -25.943 1.00 96.19 327 LEU A O 1
ATOM 2522 N N . PRO A 1 328 ? 2.798 -10.003 -27.215 1.00 95.62 328 PRO A N 1
ATOM 2523 C CA . PRO A 1 328 ? 3.661 -9.895 -28.398 1.00 95.62 328 PRO A CA 1
ATOM 2524 C C . PRO A 1 328 ? 3.815 -8.464 -28.936 1.00 95.62 328 PRO A C 1
ATOM 2526 O O . PRO A 1 328 ? 4.753 -8.173 -29.681 1.00 95.62 328 PRO A O 1
ATOM 2529 N N . ASN A 1 329 ? 2.900 -7.561 -28.569 1.00 96.75 329 ASN A N 1
ATOM 2530 C CA . ASN A 1 329 ? 2.883 -6.170 -29.015 1.00 96.75 329 ASN A CA 1
ATOM 2531 C C . ASN A 1 329 ? 3.205 -5.157 -27.908 1.00 96.75 329 ASN A C 1
ATOM 2533 O O . ASN A 1 329 ? 2.951 -3.970 -28.097 1.00 96.75 329 ASN A O 1
ATOM 2537 N N . LEU A 1 330 ? 3.800 -5.594 -26.793 1.00 98.06 330 LEU A N 1
ATOM 2538 C CA . LEU A 1 330 ? 4.224 -4.694 -25.722 1.00 98.06 330 LEU A CA 1
ATOM 2539 C C . LEU A 1 330 ? 5.279 -3.695 -26.229 1.00 98.06 330 LEU A C 1
ATOM 2541 O O . LEU A 1 330 ? 6.379 -4.086 -26.622 1.00 98.06 330 LEU A O 1
ATOM 2545 N N . THR A 1 331 ? 4.947 -2.404 -26.205 1.00 98.38 331 THR A N 1
ATOM 2546 C CA . THR A 1 331 ? 5.819 -1.297 -26.624 1.00 98.38 331 THR A CA 1
ATOM 2547 C C . THR A 1 331 ? 6.346 -0.477 -25.456 1.00 98.38 331 THR A C 1
ATOM 2549 O O . THR A 1 331 ? 7.461 0.046 -25.556 1.00 98.38 331 THR A O 1
ATOM 2552 N N . THR A 1 332 ? 5.588 -0.391 -24.362 1.00 98.56 332 THR A N 1
ATOM 2553 C CA . THR A 1 332 ? 5.892 0.461 -23.207 1.00 98.56 332 THR A CA 1
ATOM 2554 C C . THR A 1 332 ? 5.774 -0.333 -21.913 1.00 98.56 332 THR A C 1
ATOM 2556 O O . THR A 1 332 ? 4.724 -0.907 -21.626 1.00 98.56 332 THR A O 1
ATOM 2559 N N . LEU A 1 333 ? 6.838 -0.337 -21.108 1.00 98.50 333 LEU A N 1
ATOM 2560 C CA . LEU A 1 333 ? 6.855 -0.937 -19.776 1.00 98.50 333 LEU A CA 1
ATOM 2561 C C . LEU A 1 333 ? 7.449 0.038 -18.756 1.00 98.50 333 LEU A C 1
ATOM 2563 O O . LEU A 1 333 ? 8.620 0.415 -18.837 1.00 98.50 333 LEU A O 1
ATOM 2567 N N . VAL A 1 334 ? 6.648 0.424 -17.767 1.00 98.19 334 VAL A N 1
ATOM 2568 C CA . VAL A 1 334 ? 7.075 1.301 -16.672 1.00 98.19 334 VAL A CA 1
ATOM 2569 C C . VAL A 1 334 ? 7.188 0.491 -15.387 1.00 98.19 334 VAL A C 1
ATOM 2571 O O . VAL A 1 334 ? 6.194 0.002 -14.864 1.00 98.19 334 VAL A O 1
ATOM 2574 N N . LEU A 1 335 ? 8.404 0.381 -14.864 1.00 97.44 335 LEU A N 1
ATOM 2575 C CA . LEU A 1 335 ? 8.764 -0.323 -13.632 1.00 97.44 335 LEU A CA 1
ATOM 2576 C C . LEU A 1 335 ? 9.391 0.623 -12.594 1.00 97.44 335 LEU A C 1
ATOM 2578 O O . LEU A 1 335 ? 10.122 0.179 -11.711 1.00 97.44 335 LEU A O 1
ATOM 2582 N N . THR A 1 336 ? 9.102 1.924 -12.665 1.00 93.00 336 THR A N 1
ATOM 2583 C CA . THR A 1 336 ? 9.624 2.925 -11.722 1.00 93.00 336 THR A CA 1
ATOM 2584 C C . THR A 1 336 ? 9.330 2.556 -10.262 1.00 93.00 336 THR A C 1
ATOM 2586 O O . THR A 1 336 ? 8.221 2.123 -9.952 1.00 93.00 336 THR A O 1
ATOM 2589 N N . SER A 1 337 ? 10.303 2.732 -9.366 1.00 89.31 337 SER A N 1
ATOM 2590 C CA . SER A 1 337 ? 10.189 2.453 -7.925 1.00 89.31 337 SER A CA 1
ATOM 2591 C C . SER A 1 337 ? 9.760 1.003 -7.629 1.00 89.31 337 SER A C 1
ATOM 2593 O O . SER A 1 337 ? 8.716 0.757 -7.026 1.00 89.31 337 SER A O 1
ATOM 2595 N N . ASN A 1 338 ? 10.549 0.031 -8.092 1.00 92.94 338 ASN A N 1
ATOM 2596 C CA . ASN A 1 338 ? 10.357 -1.403 -7.830 1.00 92.94 338 ASN A CA 1
ATOM 2597 C C . ASN A 1 338 ? 11.599 -2.014 -7.146 1.00 92.94 338 ASN A C 1
ATOM 2599 O O . ASN A 1 338 ? 12.498 -1.306 -6.690 1.00 92.94 338 ASN A O 1
ATOM 2603 N N . LEU A 1 339 ? 11.640 -3.345 -7.019 1.00 91.50 339 LEU A N 1
ATOM 2604 C CA . LEU A 1 339 ? 12.658 -4.081 -6.265 1.00 91.50 339 LEU A CA 1
ATOM 2605 C C . LEU A 1 339 ? 13.558 -4.951 -7.152 1.00 91.50 339 LEU A C 1
ATOM 2607 O O . LEU A 1 339 ? 14.120 -5.930 -6.661 1.00 91.50 339 LEU A O 1
ATOM 2611 N N . VAL A 1 340 ? 13.729 -4.612 -8.432 1.00 95.81 340 VAL A N 1
ATOM 2612 C CA . VAL A 1 340 ? 14.638 -5.345 -9.326 1.00 95.81 340 VAL A CA 1
ATOM 2613 C C . VAL A 1 340 ? 16.081 -5.088 -8.888 1.00 95.81 340 VAL A C 1
ATOM 2615 O O . VAL A 1 340 ? 16.533 -3.939 -8.870 1.00 95.81 340 VAL A O 1
ATOM 2618 N N . LYS A 1 341 ? 16.810 -6.145 -8.505 1.00 95.19 341 LYS A N 1
ATOM 2619 C CA . LYS A 1 341 ? 18.165 -6.022 -7.930 1.00 95.19 341 LYS A CA 1
ATOM 2620 C C . LYS A 1 341 ? 19.277 -6.443 -8.875 1.00 95.19 341 LYS A C 1
ATOM 2622 O O . LYS A 1 341 ? 20.346 -5.827 -8.819 1.00 95.19 341 LYS A O 1
ATOM 2627 N N . GLU A 1 342 ? 19.054 -7.477 -9.681 1.00 96.75 342 GLU A N 1
ATOM 2628 C CA . GLU A 1 342 ? 20.058 -8.043 -10.581 1.00 96.75 342 GLU A CA 1
ATOM 2629 C C . GLU A 1 342 ? 19.631 -7.911 -12.045 1.00 96.75 342 GLU A C 1
ATOM 2631 O O . GLU A 1 342 ? 18.447 -7.932 -12.377 1.00 96.75 342 GLU A O 1
ATOM 2636 N N . LEU A 1 343 ? 20.610 -7.798 -12.945 1.00 97.12 343 LEU A N 1
ATOM 2637 C CA . LEU A 1 343 ? 20.357 -7.713 -14.388 1.00 97.12 343 LEU A CA 1
ATOM 2638 C C . LEU A 1 343 ? 19.757 -9.014 -14.947 1.00 97.12 343 LEU A C 1
ATOM 2640 O O . LEU A 1 343 ? 18.896 -8.959 -15.823 1.00 97.12 343 LEU A O 1
ATOM 2644 N N . GLY A 1 344 ? 20.130 -10.173 -14.393 1.00 95.31 344 GLY A N 1
ATOM 2645 C CA . GLY A 1 344 ? 19.562 -11.467 -14.778 1.00 95.31 344 GLY A CA 1
ATOM 2646 C C . GLY A 1 344 ? 18.068 -11.627 -14.451 1.00 95.31 344 GLY A C 1
ATOM 2647 O O . GLY A 1 344 ? 17.389 -12.482 -15.035 1.00 95.31 344 GLY A O 1
ATOM 2648 N N . ASP A 1 345 ? 17.517 -10.799 -13.556 1.00 95.94 345 ASP A N 1
ATOM 2649 C CA . ASP A 1 345 ? 16.082 -10.794 -13.238 1.00 95.94 345 ASP A CA 1
ATOM 2650 C C . ASP A 1 345 ? 15.232 -10.209 -14.386 1.00 95.94 345 ASP A C 1
ATOM 2652 O O . ASP A 1 345 ? 14.023 -10.446 -14.457 1.00 95.94 345 ASP A O 1
ATOM 2656 N N . LEU A 1 346 ? 15.867 -9.481 -15.314 1.00 97.38 346 LEU A N 1
ATOM 2657 C CA . LEU A 1 346 ? 15.237 -8.821 -16.461 1.00 97.38 346 LEU A CA 1
ATOM 2658 C C . LEU A 1 346 ? 15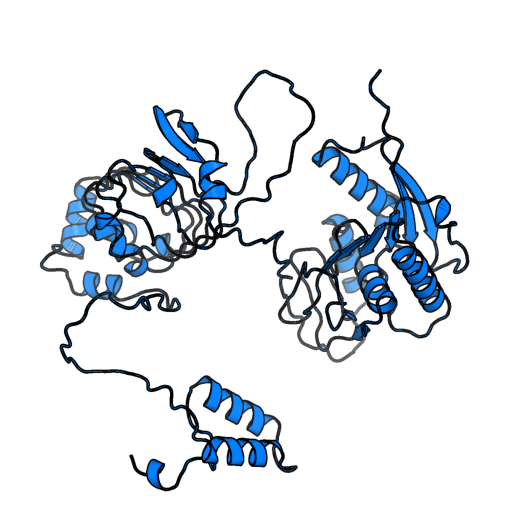.330 -9.628 -17.761 1.00 97.38 346 LEU A C 1
ATOM 2660 O O . LEU A 1 346 ? 14.750 -9.218 -18.763 1.00 97.38 346 LEU A O 1
ATOM 2664 N N . GLU A 1 347 ? 15.983 -10.796 -17.753 1.00 95.50 347 GLU A N 1
ATOM 2665 C CA . GLU A 1 347 ? 16.149 -11.667 -18.933 1.00 95.50 347 GLU A CA 1
ATOM 2666 C C . GLU A 1 347 ? 14.833 -11.995 -19.654 1.00 95.50 347 GLU A C 1
ATOM 2668 O O . GLU A 1 347 ? 14.828 -12.248 -20.858 1.00 95.50 347 GLU A O 1
ATOM 2673 N N . GLY A 1 348 ? 13.700 -11.974 -18.944 1.00 93.81 348 GLY A N 1
ATOM 2674 C CA . GLY A 1 348 ? 12.391 -12.196 -19.555 1.00 93.81 348 GLY A CA 1
ATOM 2675 C C . GLY A 1 348 ? 11.978 -11.136 -20.580 1.00 93.81 348 GLY A C 1
ATOM 2676 O O . GLY A 1 348 ? 11.182 -11.424 -21.471 1.00 93.81 348 GLY A O 1
ATOM 2677 N N . LEU A 1 349 ? 12.576 -9.941 -20.537 1.00 96.75 349 LEU A N 1
ATOM 2678 C CA . LEU A 1 349 ? 12.327 -8.878 -21.514 1.00 96.75 349 LEU A CA 1
ATOM 2679 C C . LEU A 1 349 ? 12.893 -9.185 -22.904 1.00 96.75 349 LEU A C 1
ATOM 2681 O O . LEU A 1 349 ? 12.436 -8.597 -23.882 1.00 96.75 349 LEU A O 1
ATOM 2685 N N . ARG A 1 350 ? 13.817 -10.146 -23.028 1.00 93.50 350 ARG A N 1
ATOM 2686 C CA . ARG A 1 350 ? 14.398 -10.558 -24.315 1.00 93.50 350 ARG A CA 1
ATOM 2687 C C . ARG A 1 350 ? 13.344 -11.016 -25.331 1.00 93.50 350 ARG A C 1
ATOM 2689 O O . ARG A 1 350 ? 13.533 -10.860 -26.535 1.00 93.50 350 ARG A O 1
ATOM 2696 N N . GLY A 1 351 ? 12.227 -11.576 -24.860 1.00 91.62 351 GLY A N 1
ATOM 2697 C CA . GLY A 1 351 ? 11.106 -11.985 -25.710 1.00 91.62 351 GLY A CA 1
ATOM 2698 C C . GLY A 1 351 ? 10.274 -10.816 -26.257 1.00 91.62 351 GLY A C 1
ATOM 2699 O O . GLY A 1 351 ? 9.565 -10.979 -27.249 1.00 91.62 351 GLY A O 1
ATOM 2700 N N . CYS A 1 352 ? 10.364 -9.626 -25.659 1.00 96.00 352 CYS A N 1
ATOM 2701 C CA . CYS A 1 352 ? 9.524 -8.471 -25.978 1.00 96.00 352 CYS A CA 1
ATOM 2702 C C . CYS A 1 352 ? 10.064 -7.692 -27.190 1.00 96.00 352 CYS A C 1
ATOM 2704 O O . CYS A 1 352 ? 10.547 -6.567 -27.071 1.00 96.00 352 CYS A O 1
ATOM 2706 N N . ARG A 1 353 ? 9.957 -8.276 -28.390 1.00 94.81 353 ARG A N 1
ATOM 2707 C CA . ARG A 1 353 ? 10.576 -7.770 -29.639 1.00 94.81 353 ARG A CA 1
ATOM 2708 C C . ARG A 1 353 ? 10.125 -6.373 -30.086 1.00 94.81 353 ARG A C 1
ATOM 2710 O O . ARG A 1 353 ? 10.761 -5.781 -30.956 1.00 94.81 353 ARG A O 1
ATOM 2717 N N . ARG A 1 354 ? 9.010 -5.864 -29.553 1.00 97.62 354 ARG A N 1
ATOM 2718 C CA . ARG A 1 354 ? 8.458 -4.539 -29.884 1.00 97.62 354 ARG A CA 1
ATOM 2719 C C . ARG A 1 354 ? 8.645 -3.511 -28.767 1.00 97.62 354 ARG A C 1
ATOM 2721 O O . ARG A 1 354 ? 8.207 -2.374 -28.932 1.00 97.62 354 ARG A O 1
ATOM 2728 N N . LEU A 1 355 ? 9.319 -3.869 -27.672 1.00 98.44 355 LEU A N 1
ATOM 2729 C CA . LEU A 1 355 ? 9.511 -2.977 -26.534 1.00 98.44 355 LEU A CA 1
ATOM 2730 C C . LEU A 1 355 ? 10.418 -1.810 -26.934 1.00 98.44 355 LEU A C 1
ATOM 2732 O O . LEU A 1 355 ? 11.573 -2.015 -27.302 1.00 98.44 355 LEU A O 1
ATOM 2736 N N . THR A 1 356 ? 9.893 -0.588 -26.869 1.00 98.50 356 THR A N 1
ATOM 2737 C CA . THR A 1 356 ? 10.598 0.643 -27.264 1.00 98.50 356 THR A CA 1
ATOM 2738 C C . THR A 1 356 ? 10.851 1.580 -26.088 1.00 98.50 356 THR A C 1
ATOM 2740 O O . THR A 1 356 ? 11.837 2.317 -26.121 1.00 98.50 356 THR A O 1
ATOM 2743 N N . HIS A 1 357 ? 10.005 1.546 -25.059 1.00 98.62 357 HIS A N 1
ATOM 2744 C CA . HIS A 1 357 ? 10.106 2.400 -23.880 1.00 98.62 357 HIS A CA 1
ATOM 2745 C C . HIS A 1 357 ? 10.165 1.534 -22.623 1.00 98.62 357 HIS A C 1
ATOM 2747 O O . HIS A 1 357 ? 9.228 0.788 -22.336 1.00 98.62 357 HIS A O 1
ATOM 2753 N N . LEU A 1 358 ? 11.259 1.653 -21.874 1.00 98.62 358 LEU A N 1
ATOM 2754 C CA . LEU A 1 358 ? 11.444 0.996 -20.584 1.00 98.62 358 LEU A CA 1
ATOM 2755 C C . LEU A 1 358 ? 11.878 2.024 -19.540 1.00 98.62 358 LEU A C 1
ATOM 2757 O O . LEU A 1 358 ? 12.783 2.822 -19.781 1.00 98.62 358 LEU A O 1
ATOM 2761 N N . SER A 1 359 ? 11.245 1.991 -18.373 1.00 98.12 359 SER A N 1
ATOM 2762 C CA . SER A 1 359 ? 11.682 2.764 -17.211 1.00 98.12 359 SER A CA 1
ATOM 2763 C C . SER A 1 359 ? 11.891 1.840 -16.023 1.00 98.12 359 SER A C 1
ATOM 2765 O O . SER A 1 359 ? 10.965 1.154 -15.603 1.00 98.12 359 SER A O 1
ATOM 2767 N N . LEU A 1 360 ? 13.103 1.832 -15.486 1.00 97.69 360 LEU A N 1
ATOM 2768 C CA . LEU A 1 360 ? 13.531 1.125 -14.279 1.00 97.69 360 LEU A CA 1
ATOM 2769 C C . LEU A 1 360 ? 14.061 2.124 -13.236 1.00 97.69 360 LEU A C 1
ATOM 2771 O O . LEU A 1 360 ? 14.759 1.741 -12.297 1.00 97.69 360 LEU A O 1
ATOM 2775 N N . VAL A 1 361 ? 13.715 3.406 -13.383 1.00 93.75 361 VAL A N 1
ATOM 2776 C CA . VAL A 1 361 ? 14.048 4.477 -12.437 1.00 93.75 361 VAL A CA 1
ATOM 2777 C C . VAL A 1 361 ? 13.699 4.060 -11.006 1.00 93.75 361 VAL A C 1
ATOM 2779 O O . VAL A 1 361 ? 12.663 3.444 -10.775 1.00 93.75 361 VAL A O 1
ATOM 2782 N N . GLU A 1 362 ? 14.575 4.358 -10.048 1.00 88.31 362 GLU A N 1
ATOM 2783 C CA . GLU A 1 362 ? 14.413 3.996 -8.630 1.00 88.31 362 GLU A CA 1
ATOM 2784 C C . GLU A 1 362 ? 14.375 2.481 -8.349 1.00 88.31 362 GLU A C 1
ATOM 2786 O O . GLU A 1 362 ? 13.832 2.044 -7.338 1.00 88.31 362 GLU A O 1
ATOM 2791 N N . ASN A 1 363 ? 14.997 1.661 -9.203 1.00 93.75 363 ASN A N 1
ATOM 2792 C CA . ASN A 1 363 ? 15.286 0.260 -8.886 1.00 93.75 363 ASN A CA 1
ATOM 2793 C C . ASN A 1 363 ? 16.757 0.079 -8.476 1.00 93.75 363 ASN A C 1
ATOM 2795 O O . ASN A 1 363 ? 17.641 0.703 -9.072 1.00 93.75 363 ASN A O 1
ATOM 2799 N N . PRO A 1 364 ? 17.072 -0.829 -7.529 1.00 95.88 364 PRO A N 1
ATOM 2800 C CA . PRO A 1 364 ? 18.458 -1.129 -7.161 1.00 95.88 364 PRO A CA 1
ATOM 2801 C C . PRO A 1 364 ? 19.355 -1.530 -8.347 1.00 95.88 364 PRO A C 1
ATOM 2803 O O . PRO A 1 364 ? 20.545 -1.211 -8.338 1.00 95.88 364 PRO A O 1
ATOM 2806 N N . VAL A 1 365 ? 18.794 -2.169 -9.383 1.00 96.75 365 VAL A N 1
ATOM 2807 C CA . VAL A 1 365 ? 19.515 -2.583 -10.600 1.00 96.75 365 VAL A CA 1
ATOM 2808 C C . VAL A 1 365 ? 20.201 -1.423 -11.335 1.00 96.75 365 VAL A C 1
ATOM 2810 O O . VAL A 1 365 ? 21.232 -1.646 -11.964 1.00 96.75 365 VAL A O 1
ATOM 2813 N N . GLN A 1 366 ? 19.721 -0.178 -11.201 1.00 95.69 366 GLN A N 1
ATOM 2814 C CA . GLN A 1 366 ? 20.342 0.989 -11.849 1.00 95.69 366 GLN A CA 1
ATOM 2815 C C . GLN A 1 366 ? 21.786 1.237 -11.393 1.00 95.69 366 GLN A C 1
ATOM 2817 O O . GLN A 1 366 ? 22.564 1.864 -12.107 1.00 95.69 366 GLN A O 1
ATOM 2822 N N . LYS A 1 367 ? 22.151 0.749 -10.201 1.00 94.38 367 LYS A N 1
ATOM 2823 C CA . LYS A 1 367 ? 23.500 0.884 -9.636 1.00 94.38 367 LYS A CA 1
ATOM 2824 C C . LYS A 1 367 ? 24.452 -0.229 -10.084 1.00 94.38 367 LYS A C 1
ATOM 2826 O O . LYS A 1 367 ? 25.614 -0.213 -9.688 1.00 94.38 367 LYS A O 1
ATOM 2831 N N . ARG A 1 368 ? 23.979 -1.219 -10.851 1.00 96.44 368 ARG A N 1
ATOM 2832 C CA . ARG A 1 368 ? 24.811 -2.330 -11.328 1.00 96.44 368 ARG A CA 1
ATOM 2833 C C . ARG A 1 368 ? 25.744 -1.872 -12.438 1.00 96.44 368 ARG A C 1
ATOM 2835 O O . ARG A 1 368 ? 25.379 -1.058 -13.288 1.00 96.44 368 ARG A O 1
ATOM 2842 N N . GLU A 1 369 ? 26.943 -2.445 -12.447 1.00 95.44 369 GLU A N 1
ATOM 2843 C CA . GLU A 1 369 ? 27.886 -2.235 -13.538 1.00 95.44 369 GLU A CA 1
ATOM 2844 C C . GLU A 1 369 ? 27.267 -2.650 -14.871 1.00 95.44 369 GLU A C 1
ATOM 2846 O O . GLU A 1 369 ? 26.511 -3.617 -14.966 1.00 95.44 369 GLU A O 1
ATOM 2851 N N . HIS A 1 370 ? 27.571 -1.865 -15.899 1.00 96.56 370 HIS A N 1
ATOM 2852 C CA . HIS A 1 370 ? 27.048 -2.029 -17.250 1.00 96.56 370 HIS A CA 1
ATOM 2853 C C . HIS A 1 370 ? 25.516 -2.025 -17.391 1.00 96.56 370 HIS A C 1
ATOM 2855 O O . HIS A 1 370 ? 25.034 -2.376 -18.465 1.00 96.56 370 HIS A O 1
ATOM 2861 N N . TYR A 1 371 ? 24.751 -1.575 -16.387 1.00 97.94 371 TYR A N 1
ATOM 2862 C CA . TYR A 1 371 ? 23.280 -1.569 -16.406 1.00 97.94 371 TYR A CA 1
ATOM 2863 C C . TYR A 1 371 ? 22.687 -1.083 -17.739 1.00 97.94 371 TYR A C 1
ATOM 2865 O O . TYR A 1 371 ? 21.944 -1.804 -18.406 1.00 97.94 371 TYR A O 1
ATOM 2873 N N . ARG A 1 372 ? 23.074 0.122 -18.168 1.00 97.88 372 ARG A N 1
ATOM 2874 C CA . ARG A 1 372 ? 22.545 0.745 -19.384 1.00 97.88 372 ARG A CA 1
ATOM 2875 C C . ARG A 1 372 ? 22.932 -0.022 -20.650 1.00 97.88 372 ARG A C 1
ATOM 2877 O O . ARG A 1 372 ? 22.060 -0.321 -21.460 1.00 97.88 372 ARG A O 1
ATOM 2884 N N . SER A 1 373 ? 24.209 -0.373 -20.806 1.00 97.75 373 SER A N 1
ATOM 2885 C CA . SER A 1 373 ? 24.686 -1.133 -21.968 1.00 97.75 373 SER A CA 1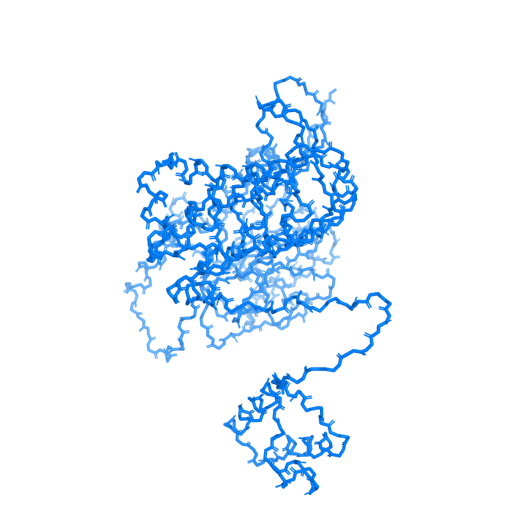
ATOM 2886 C C . SER A 1 373 ? 24.045 -2.522 -22.036 1.00 97.75 373 SER A C 1
ATOM 2888 O O . SER A 1 373 ? 23.658 -2.960 -23.114 1.00 97.75 373 SER A O 1
ATOM 2890 N N . TYR A 1 374 ? 23.876 -3.194 -20.893 1.00 98.19 374 TYR A N 1
ATOM 2891 C CA . TYR A 1 374 ? 23.257 -4.516 -20.826 1.00 98.19 374 TYR A CA 1
ATOM 2892 C C . TYR A 1 374 ? 21.779 -4.461 -21.217 1.00 98.19 374 TYR A C 1
ATOM 2894 O O . TYR A 1 374 ? 21.328 -5.307 -21.975 1.00 98.19 374 TYR A O 1
ATOM 2902 N N . MET A 1 375 ? 21.028 -3.438 -20.789 1.00 98.31 375 MET A N 1
ATOM 2903 C CA . MET A 1 375 ? 19.635 -3.243 -21.222 1.00 98.31 375 MET A CA 1
ATOM 2904 C C . MET A 1 375 ? 19.502 -2.953 -22.716 1.00 98.31 375 MET A C 1
ATOM 2906 O O . MET A 1 375 ? 18.611 -3.499 -23.366 1.00 98.31 375 MET A O 1
ATOM 2910 N N . ILE A 1 376 ? 20.400 -2.134 -23.271 1.00 97.94 376 ILE A N 1
ATOM 2911 C CA . ILE A 1 376 ? 20.440 -1.843 -24.711 1.00 97.94 376 ILE A CA 1
ATOM 2912 C C . ILE A 1 376 ? 20.711 -3.118 -25.516 1.00 97.94 376 ILE A C 1
ATOM 2914 O O . ILE A 1 376 ? 20.073 -3.335 -26.545 1.00 97.94 376 ILE A O 1
ATOM 2918 N N . TRP A 1 377 ? 21.635 -3.956 -25.041 1.00 97.81 377 TRP A N 1
ATOM 2919 C CA . TRP A 1 377 ? 21.933 -5.242 -25.659 1.00 97.81 377 TRP A CA 1
ATOM 2920 C C . TRP A 1 377 ? 20.784 -6.238 -25.498 1.00 97.81 377 TRP A C 1
ATOM 2922 O O . TRP A 1 377 ? 20.365 -6.824 -26.486 1.00 97.81 377 TRP A O 1
ATOM 2932 N N . LEU A 1 378 ? 20.237 -6.400 -24.288 1.00 97.00 378 LEU A N 1
ATOM 2933 C CA . LEU A 1 378 ? 19.183 -7.369 -23.971 1.00 97.00 378 LEU A CA 1
ATOM 2934 C C . LEU A 1 378 ? 17.908 -7.133 -24.788 1.00 97.00 378 LEU A C 1
ATOM 2936 O O . LEU A 1 378 ? 17.242 -8.088 -25.186 1.00 97.00 378 LEU A O 1
ATOM 2940 N N . CYS A 1 379 ? 17.564 -5.864 -25.016 1.00 96.56 379 CYS A N 1
ATOM 2941 C CA . CYS A 1 379 ? 16.383 -5.452 -25.766 1.00 96.56 379 CYS A CA 1
ATOM 2942 C C . CYS A 1 379 ? 16.777 -4.499 -26.910 1.00 96.56 379 CYS A C 1
ATOM 2944 O O . CYS A 1 379 ? 16.612 -3.280 -26.782 1.00 96.56 379 CYS A O 1
ATOM 2946 N N . PRO A 1 380 ? 17.230 -5.021 -28.067 1.00 95.06 380 PRO A N 1
ATOM 2947 C CA . PRO A 1 380 ? 17.678 -4.189 -29.185 1.00 95.06 380 PRO A CA 1
ATOM 2948 C C . PRO A 1 380 ? 16.599 -3.237 -29.722 1.00 95.06 380 PRO A C 1
ATOM 2950 O O . PRO A 1 380 ? 16.920 -2.185 -30.274 1.00 95.06 380 PRO A O 1
ATOM 2953 N N . SER A 1 381 ? 15.316 -3.560 -29.531 1.00 96.94 381 SER A N 1
ATOM 2954 C CA . SER A 1 381 ? 14.180 -2.721 -29.930 1.00 96.94 381 SER A CA 1
ATOM 2955 C C . SER A 1 381 ? 14.010 -1.444 -29.092 1.00 96.94 381 SER A C 1
ATOM 2957 O O . SER A 1 381 ? 13.304 -0.531 -29.534 1.00 96.94 381 SER A O 1
ATOM 2959 N N . LEU A 1 382 ? 14.647 -1.341 -27.915 1.00 97.94 382 LEU A N 1
ATOM 2960 C CA . LEU A 1 382 ? 14.502 -0.187 -27.023 1.00 97.94 382 LEU A CA 1
ATOM 2961 C C . LEU A 1 382 ? 14.986 1.093 -27.689 1.00 97.94 382 LEU A C 1
ATOM 2963 O O . LEU A 1 382 ? 16.085 1.152 -28.227 1.00 97.94 382 LEU A O 1
ATOM 2967 N N . ARG A 1 383 ? 14.185 2.151 -27.609 1.00 98.31 383 ARG A N 1
ATOM 2968 C CA . ARG A 1 383 ? 14.511 3.502 -28.089 1.00 98.31 383 ARG A CA 1
ATOM 2969 C C . ARG A 1 383 ? 14.756 4.466 -26.935 1.00 98.31 383 ARG A C 1
ATOM 2971 O O . ARG A 1 383 ? 15.590 5.360 -27.061 1.00 98.31 383 ARG A O 1
ATOM 2978 N N . PHE A 1 384 ? 14.056 4.261 -25.824 1.00 98.62 384 PHE A N 1
ATOM 2979 C CA . PHE A 1 384 ? 14.176 5.049 -24.607 1.00 98.62 384 PHE A CA 1
ATOM 2980 C C . PHE A 1 384 ? 14.336 4.123 -23.404 1.00 98.62 384 PHE A C 1
ATOM 2982 O O . PHE A 1 384 ? 13.535 3.208 -23.205 1.00 98.62 384 PHE A O 1
ATOM 2989 N N . LEU A 1 385 ? 15.362 4.398 -22.602 1.00 98.44 385 LEU A N 1
ATOM 2990 C CA . LEU A 1 385 ? 15.601 3.763 -21.311 1.00 98.44 385 LEU A CA 1
ATOM 2991 C C . LEU A 1 385 ? 15.717 4.853 -20.252 1.00 98.44 385 LEU A C 1
ATOM 2993 O O . LEU A 1 385 ? 16.525 5.769 -20.417 1.00 98.44 385 LEU A O 1
ATOM 2997 N N . ASP A 1 386 ? 14.922 4.753 -19.188 1.00 97.44 386 ASP A N 1
ATOM 2998 C CA . ASP A 1 386 ? 14.885 5.719 -18.080 1.00 97.44 386 ASP A CA 1
ATOM 2999 C C . ASP A 1 386 ? 14.683 7.157 -18.576 1.00 97.44 386 ASP A C 1
ATOM 3001 O O . ASP A 1 386 ? 15.369 8.092 -18.170 1.00 97.44 386 ASP A O 1
ATOM 3005 N N . PHE A 1 387 ? 13.751 7.313 -19.524 1.00 96.12 387 PHE A N 1
ATOM 3006 C CA . PHE A 1 387 ? 13.425 8.576 -20.200 1.00 96.12 387 PHE A CA 1
ATOM 3007 C C . PHE A 1 387 ? 14.574 9.190 -21.021 1.00 96.12 387 PHE A C 1
ATOM 3009 O O . PHE A 1 387 ? 14.442 10.293 -21.550 1.00 96.12 387 PHE A O 1
ATOM 3016 N N . GLN A 1 388 ? 15.680 8.467 -21.205 1.00 97.38 388 GLN A N 1
ATOM 3017 C CA . GLN A 1 388 ? 16.805 8.885 -22.033 1.00 97.38 388 GLN A CA 1
ATOM 3018 C C . GLN A 1 388 ? 16.821 8.125 -23.357 1.00 97.38 388 GLN A C 1
ATOM 3020 O O . GLN A 1 388 ? 16.772 6.892 -23.394 1.00 97.38 388 GLN A O 1
ATOM 3025 N N . ARG A 1 389 ? 16.943 8.866 -24.462 1.00 98.31 389 ARG A N 1
ATOM 3026 C CA . ARG A 1 389 ? 17.077 8.291 -25.805 1.00 98.31 389 ARG A CA 1
ATOM 3027 C C . ARG A 1 389 ? 18.365 7.472 -25.914 1.00 98.31 389 ARG A C 1
ATOM 3029 O O . ARG A 1 389 ? 19.418 7.926 -25.474 1.00 98.31 389 ARG A O 1
ATOM 3036 N N . ILE A 1 390 ? 18.273 6.296 -26.523 1.00 98.31 390 ILE A N 1
ATOM 3037 C CA . ILE A 1 390 ? 19.418 5.437 -26.843 1.00 98.31 390 ILE A CA 1
ATOM 3038 C C . ILE A 1 390 ? 20.011 5.879 -28.184 1.00 98.31 390 ILE A C 1
ATOM 3040 O O . ILE A 1 390 ? 19.281 6.042 -29.167 1.00 98.31 390 ILE A O 1
ATOM 3044 N N . LYS A 1 391 ? 21.328 6.086 -28.218 1.00 97.69 391 LYS A N 1
ATOM 3045 C CA . LYS A 1 391 ? 22.099 6.453 -29.415 1.00 97.69 391 LYS A CA 1
ATOM 3046 C C . LYS A 1 391 ? 22.771 5.228 -30.037 1.00 97.69 391 LYS A C 1
ATOM 3048 O O . LYS A 1 391 ? 23.096 4.278 -29.330 1.00 97.69 391 LYS A O 1
ATOM 3053 N N . ASP A 1 392 ? 23.069 5.284 -31.331 1.00 96.94 392 ASP A N 1
ATOM 3054 C CA . ASP A 1 392 ? 23.696 4.161 -32.047 1.00 96.94 392 ASP A CA 1
ATOM 3055 C C . ASP A 1 392 ? 25.090 3.820 -31.501 1.00 96.94 392 ASP A C 1
ATOM 3057 O O . ASP A 1 392 ? 25.378 2.656 -31.246 1.00 96.94 392 ASP A O 1
ATOM 3061 N N . ALA A 1 393 ? 25.879 4.829 -31.119 1.00 97.38 393 ALA A N 1
ATOM 3062 C CA . ALA A 1 393 ? 27.164 4.631 -30.438 1.00 97.38 393 ALA A CA 1
ATOM 3063 C C . ALA A 1 393 ? 27.054 3.905 -29.077 1.00 97.38 393 ALA A C 1
ATOM 3065 O O . ALA A 1 393 ? 28.041 3.395 -28.550 1.00 97.38 393 ALA A O 1
ATOM 3066 N N . GLU A 1 394 ? 25.885 3.902 -28.427 1.00 97.94 394 GLU A N 1
ATOM 3067 C CA . GLU A 1 394 ? 25.655 3.081 -27.228 1.00 97.94 394 GLU A CA 1
ATOM 3068 C C . GLU A 1 394 ? 25.337 1.629 -27.595 1.00 97.94 394 GLU A C 1
ATOM 3070 O O . GLU A 1 394 ? 25.703 0.726 -26.848 1.00 97.94 394 GLU A O 1
ATOM 3075 N N . ARG A 1 395 ? 24.693 1.400 -28.746 1.00 97.44 395 ARG A N 1
ATOM 3076 C CA . ARG A 1 395 ? 24.397 0.058 -29.263 1.00 97.44 395 ARG A CA 1
ATOM 3077 C C . ARG A 1 395 ? 25.655 -0.658 -29.720 1.00 97.44 395 ARG A C 1
ATOM 3079 O O . ARG A 1 395 ? 25.818 -1.822 -29.385 1.00 97.44 395 ARG A O 1
ATOM 3086 N N . GLU A 1 396 ? 26.534 0.043 -30.429 1.00 96.56 396 GLU A N 1
ATOM 3087 C CA . GLU A 1 396 ? 27.830 -0.487 -30.869 1.00 96.56 396 GLU A CA 1
ATOM 3088 C C . GLU A 1 396 ? 28.655 -0.938 -29.662 1.00 96.56 396 GLU A C 1
ATOM 3090 O O . GLU A 1 396 ? 29.004 -2.109 -29.558 1.00 96.56 396 GLU A O 1
ATOM 3095 N N . ARG A 1 397 ? 28.819 -0.062 -28.661 1.00 96.12 397 ARG A N 1
ATOM 3096 C CA . ARG A 1 397 ? 29.505 -0.405 -27.403 1.00 96.12 397 ARG A CA 1
ATOM 3097 C C . ARG A 1 397 ? 28.853 -1.566 -26.655 1.00 96.12 397 ARG A C 1
ATOM 3099 O O . ARG A 1 397 ? 29.541 -2.383 -26.053 1.00 96.12 397 ARG A O 1
ATOM 3106 N N . ALA A 1 398 ? 27.524 -1.637 -26.644 1.00 96.94 398 ALA A N 1
ATOM 3107 C CA . ALA A 1 398 ? 26.818 -2.750 -26.021 1.00 96.94 398 ALA A CA 1
ATOM 3108 C C . ALA A 1 398 ? 27.071 -4.074 -26.769 1.00 96.94 398 ALA A C 1
ATOM 3110 O O . ALA A 1 398 ? 27.292 -5.099 -26.128 1.00 96.94 398 ALA A O 1
ATOM 3111 N N . ALA A 1 399 ? 27.099 -4.055 -28.104 1.00 95.44 399 ALA A N 1
ATOM 3112 C CA . ALA A 1 399 ? 27.422 -5.217 -28.930 1.00 95.44 399 ALA A CA 1
ATOM 3113 C C . ALA A 1 399 ? 28.890 -5.653 -28.783 1.00 95.44 399 ALA A C 1
ATOM 3115 O O . ALA A 1 399 ? 29.158 -6.847 -28.719 1.00 95.44 399 ALA A O 1
ATOM 3116 N N . GLU A 1 400 ? 29.831 -4.716 -28.655 1.00 95.81 400 GLU A N 1
ATOM 3117 C CA . GLU A 1 400 ? 31.244 -5.016 -28.376 1.00 95.81 400 GLU A CA 1
ATOM 3118 C C . GLU A 1 400 ? 31.429 -5.723 -27.025 1.00 95.81 400 GLU A C 1
ATOM 3120 O O . GLU A 1 400 ? 32.180 -6.689 -26.922 1.00 95.81 400 GLU A O 1
ATOM 3125 N N . LEU A 1 401 ? 30.721 -5.268 -25.985 1.00 95.00 401 LEU A N 1
ATOM 3126 C CA . LEU A 1 401 ? 30.825 -5.836 -24.636 1.00 95.00 401 LEU A CA 1
ATOM 3127 C C . LEU A 1 401 ? 30.164 -7.216 -24.513 1.00 95.00 401 LEU A C 1
ATOM 3129 O O . LEU A 1 401 ? 30.661 -8.086 -23.791 1.00 95.00 401 LEU A O 1
ATOM 3133 N N . PHE A 1 402 ? 29.020 -7.407 -25.170 1.00 96.75 402 PHE A N 1
ATOM 3134 C CA . PHE A 1 402 ? 28.137 -8.550 -24.916 1.00 96.75 402 PHE A CA 1
ATOM 3135 C C . PHE A 1 402 ? 27.978 -9.507 -26.099 1.00 96.75 402 PHE A C 1
ATOM 3137 O O . PHE A 1 402 ? 27.398 -10.580 -25.934 1.00 96.75 402 PHE A O 1
ATOM 3144 N N . GLY A 1 403 ? 28.533 -9.173 -27.264 1.00 94.38 403 GLY A N 1
ATOM 3145 C CA . GLY A 1 403 ? 28.464 -9.990 -28.470 1.00 94.38 403 GLY A CA 1
ATOM 3146 C C . GLY A 1 403 ? 27.075 -9.976 -29.101 1.00 94.38 403 GLY A C 1
ATOM 3147 O O . GLY A 1 403 ? 26.304 -9.020 -28.970 1.00 94.38 403 GLY A O 1
ATOM 3148 N N . THR A 1 404 ? 26.728 -11.060 -29.789 1.00 91.94 404 THR A N 1
ATOM 3149 C CA . THR A 1 404 ? 25.388 -11.232 -30.358 1.00 91.94 404 THR A CA 1
ATOM 3150 C C . THR A 1 404 ? 24.508 -12.053 -29.424 1.00 91.94 404 THR A C 1
ATOM 3152 O O . THR A 1 404 ? 24.966 -12.729 -28.511 1.00 91.94 404 THR A O 1
ATOM 3155 N N . HIS A 1 405 ? 23.202 -12.033 -29.659 1.00 87.75 405 HIS A N 1
ATOM 3156 C CA . HIS A 1 405 ? 22.278 -12.870 -28.900 1.00 87.75 405 HIS A CA 1
ATOM 3157 C C . HIS A 1 405 ? 22.474 -14.377 -29.119 1.00 87.75 405 HIS A C 1
ATOM 3159 O O . HIS A 1 405 ? 22.157 -15.157 -28.218 1.00 87.75 405 HIS A O 1
ATOM 3165 N N . SER A 1 406 ? 22.928 -14.784 -30.306 1.00 89.44 406 SER A N 1
ATOM 3166 C CA . SER A 1 406 ? 23.266 -16.175 -30.627 1.00 89.44 406 SER A CA 1
ATOM 3167 C C . SER A 1 406 ? 24.601 -16.594 -30.020 1.00 89.44 406 SER A C 1
ATOM 3169 O O . SER A 1 406 ? 24.752 -17.746 -29.631 1.00 89.44 406 SER A O 1
ATOM 3171 N N . GLU A 1 407 ? 25.536 -15.654 -29.900 1.00 92.19 407 GLU A N 1
ATOM 3172 C CA . GLU A 1 407 ? 26.887 -15.880 -29.389 1.00 92.19 407 GLU A CA 1
ATOM 3173 C C . GLU A 1 407 ? 27.223 -14.804 -28.339 1.00 92.19 407 GLU A C 1
ATOM 3175 O O . GLU A 1 407 ? 27.922 -13.830 -28.641 1.00 92.19 407 GLU A O 1
ATOM 3180 N N . PRO A 1 408 ? 26.658 -14.921 -27.118 1.00 93.50 408 PRO A N 1
ATOM 3181 C CA . PRO A 1 408 ? 26.913 -13.974 -26.041 1.00 93.50 408 PRO A CA 1
ATOM 3182 C C . PRO A 1 408 ? 28.323 -14.158 -25.470 1.00 93.50 408 PRO A C 1
ATOM 3184 O O . PRO A 1 408 ? 28.820 -15.280 -25.361 1.00 93.50 408 PRO A O 1
ATOM 3187 N N . THR A 1 409 ? 28.952 -13.065 -25.040 1.00 96.19 409 THR A N 1
ATOM 3188 C CA . THR A 1 409 ? 30.253 -13.128 -24.352 1.00 96.19 409 THR A CA 1
ATOM 3189 C C . THR A 1 409 ? 30.131 -13.772 -22.966 1.00 96.19 409 THR A C 1
ATOM 3191 O O . THR A 1 409 ? 29.052 -13.823 -22.368 1.00 96.19 409 THR A O 1
ATOM 3194 N N . GLU A 1 410 ? 31.255 -14.211 -22.391 1.00 94.12 410 GLU A N 1
ATOM 3195 C CA . GLU A 1 410 ? 31.291 -14.729 -21.013 1.00 94.12 410 GLU A CA 1
ATOM 3196 C C . GLU A 1 410 ? 30.761 -13.712 -19.993 1.00 94.12 410 GLU A C 1
ATOM 3198 O O . GLU A 1 410 ? 30.089 -14.082 -19.028 1.00 94.12 410 GLU A O 1
ATOM 3203 N N . LEU A 1 411 ? 31.010 -12.418 -20.228 1.00 93.56 411 LEU A N 1
ATOM 3204 C CA . LEU A 1 411 ? 30.486 -11.339 -19.397 1.00 93.56 411 LEU A CA 1
ATOM 3205 C C . LEU A 1 411 ? 28.954 -11.293 -19.447 1.00 93.56 411 LEU A C 1
ATOM 3207 O O . LEU A 1 411 ? 28.316 -11.198 -18.398 1.00 93.56 411 LEU A O 1
ATOM 3211 N N . ALA A 1 412 ? 28.363 -11.406 -20.640 1.00 92.69 412 ALA A N 1
ATOM 3212 C CA . ALA A 1 412 ? 26.913 -11.455 -20.801 1.00 92.69 412 ALA A CA 1
ATOM 3213 C C . ALA A 1 412 ? 26.313 -12.680 -20.093 1.00 92.69 412 ALA A C 1
ATOM 3215 O O . ALA A 1 412 ? 25.348 -12.547 -19.341 1.00 92.69 412 ALA A O 1
ATOM 3216 N N . ALA A 1 413 ? 26.927 -13.856 -20.255 1.00 92.56 413 ALA A N 1
ATOM 3217 C CA . ALA A 1 413 ? 26.495 -15.083 -19.585 1.00 92.56 413 ALA A CA 1
ATOM 3218 C C . ALA A 1 413 ? 26.589 -14.976 -18.053 1.00 92.56 413 ALA A C 1
ATOM 3220 O O . ALA A 1 413 ? 25.668 -15.385 -17.341 1.00 92.56 413 ALA A O 1
ATOM 3221 N N . LYS A 1 414 ? 27.668 -14.377 -17.534 1.00 94.00 414 LYS A N 1
ATOM 3222 C CA . LYS A 1 414 ? 27.860 -14.137 -16.099 1.00 94.00 414 LYS A CA 1
ATOM 3223 C C . LYS A 1 414 ? 26.793 -13.198 -15.544 1.00 94.00 414 LYS A C 1
ATOM 3225 O O . LYS A 1 414 ? 26.188 -13.515 -14.526 1.00 94.00 414 LYS A O 1
ATOM 3230 N N . ILE A 1 415 ? 26.550 -12.067 -16.205 1.00 92.94 415 ILE A N 1
ATOM 3231 C CA . ILE A 1 415 ? 25.550 -11.084 -15.770 1.00 92.94 415 ILE A CA 1
ATOM 3232 C C . ILE A 1 415 ? 24.139 -11.690 -15.809 1.00 92.94 415 ILE A C 1
ATOM 3234 O O . ILE A 1 415 ? 23.417 -11.603 -14.817 1.00 92.94 415 ILE A O 1
ATOM 3238 N N . GLY A 1 416 ? 23.762 -12.356 -16.905 1.00 89.62 416 GLY A N 1
ATOM 3239 C CA . GLY A 1 416 ? 22.443 -12.982 -17.054 1.00 89.62 416 GLY A CA 1
ATOM 3240 C C . GLY A 1 416 ? 22.207 -14.179 -16.121 1.00 89.62 416 GLY A C 1
ATOM 3241 O O . GLY A 1 416 ? 21.063 -14.492 -15.779 1.00 89.62 416 GLY A O 1
ATOM 3242 N N . GLY A 1 417 ? 23.283 -14.841 -15.680 1.00 89.25 417 GLY A N 1
ATOM 3243 C CA . GLY A 1 417 ? 23.244 -15.946 -14.721 1.00 89.25 417 GLY A CA 1
ATOM 3244 C C . GLY A 1 417 ? 23.042 -15.510 -13.266 1.00 89.25 417 GLY A C 1
ATOM 3245 O O . GLY A 1 417 ? 22.557 -16.302 -12.455 1.00 89.25 417 GLY A O 1
ATOM 3246 N N . VAL A 1 418 ? 23.369 -14.260 -12.923 1.00 91.75 418 VAL A N 1
ATOM 3247 C CA . VAL A 1 418 ? 23.157 -13.716 -11.577 1.00 91.75 418 VAL A CA 1
ATOM 3248 C C . VAL A 1 418 ? 21.719 -13.225 -11.454 1.00 91.75 418 VAL A C 1
ATOM 3250 O O . VAL A 1 418 ? 21.326 -12.219 -12.042 1.00 91.75 418 VAL A O 1
ATOM 3253 N N . LYS A 1 419 ? 20.931 -13.950 -10.661 1.00 88.50 419 LYS A N 1
ATOM 3254 C CA . LYS A 1 419 ? 19.540 -13.618 -10.343 1.00 88.50 419 LYS A CA 1
ATOM 3255 C C . LYS A 1 419 ? 19.352 -13.452 -8.849 1.00 88.50 419 LYS A C 1
ATOM 3257 O O . LYS A 1 419 ? 20.040 -14.093 -8.047 1.00 88.50 419 LYS A O 1
ATOM 3262 N N . THR A 1 420 ? 18.377 -12.641 -8.466 1.00 86.19 420 THR A N 1
ATOM 3263 C CA . THR A 1 420 ? 17.961 -12.547 -7.070 1.00 86.19 420 THR A CA 1
ATOM 3264 C C . THR A 1 420 ? 17.389 -13.895 -6.633 1.00 86.19 420 THR A C 1
ATOM 3266 O O . THR A 1 420 ? 16.499 -14.437 -7.290 1.00 86.19 420 THR A O 1
ATOM 3269 N N . LYS A 1 421 ? 17.870 -14.442 -5.504 1.00 68.81 421 LYS A N 1
ATOM 3270 C CA . LYS A 1 421 ? 17.280 -15.638 -4.877 1.00 68.81 421 LYS A CA 1
ATOM 3271 C C . LYS A 1 421 ? 15.838 -15.330 -4.467 1.00 68.81 421 LYS A C 1
ATOM 3273 O O . LYS A 1 421 ? 15.587 -14.787 -3.395 1.00 68.81 421 LYS A O 1
ATOM 3278 N N . THR A 1 422 ? 14.908 -15.658 -5.346 1.00 50.53 422 THR A N 1
ATOM 3279 C CA . THR A 1 422 ? 13.464 -15.583 -5.146 1.00 50.53 422 THR A CA 1
ATOM 3280 C C . THR A 1 422 ? 12.926 -17.010 -5.085 1.00 50.53 422 THR A C 1
ATOM 3282 O O . THR A 1 422 ? 13.462 -17.904 -5.740 1.00 50.53 422 THR A O 1
ATOM 3285 N N . PHE A 1 423 ? 11.927 -17.257 -4.232 1.00 38.72 423 PHE A N 1
ATOM 3286 C CA . PHE A 1 423 ? 11.254 -18.555 -4.150 1.00 38.72 423 PHE A CA 1
ATOM 3287 C C . PHE A 1 423 ? 10.727 -18.933 -5.541 1.00 38.72 423 PHE A C 1
ATOM 3289 O O . PHE A 1 423 ? 9.911 -18.216 -6.122 1.00 38.72 423 PHE A O 1
ATOM 3296 N N . ASP A 1 424 ? 11.240 -20.036 -6.078 1.00 32.03 424 ASP A N 1
ATOM 3297 C CA . ASP A 1 424 ? 10.941 -20.506 -7.424 1.00 32.03 424 ASP A CA 1
ATOM 3298 C C . ASP A 1 424 ? 9.445 -20.841 -7.545 1.00 32.03 424 ASP A C 1
ATOM 3300 O O . ASP A 1 424 ? 8.932 -21.735 -6.873 1.00 32.03 424 ASP A O 1
ATOM 3304 N N . SER A 1 425 ? 8.729 -20.086 -8.379 1.00 37.81 425 SER A N 1
ATOM 3305 C CA . SER A 1 425 ? 7.306 -20.290 -8.680 1.00 37.81 425 SER A CA 1
ATOM 3306 C C . SER A 1 425 ? 7.132 -21.076 -9.984 1.00 37.81 425 SER A C 1
ATOM 3308 O O . SER A 1 425 ? 6.283 -20.749 -10.808 1.00 37.81 425 SER A O 1
ATOM 3310 N N . SER A 1 426 ? 7.949 -22.109 -10.200 1.00 33.16 426 SER A N 1
ATOM 3311 C CA . SER A 1 426 ? 7.859 -23.013 -11.355 1.00 33.16 426 SER A CA 1
ATOM 3312 C C . SER A 1 426 ? 7.196 -24.359 -11.026 1.00 33.16 426 SER A C 1
ATOM 3314 O O . SER A 1 426 ? 7.549 -25.397 -11.580 1.00 33.16 426 SER A O 1
ATOM 3316 N N . ALA A 1 427 ? 6.178 -24.357 -10.162 1.00 31.05 427 ALA A N 1
ATOM 3317 C CA . ALA A 1 427 ? 5.330 -25.525 -9.924 1.00 31.05 427 ALA A CA 1
ATOM 3318 C C . ALA A 1 427 ? 3.894 -25.273 -10.407 1.00 31.05 427 ALA A C 1
ATOM 3320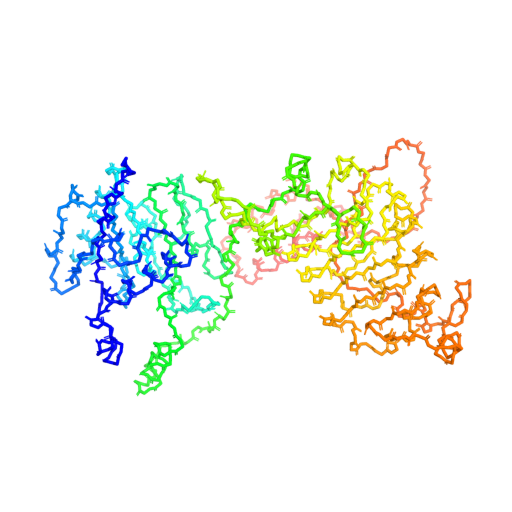 O O . ALA A 1 427 ? 2.992 -25.058 -9.607 1.00 31.05 427 ALA A O 1
ATOM 3321 N N . ASN A 1 428 ? 3.681 -25.341 -11.723 1.00 31.20 428 ASN A N 1
ATOM 3322 C CA . ASN A 1 428 ? 2.386 -25.734 -12.281 1.00 31.20 428 ASN A CA 1
ATOM 3323 C C . ASN A 1 428 ? 2.580 -27.041 -13.068 1.00 31.20 428 ASN A C 1
ATOM 3325 O O . ASN A 1 428 ? 3.530 -27.132 -13.850 1.00 31.20 428 ASN A O 1
ATOM 3329 N N . PRO A 1 429 ? 1.732 -28.063 -12.859 1.00 27.44 429 PRO A N 1
ATOM 3330 C CA . PRO A 1 429 ? 1.868 -29.343 -13.540 1.00 27.44 429 PRO A CA 1
ATOM 3331 C C . PRO A 1 429 ? 1.523 -29.194 -15.033 1.00 27.44 429 PRO A C 1
ATOM 3333 O O . PRO A 1 429 ? 0.567 -28.489 -15.369 1.00 27.44 429 PRO A O 1
ATOM 3336 N N . PRO A 1 430 ? 2.258 -29.854 -15.946 1.00 28.62 430 PRO A N 1
ATOM 3337 C CA . PRO A 1 430 ? 1.873 -29.904 -17.346 1.00 28.62 430 PRO A CA 1
ATOM 3338 C C . PRO A 1 430 ? 0.622 -30.771 -17.524 1.00 28.62 430 PRO A C 1
ATOM 3340 O O . PRO A 1 430 ? 0.530 -31.890 -17.014 1.00 28.62 430 PRO A O 1
ATOM 3343 N N . ILE A 1 431 ? -0.334 -30.234 -18.279 1.00 35.06 431 ILE A N 1
ATOM 3344 C CA . ILE A 1 431 ? -1.454 -30.975 -18.852 1.00 35.06 431 ILE A CA 1
ATOM 3345 C C . ILE A 1 431 ? -0.894 -31.867 -19.969 1.00 35.06 431 ILE A C 1
ATOM 3347 O O . ILE A 1 431 ? -0.224 -31.382 -20.876 1.00 35.06 431 ILE A O 1
ATOM 3351 N N . ASN A 1 432 ? -1.239 -33.153 -19.890 1.00 28.53 432 ASN A N 1
ATOM 3352 C CA . ASN A 1 432 ? -0.994 -34.246 -20.834 1.00 28.53 432 ASN A CA 1
ATOM 3353 C C . ASN A 1 432 ? 0.451 -34.745 -21.001 1.00 28.53 432 ASN A C 1
ATOM 3355 O O . ASN A 1 432 ? 1.407 -34.017 -21.246 1.00 28.53 432 ASN A O 1
ATOM 3359 N N . GLY A 1 433 ? 0.575 -36.061 -20.816 1.00 35.81 433 GLY A N 1
ATOM 3360 C CA . GLY A 1 433 ? 1.830 -36.747 -20.581 1.00 35.81 433 GLY A CA 1
ATOM 3361 C C . GLY A 1 433 ? 2.652 -37.017 -21.828 1.00 35.81 433 GLY A C 1
ATOM 3362 O O . GLY A 1 433 ? 2.136 -37.426 -22.858 1.00 35.81 433 GLY A O 1
ATOM 3363 N N . THR A 1 434 ? 3.968 -36.913 -21.672 1.00 24.23 434 THR A N 1
ATOM 3364 C CA . THR A 1 434 ? 4.943 -37.884 -22.179 1.00 24.23 434 THR A CA 1
ATOM 3365 C C . THR A 1 434 ? 6.205 -37.734 -21.326 1.00 24.23 434 THR A C 1
ATOM 3367 O O . THR A 1 434 ? 6.626 -36.627 -20.998 1.00 24.23 434 THR A O 1
ATOM 3370 N N . ARG A 1 435 ? 6.763 -38.857 -20.879 1.00 25.91 435 ARG A N 1
ATOM 3371 C CA . ARG A 1 435 ? 7.865 -38.936 -19.916 1.00 25.91 435 ARG A CA 1
ATOM 3372 C C . ARG A 1 435 ? 9.188 -38.951 -20.689 1.00 25.91 435 ARG A C 1
ATOM 3374 O O . ARG A 1 435 ? 9.400 -39.876 -21.463 1.00 25.91 435 ARG A O 1
ATOM 3381 N N . VAL A 1 436 ? 10.082 -37.989 -20.450 1.00 26.05 436 VAL A N 1
ATOM 3382 C CA . VAL A 1 436 ? 11.497 -38.087 -20.856 1.00 26.05 436 VAL A CA 1
ATOM 3383 C C . VAL A 1 436 ? 12.387 -37.710 -19.674 1.00 26.05 436 VAL A C 1
ATOM 3385 O O . VAL A 1 436 ? 12.155 -36.728 -18.974 1.00 26.05 436 VAL A O 1
ATOM 3388 N N . VAL A 1 437 ? 13.356 -38.586 -19.422 1.00 26.62 437 VAL A N 1
ATOM 3389 C CA . VAL A 1 437 ? 14.291 -38.607 -18.296 1.00 26.62 437 VAL A CA 1
ATOM 3390 C C . VAL A 1 437 ? 15.517 -37.750 -18.625 1.00 26.62 437 VAL A C 1
ATOM 3392 O O . VAL A 1 437 ? 16.071 -37.873 -19.712 1.00 26.62 437 VAL A O 1
ATOM 3395 N N . GLY A 1 438 ? 15.968 -36.937 -17.664 1.00 26.19 438 GLY A N 1
ATOM 3396 C CA . GLY A 1 438 ? 17.224 -36.185 -17.722 1.00 26.19 438 GLY A CA 1
ATOM 3397 C C . GLY A 1 438 ? 17.654 -35.679 -16.338 1.00 26.19 438 GLY A C 1
ATOM 3398 O O . GLY A 1 438 ? 17.046 -34.767 -15.791 1.00 26.19 438 GLY A O 1
ATOM 3399 N N . SER A 1 439 ? 18.664 -36.346 -15.777 1.00 24.02 439 SER A N 1
ATOM 3400 C CA . SER A 1 439 ? 19.478 -36.061 -14.572 1.00 24.02 439 SER A CA 1
ATOM 3401 C C . SER A 1 439 ? 20.147 -34.666 -14.648 1.00 24.02 439 SER A C 1
ATOM 3403 O O . SER A 1 439 ? 20.453 -34.249 -15.756 1.00 24.02 439 SER A O 1
ATOM 3405 N N . SER A 1 440 ? 20.403 -33.861 -13.604 1.00 26.66 440 SER A N 1
ATOM 3406 C CA . SER A 1 440 ? 20.905 -34.121 -12.242 1.00 26.66 440 SER A CA 1
ATOM 3407 C C . SER A 1 440 ? 20.654 -32.916 -11.300 1.00 26.66 440 SER A C 1
ATOM 3409 O O . SER A 1 440 ? 20.576 -31.775 -11.748 1.00 26.66 440 SER A O 1
ATOM 3411 N N . GLY A 1 441 ? 20.581 -33.170 -9.979 1.00 29.03 441 GLY A N 1
ATOM 3412 C CA . GLY A 1 441 ? 20.725 -32.137 -8.934 1.00 29.03 441 GLY A CA 1
ATOM 3413 C C . GLY A 1 441 ? 19.532 -31.884 -7.997 1.00 29.03 441 GLY A C 1
ATOM 3414 O O . GLY A 1 441 ? 19.301 -30.742 -7.612 1.00 29.03 441 GLY A O 1
ATOM 3415 N N . LYS A 1 442 ? 18.747 -32.902 -7.612 1.00 32.03 442 LYS A N 1
ATOM 3416 C CA . LYS A 1 442 ? 17.684 -32.743 -6.598 1.00 32.03 442 LYS A CA 1
ATOM 3417 C C . LYS A 1 442 ? 18.257 -32.816 -5.179 1.00 32.03 442 LYS A C 1
ATOM 3419 O O . LYS A 1 442 ? 18.720 -33.873 -4.766 1.00 32.03 442 LYS A O 1
ATOM 3424 N N . ALA A 1 443 ? 18.115 -31.743 -4.402 1.00 30.50 443 ALA A N 1
ATOM 3425 C CA . ALA A 1 443 ? 18.054 -31.856 -2.947 1.00 30.50 443 ALA A CA 1
ATOM 3426 C C . ALA A 1 443 ? 16.757 -32.604 -2.589 1.00 30.50 443 ALA A C 1
ATOM 3428 O O . ALA A 1 443 ? 15.649 -32.099 -2.782 1.00 30.50 443 ALA A O 1
ATOM 3429 N N . ILE A 1 444 ? 16.894 -33.854 -2.155 1.00 38.50 444 ILE A N 1
ATOM 3430 C CA . ILE A 1 444 ? 15.780 -34.702 -1.733 1.00 38.50 444 ILE A CA 1
ATOM 3431 C C . ILE A 1 444 ? 15.315 -34.205 -0.358 1.00 38.50 444 ILE A C 1
ATOM 3433 O O . ILE A 1 444 ? 16.073 -34.250 0.604 1.00 38.50 444 ILE A O 1
ATOM 3437 N N . ARG A 1 445 ? 14.067 -33.725 -0.254 1.00 38.66 445 ARG A N 1
ATOM 3438 C CA . ARG A 1 445 ? 13.378 -33.560 1.037 1.00 38.66 445 ARG A CA 1
ATOM 3439 C C . ARG A 1 445 ? 13.059 -34.953 1.574 1.00 38.66 445 ARG A C 1
ATOM 3441 O O . ARG A 1 445 ? 12.103 -35.580 1.113 1.00 38.66 445 ARG A O 1
ATOM 3448 N N . THR A 1 446 ? 13.856 -35.449 2.509 1.00 51.88 446 THR A N 1
ATOM 3449 C CA . THR A 1 446 ? 13.644 -36.770 3.107 1.00 51.88 446 THR A CA 1
ATOM 3450 C C . THR A 1 446 ? 12.482 -36.680 4.097 1.00 51.88 446 THR A C 1
ATOM 3452 O O . THR A 1 446 ? 12.609 -36.074 5.157 1.00 51.88 446 THR A O 1
ATOM 3455 N N . LYS A 1 447 ? 11.312 -37.229 3.743 1.00 58.44 447 LYS A N 1
ATOM 3456 C CA . LYS A 1 447 ? 10.218 -37.411 4.712 1.00 58.44 447 LYS A CA 1
ATOM 3457 C C . LYS A 1 447 ? 10.654 -38.440 5.762 1.00 58.44 447 LYS A C 1
ATOM 3459 O O . LYS A 1 447 ? 11.135 -39.511 5.386 1.00 58.44 447 LYS A O 1
ATOM 3464 N N . LEU A 1 448 ? 10.462 -38.105 7.039 1.00 63.66 448 LEU A N 1
ATOM 3465 C CA . LEU A 1 448 ? 10.673 -39.025 8.160 1.00 63.66 448 LEU A CA 1
ATOM 3466 C C . LEU A 1 448 ? 9.706 -40.211 8.038 1.00 63.66 448 LEU A C 1
ATOM 3468 O O . LEU A 1 448 ? 8.535 -40.019 7.699 1.00 63.66 448 LEU A O 1
ATOM 3472 N N . THR A 1 449 ? 10.191 -41.424 8.289 1.00 73.94 449 THR A N 1
ATOM 3473 C CA . THR A 1 449 ? 9.352 -42.623 8.421 1.00 73.94 449 THR A CA 1
ATOM 3474 C C . THR A 1 449 ? 8.526 -42.560 9.711 1.00 73.94 449 THR A C 1
ATOM 3476 O O . THR A 1 449 ? 8.798 -41.757 10.611 1.00 73.94 449 THR A O 1
ATOM 3479 N N . ASP A 1 450 ? 7.498 -43.402 9.833 1.00 67.69 450 ASP A N 1
ATOM 3480 C CA . ASP A 1 450 ? 6.683 -43.465 11.056 1.00 67.69 450 ASP A CA 1
ATOM 3481 C C . ASP A 1 450 ? 7.524 -43.885 12.278 1.00 67.69 450 ASP A C 1
ATOM 3483 O O . ASP A 1 450 ? 7.315 -43.385 13.386 1.00 67.69 450 ASP A O 1
ATOM 3487 N N . THR A 1 451 ? 8.546 -44.725 12.066 1.00 72.19 451 THR A N 1
ATOM 3488 C CA . THR A 1 451 ? 9.537 -45.129 13.076 1.00 72.19 451 THR A CA 1
ATOM 3489 C C . THR A 1 451 ? 10.467 -43.979 13.472 1.00 72.19 451 THR A C 1
ATOM 3491 O O . THR A 1 451 ? 10.663 -43.737 14.665 1.00 72.19 451 THR A O 1
ATOM 3494 N N . GLU A 1 452 ? 10.984 -43.210 12.507 1.00 72.25 452 GLU A N 1
ATOM 3495 C CA . GLU A 1 452 ? 11.795 -42.005 12.753 1.00 72.25 452 GLU A CA 1
ATOM 3496 C C . GLU A 1 452 ? 10.973 -40.913 13.469 1.00 72.25 452 GLU A C 1
ATOM 3498 O O . GLU A 1 452 ? 11.460 -40.237 14.375 1.00 72.25 452 GLU A O 1
ATOM 3503 N N . THR A 1 453 ? 9.688 -40.783 13.133 1.00 69.56 453 THR A N 1
ATOM 3504 C CA . THR A 1 453 ? 8.760 -39.836 13.773 1.00 69.56 453 THR A CA 1
ATOM 3505 C C . THR A 1 453 ? 8.478 -40.217 15.228 1.00 69.56 453 THR A C 1
ATOM 3507 O O . THR A 1 453 ? 8.392 -39.339 16.090 1.00 69.56 453 THR A O 1
ATOM 3510 N N . ALA A 1 454 ? 8.355 -41.512 15.529 1.00 70.19 454 ALA A N 1
ATOM 3511 C CA . ALA A 1 454 ? 8.198 -41.998 16.897 1.00 70.19 454 ALA A CA 1
ATOM 3512 C C . ALA A 1 454 ? 9.456 -41.734 17.743 1.00 70.19 454 ALA A C 1
ATOM 3514 O O . ALA A 1 454 ? 9.347 -41.176 18.835 1.00 70.19 454 ALA A O 1
ATOM 3515 N N . ARG A 1 455 ? 10.650 -42.025 17.207 1.00 75.00 455 ARG A N 1
ATOM 3516 C CA . ARG A 1 455 ? 11.931 -41.745 17.884 1.00 75.00 455 ARG A CA 1
ATOM 3517 C C . ARG A 1 455 ? 12.181 -40.252 18.091 1.00 75.00 455 ARG A C 1
ATOM 3519 O O . ARG A 1 455 ? 12.699 -39.866 19.132 1.00 75.00 455 ARG A O 1
ATOM 3526 N N . LEU A 1 456 ? 11.780 -39.398 17.144 1.00 74.00 456 LEU A N 1
ATOM 3527 C CA . LEU A 1 456 ? 11.861 -37.943 17.308 1.00 74.00 456 LEU A CA 1
ATOM 3528 C C . LEU A 1 456 ? 10.981 -37.454 18.463 1.00 74.00 456 LEU A C 1
ATOM 3530 O O . LEU A 1 456 ? 11.423 -36.633 19.262 1.00 74.00 456 LEU A O 1
ATOM 3534 N N . LYS A 1 457 ? 9.756 -37.979 18.587 1.00 72.62 457 LYS A N 1
ATOM 3535 C CA . LYS A 1 457 ? 8.863 -37.650 19.709 1.00 72.62 457 LYS A CA 1
ATOM 3536 C C . LYS A 1 457 ? 9.437 -38.108 21.049 1.00 72.62 457 LYS A C 1
ATOM 3538 O O . LYS A 1 457 ? 9.314 -37.389 22.033 1.00 72.62 457 LYS A O 1
ATOM 3543 N N . GLU A 1 458 ? 10.073 -39.274 21.090 1.00 74.31 458 GLU A N 1
ATOM 3544 C CA . GLU A 1 458 ? 10.733 -39.780 22.297 1.00 74.31 458 GLU A CA 1
ATOM 3545 C C . GLU A 1 458 ? 11.959 -38.936 22.678 1.00 74.31 458 GLU A C 1
ATOM 3547 O O . GLU A 1 458 ? 12.099 -38.554 23.840 1.00 74.31 458 GLU A O 1
ATOM 3552 N N . LEU A 1 459 ? 12.782 -38.551 21.694 1.00 72.00 459 LEU A N 1
ATOM 3553 C CA . LEU A 1 459 ? 13.931 -37.666 21.891 1.00 72.00 459 LEU A CA 1
ATOM 3554 C C . LEU A 1 459 ? 13.487 -36.318 22.480 1.00 72.00 459 LEU A C 1
ATOM 3556 O O . LEU A 1 459 ? 14.010 -35.913 23.516 1.00 72.00 459 LEU A O 1
ATOM 3560 N N . LEU A 1 460 ? 12.483 -35.669 21.873 1.00 67.12 460 LEU A N 1
ATOM 3561 C CA . LEU A 1 460 ? 11.937 -34.373 22.308 1.00 67.12 460 LEU A CA 1
ATOM 3562 C C . LEU A 1 460 ? 11.299 -34.420 23.706 1.00 67.12 460 LEU A C 1
ATOM 3564 O O . LEU A 1 460 ? 11.257 -33.401 24.390 1.00 67.12 460 LEU A O 1
ATOM 3568 N N . ASN A 1 461 ? 10.833 -35.593 24.138 1.00 64.81 461 ASN A N 1
ATOM 3569 C CA . ASN A 1 461 ? 10.249 -35.802 25.463 1.00 64.81 461 ASN A CA 1
ATOM 3570 C C . ASN A 1 461 ? 11.280 -36.218 26.528 1.00 64.81 461 ASN A C 1
ATOM 3572 O O . ASN A 1 461 ? 10.922 -36.386 27.698 1.00 64.81 461 ASN A O 1
ATOM 3576 N N . SER A 1 462 ? 12.553 -36.392 26.162 1.00 70.75 462 SER A N 1
ATOM 3577 C CA . SER A 1 462 ? 13.601 -36.733 27.121 1.00 70.75 462 SER A CA 1
ATOM 3578 C C . SER A 1 462 ? 13.979 -35.524 27.991 1.00 70.75 462 SER A C 1
ATOM 3580 O O . SER A 1 462 ? 14.148 -34.406 27.510 1.00 70.75 462 SER A O 1
ATOM 3582 N N . LYS A 1 463 ? 14.149 -35.744 29.302 1.00 52.28 463 LYS A N 1
ATOM 3583 C CA . LYS A 1 463 ? 14.507 -34.692 30.281 1.00 52.28 463 LYS A CA 1
ATOM 3584 C C . LYS A 1 463 ? 15.966 -34.213 30.184 1.00 52.28 463 LYS A C 1
ATOM 3586 O O . LYS A 1 463 ? 16.415 -33.452 31.035 1.00 52.28 463 LYS A O 1
ATOM 3591 N N . THR A 1 464 ? 16.706 -34.685 29.186 1.00 58.69 464 THR A N 1
ATOM 3592 C CA . THR A 1 464 ? 18.160 -34.529 29.057 1.00 58.69 464 THR A CA 1
ATOM 3593 C C . THR A 1 464 ? 18.577 -33.573 27.937 1.00 58.69 464 THR A C 1
ATOM 3595 O O . THR A 1 464 ? 19.769 -33.314 27.800 1.00 58.69 464 THR A O 1
ATOM 3598 N N . LEU A 1 465 ? 17.637 -33.045 27.141 1.00 67.50 465 LEU A N 1
ATOM 3599 C CA . LEU A 1 465 ? 17.939 -32.121 26.041 1.00 67.50 465 LEU A CA 1
ATOM 3600 C C . LEU A 1 465 ? 18.149 -30.684 26.526 1.00 67.50 465 LEU A C 1
ATOM 3602 O O . LEU A 1 465 ? 17.356 -30.144 27.298 1.00 67.50 465 LEU A O 1
ATOM 3606 N N . THR A 1 466 ? 19.199 -30.045 26.014 1.00 68.25 466 THR A N 1
ATOM 3607 C CA . THR A 1 466 ? 19.494 -28.626 26.243 1.00 68.25 466 THR A CA 1
ATOM 3608 C C . THR A 1 466 ? 18.870 -27.740 25.156 1.00 68.25 466 THR A C 1
ATOM 3610 O O . THR A 1 466 ? 18.490 -28.223 24.090 1.00 68.25 466 THR A O 1
ATOM 3613 N N . LEU A 1 467 ? 18.779 -26.424 25.389 1.00 57.66 467 LEU A N 1
ATOM 3614 C CA . LEU A 1 467 ? 18.264 -25.463 24.393 1.00 57.66 467 LEU A CA 1
ATOM 3615 C C . LEU A 1 467 ? 19.059 -25.488 23.072 1.00 57.66 467 LEU A C 1
ATOM 3617 O O . LEU A 1 467 ? 18.470 -25.364 21.998 1.00 57.66 467 LEU A O 1
ATOM 3621 N N . ASP A 1 468 ? 20.370 -25.728 23.141 1.00 60.44 468 ASP A N 1
ATOM 3622 C CA . ASP A 1 468 ? 21.231 -25.850 21.958 1.00 60.44 468 ASP A CA 1
ATOM 3623 C C . ASP A 1 468 ? 20.928 -27.123 21.149 1.00 60.44 468 ASP A C 1
ATOM 3625 O O . ASP A 1 468 ? 21.078 -27.146 19.923 1.00 60.44 468 ASP A O 1
ATOM 3629 N N . ASP A 1 469 ? 20.457 -28.184 21.810 1.00 68.50 469 ASP A N 1
ATOM 3630 C CA . ASP A 1 469 ? 20.027 -29.407 21.135 1.00 68.50 469 ASP A CA 1
ATOM 3631 C C . ASP A 1 469 ? 18.709 -29.198 20.385 1.00 68.50 469 ASP A C 1
ATOM 3633 O O . ASP A 1 469 ? 18.584 -29.663 19.250 1.00 68.50 469 ASP A O 1
ATOM 3637 N N . PHE A 1 470 ? 17.766 -28.439 20.956 1.00 63.09 470 PHE A N 1
ATOM 3638 C CA . PHE A 1 470 ? 16.522 -28.064 20.274 1.00 63.09 470 PHE A CA 1
ATOM 3639 C C . PHE A 1 470 ? 16.792 -27.229 19.022 1.00 63.09 470 PHE A C 1
ATOM 3641 O O . PHE A 1 470 ? 16.290 -27.567 17.950 1.00 63.09 470 PHE A O 1
ATOM 3648 N N . ALA A 1 471 ? 17.647 -26.207 19.122 1.00 57.28 471 ALA A N 1
ATOM 3649 C CA . ALA A 1 471 ? 18.013 -25.367 17.982 1.00 57.28 471 ALA A CA 1
ATOM 3650 C C . ALA A 1 471 ? 18.684 -26.176 16.856 1.00 57.28 471 ALA A C 1
ATOM 3652 O O . ALA A 1 471 ? 18.460 -25.927 15.669 1.00 57.28 471 ALA A O 1
ATOM 3653 N N . ARG A 1 472 ? 19.492 -27.182 17.212 1.00 70.31 472 ARG A N 1
ATOM 3654 C CA . ARG A 1 472 ? 20.133 -28.079 16.243 1.00 70.31 472 ARG A CA 1
ATOM 3655 C C . ARG A 1 472 ? 19.130 -29.017 15.566 1.00 70.31 472 ARG A C 1
ATOM 3657 O O . ARG A 1 472 ? 19.189 -29.165 14.349 1.00 70.31 472 ARG A O 1
ATOM 3664 N N . ILE A 1 473 ? 18.208 -29.613 16.326 1.00 69.12 473 ILE A N 1
ATOM 3665 C CA . ILE A 1 473 ? 17.150 -30.491 15.796 1.00 69.12 473 ILE A CA 1
ATOM 3666 C C . ILE A 1 473 ? 16.219 -29.706 14.865 1.00 69.12 473 ILE A C 1
ATOM 3668 O O . ILE A 1 473 ? 15.902 -30.176 13.775 1.00 69.12 473 ILE A O 1
ATOM 3672 N N . GLU A 1 474 ? 15.820 -28.497 15.259 1.00 59.22 474 GLU A N 1
ATOM 3673 C CA . GLU A 1 474 ? 14.984 -27.614 14.445 1.00 59.22 474 GLU A CA 1
ATOM 3674 C C . GLU A 1 474 ? 15.686 -27.223 13.142 1.00 59.22 474 GLU A C 1
ATOM 3676 O O . GLU A 1 474 ? 15.085 -27.296 12.069 1.00 59.22 474 GLU A O 1
ATOM 3681 N N . LYS A 1 475 ? 16.983 -26.897 13.210 1.00 61.91 475 LYS A N 1
ATOM 3682 C CA . LYS A 1 475 ? 17.804 -26.616 12.030 1.00 61.91 475 LYS A CA 1
ATOM 3683 C C . LYS A 1 475 ? 17.901 -27.820 11.093 1.00 61.91 475 LYS A C 1
ATOM 3685 O O . LYS A 1 475 ? 17.721 -27.653 9.890 1.00 61.91 475 LYS A O 1
ATOM 3690 N N . ASP A 1 476 ? 18.150 -29.019 11.616 1.00 62.88 476 ASP A N 1
ATOM 3691 C CA . ASP A 1 476 ? 18.233 -30.232 10.797 1.00 62.88 476 ASP A CA 1
ATOM 3692 C C . ASP A 1 476 ? 16.890 -30.533 10.106 1.00 62.88 476 ASP A C 1
ATOM 3694 O O . ASP A 1 476 ? 16.872 -30.796 8.903 1.00 62.88 476 ASP A O 1
ATOM 3698 N N . LEU A 1 477 ? 15.762 -30.382 10.812 1.00 64.31 477 LEU A N 1
ATOM 3699 C CA . LEU A 1 477 ? 14.417 -30.548 10.246 1.00 64.31 477 LEU A CA 1
ATOM 3700 C C . LEU A 1 477 ? 14.079 -29.473 9.201 1.00 64.31 477 LEU A C 1
ATOM 3702 O O . LEU A 1 477 ? 13.528 -29.792 8.144 1.00 64.31 477 LEU A O 1
ATOM 3706 N N . ALA A 1 478 ? 14.438 -28.213 9.457 1.00 52.00 478 ALA A N 1
ATOM 3707 C CA . ALA A 1 478 ? 14.248 -27.104 8.523 1.00 52.00 478 ALA A CA 1
ATOM 3708 C C . ALA A 1 478 ? 15.087 -27.276 7.244 1.00 52.00 478 ALA A C 1
ATOM 3710 O O . ALA A 1 478 ? 14.644 -26.922 6.149 1.00 52.00 478 ALA A O 1
ATOM 3711 N N . GLU A 1 479 ? 16.275 -27.868 7.371 1.00 57.72 479 GLU A N 1
ATOM 3712 C CA . GLU A 1 479 ? 17.190 -28.180 6.270 1.00 57.72 479 GLU A CA 1
ATOM 3713 C C . GLU A 1 479 ? 16.875 -29.534 5.596 1.00 57.72 479 GLU A C 1
ATOM 3715 O O . GLU A 1 479 ? 17.537 -29.908 4.627 1.00 57.72 479 GLU A O 1
ATOM 3720 N N . GLY A 1 480 ? 15.840 -30.252 6.056 1.00 52.03 480 GLY A N 1
ATOM 3721 C CA . GLY A 1 480 ? 15.381 -31.522 5.483 1.00 52.03 480 GLY A CA 1
ATOM 3722 C C . GLY A 1 480 ? 16.300 -32.717 5.758 1.00 52.03 480 GLY A C 1
ATOM 3723 O O . GLY A 1 480 ? 16.225 -33.716 5.039 1.00 52.03 480 GLY A O 1
ATOM 3724 N N . ARG A 1 481 ? 17.172 -32.618 6.768 1.00 67.81 481 ARG A N 1
ATOM 3725 C CA . ARG A 1 481 ? 18.041 -33.699 7.250 1.00 67.81 481 AR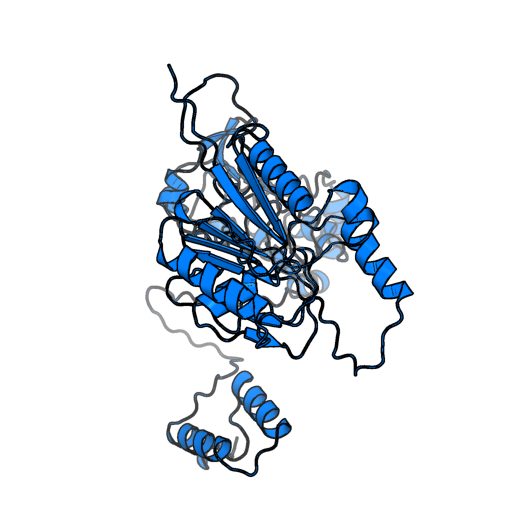G A CA 1
ATOM 3726 C C . ARG A 1 481 ? 17.393 -34.432 8.423 1.00 67.81 481 ARG A C 1
ATOM 3728 O O . ARG A 1 481 ? 16.641 -33.852 9.199 1.00 67.81 481 ARG A O 1
ATOM 3735 N N . ILE A 1 482 ? 17.716 -35.714 8.572 1.00 70.50 482 ILE A N 1
ATOM 3736 C CA . ILE A 1 482 ? 17.270 -36.511 9.720 1.00 70.50 482 ILE A CA 1
ATOM 3737 C C . ILE A 1 482 ? 18.189 -36.183 10.909 1.00 70.50 482 ILE A C 1
ATOM 3739 O O . ILE A 1 482 ? 19.405 -36.354 10.773 1.00 70.50 482 ILE A O 1
ATOM 3743 N N . PRO A 1 483 ? 17.660 -35.720 12.060 1.00 74.00 483 PRO A N 1
ATOM 3744 C CA . PRO A 1 483 ? 18.492 -35.406 13.217 1.00 74.00 483 PRO A CA 1
ATOM 3745 C C . PRO A 1 483 ? 19.263 -36.639 13.718 1.00 74.00 483 PRO A C 1
ATOM 3747 O O . PRO A 1 483 ? 18.778 -37.775 13.667 1.00 74.00 483 PRO A O 1
ATOM 3750 N N . ARG A 1 484 ? 20.492 -36.424 14.203 1.00 70.69 484 ARG A N 1
ATOM 3751 C CA . ARG A 1 484 ? 21.392 -37.507 14.646 1.00 70.69 484 ARG A CA 1
ATOM 3752 C C . ARG A 1 484 ? 20.742 -38.375 15.734 1.00 70.69 484 ARG A C 1
ATOM 3754 O O . ARG A 1 484 ? 20.241 -37.849 16.720 1.00 70.69 484 ARG A O 1
ATOM 3761 N N . GLY A 1 485 ? 20.809 -39.700 15.567 1.00 66.44 485 GLY A N 1
ATOM 3762 C CA . GLY A 1 485 ? 20.280 -40.690 16.520 1.00 66.44 485 GLY A CA 1
ATOM 3763 C C . GLY A 1 485 ? 18.860 -41.191 16.229 1.00 66.44 485 GLY A C 1
ATOM 3764 O O . GLY A 1 485 ? 18.396 -42.095 16.916 1.00 66.44 485 GLY A O 1
ATOM 3765 N N . ILE A 1 486 ? 18.182 -40.643 15.212 1.00 70.19 486 ILE A N 1
ATOM 3766 C CA . ILE A 1 486 ? 16.803 -41.024 14.853 1.00 70.19 486 ILE A CA 1
ATOM 3767 C C . ILE A 1 486 ? 16.733 -41.876 13.574 1.00 70.19 486 ILE A C 1
ATOM 3769 O O . ILE A 1 486 ? 15.791 -42.654 13.424 1.00 70.19 486 ILE A O 1
ATOM 3773 N N . ALA A 1 487 ? 17.733 -41.767 12.692 1.00 71.56 487 ALA A N 1
ATOM 3774 C CA . ALA A 1 487 ? 17.773 -42.463 11.406 1.00 71.56 487 ALA A CA 1
ATOM 3775 C C . ALA A 1 487 ? 17.695 -43.992 11.548 1.00 71.56 487 ALA A C 1
ATOM 3777 O O . ALA A 1 487 ? 18.311 -44.580 12.439 1.00 71.56 487 ALA A O 1
ATOM 3778 N N . ASP A 1 488 ? 16.956 -44.634 10.642 1.00 66.94 488 ASP A N 1
ATOM 3779 C CA . ASP A 1 488 ? 16.887 -46.093 10.573 1.00 66.94 488 ASP A CA 1
ATOM 3780 C C . ASP A 1 488 ? 18.243 -46.705 10.167 1.00 66.94 488 ASP A C 1
ATOM 3782 O O . ASP A 1 488 ? 19.003 -46.116 9.395 1.00 66.94 488 ASP A O 1
ATOM 3786 N N . ALA A 1 489 ? 18.548 -47.901 10.688 1.00 56.44 489 ALA A N 1
ATOM 3787 C CA . ALA A 1 489 ? 19.850 -48.558 10.514 1.00 56.44 489 ALA A CA 1
ATOM 3788 C C . ALA A 1 489 ? 20.242 -48.739 9.028 1.00 56.44 489 ALA A C 1
ATOM 3790 O O . ALA A 1 489 ? 21.414 -48.591 8.684 1.00 56.44 489 ALA A O 1
ATOM 3791 N N . ASP A 1 490 ? 19.256 -48.919 8.143 1.00 53.62 490 ASP A N 1
ATOM 3792 C CA . ASP A 1 490 ? 19.438 -49.069 6.689 1.00 53.62 490 ASP A CA 1
ATOM 3793 C C . ASP A 1 490 ? 19.769 -47.765 5.937 1.00 53.62 490 ASP A C 1
ATOM 3795 O O . ASP A 1 490 ? 20.133 -47.806 4.764 1.00 53.62 490 ASP A O 1
ATOM 3799 N N . ARG A 1 491 ? 19.670 -46.591 6.576 1.00 53.84 491 ARG A N 1
ATOM 3800 C CA . ARG A 1 491 ? 19.992 -45.282 5.963 1.00 53.84 491 ARG A CA 1
ATOM 3801 C C . ARG A 1 491 ? 21.340 -44.713 6.396 1.00 53.84 491 ARG A C 1
ATOM 3803 O O . ARG A 1 491 ? 21.702 -43.616 5.982 1.00 53.84 491 ARG A O 1
ATOM 3810 N N . SER A 1 492 ? 22.079 -45.433 7.238 1.00 45.66 492 SER A N 1
ATOM 3811 C CA . SER A 1 492 ? 23.339 -44.953 7.817 1.00 45.66 492 SER A CA 1
ATOM 3812 C C . SER A 1 492 ? 24.584 -45.216 6.956 1.00 45.66 492 SER A C 1
ATOM 3814 O O . SER A 1 492 ? 25.685 -44.844 7.357 1.00 45.66 492 SER A O 1
ATOM 3816 N N . VAL A 1 493 ? 24.424 -45.799 5.762 1.00 38.34 493 VAL A N 1
ATOM 3817 C CA . VAL A 1 493 ? 25.526 -46.088 4.831 1.00 38.34 493 VAL A CA 1
ATOM 3818 C C . VAL A 1 493 ? 25.162 -45.643 3.413 1.00 38.34 493 VAL A C 1
ATOM 3820 O O . VAL A 1 493 ? 24.776 -46.465 2.594 1.00 38.34 493 VAL A O 1
ATOM 3823 N N . THR A 1 494 ? 25.281 -44.343 3.136 1.00 32.72 494 THR A N 1
ATOM 3824 C CA . THR A 1 494 ? 25.626 -43.766 1.817 1.00 32.72 494 THR A CA 1
ATOM 3825 C C . THR A 1 494 ? 25.901 -42.282 1.959 1.00 32.72 494 THR A C 1
ATOM 3827 O O . THR A 1 494 ? 25.019 -41.591 2.520 1.00 32.72 494 THR A O 1
#

Secondary structure (DSSP, 8-state):
----PPPEEEEEEE-S---HHHHHHHSSHHHHHHHHHHHHHHHHT-S-TTTSEEEEEEETTT-TT----GGG-SEEEEPP-SS-TTS--HHHHHHHHHHHHHHHTSSSEEEEETHHHHHHHHHTT--EEEEEEEEE-SS---EEEEE-SPPTT-EEEEB-SS-S-SEEEETTTEEEESS-TT--HHHHHHHHHHHHHT---------EEE---B---S-------HHHHHTSEEEE-TTS-EEEE--SS------------S-----------S---GGGS-S-SEEE-TTS---EE------TT--EEE--SS---EE-TTHHHH-TT--EEE--S-----GGGGGGGGG-TT--EEE-TT-GGGGSTTHHHHHHHH-TT-SEETTEEPPHHHHHHHHHHHB-SSSB-HHHHHHHH-----------PPSS--------------PPPHHHHHHHHHHHT-TT--HHHHHHHHHHHHTTPPPTTTS-GGGS--